Protein AF-A0A011PIE6-F1 (afdb_monomer)

Radius of gyration: 30.53 Å; Cα contacts (8 Å, |Δi|>4): 1048; chains: 1; bounding box: 75×81×68 Å

pLDDT: mean 74.29, std 17.55, range [23.62, 97.62]

Mean predicted aligned error: 19.46 Å

Sequence (629 aa):
MSLWLISNRAAQRVDGVLNKGLFTEKRIALDTKQKNIDSGAPVRVLDLAPLDDVQDEWLFVEYADALDNDIFTPEESGWMLKRYLGSPLEQRSHPVDVERFTRDCAYVEMASANGAGEAEATVLAADYLIALAVIETKLRDLDTQLPGTDAIGPFQITDAEWSAFLASGVDDRFGPGQRFVPAYQIQCADFLTKRDWAAFVKAMPTAPEGEPVAPSYLNLFQARLIGPAAAAEIAKVVGATGGGQQTVDTAMRSAGIPAGEIDALATRRAKWLKKDGTWRTVADFDAHTETTLRDGLLHGHELLVQHFPDFVIAPSSDAAPWFGVASKEMTDWASPAEDLSETSEAGRKRITQQYFMATSYHPDRVEHWCGAFIAYCLASCDDQAIAESVVPGAAKAANWRNWGNVDLTAGSIDQVPKGAVVTLTKTSDSGPSGHVTFFVRRDGESNFIGLGGNQSNTVTESSYPIARISAVRWLNVAQDVGGIGFSRGTGDMAAISDEDKVIMAKTLWGEARSEQSDEAVKAVGAVILNRLASSRYPNTLAGVCRQPKQFSCWNSNDPNRAKIDALQETDRDFIRMRKIVDELIASGPQSVLPASVLHYHTATISADWSRGEPVFRRIGSHNFYANIA

InterPro domains:
  IPR011105 Cell wall hydrolase, SleB [PF07486] (516-625)
  IPR042047 Cell wall hydrolase SleB, domain 1 [G3DSA:1.10.10.2520] (498-580)

Foldseek 3Di:
DFKFFFAQDPFDDDPNDTPQCQFPPPDDDPPSNPDRQDGGWIKAFDDDDDDDPVCVQKTWIFTDSHQDVQDTDGPDIHIGGPVRTDGTDPLAADQDPLLVLLVLLLVQLVVLCPDPDPSNAQRDFSLLLQLLLCLQQVSPNFAALFPPFRFGGSNRAGLVLVVVVCVVPPDVPDDSRCSRYRSSVSVSVSVVLSVLQVVLQVLADQDPQRFTDGDDSLLSLVCSLLNSLLSSLLVVLVLDDPSQQAFSLVSCVVSVNDPVVSVSSCRRRVVQQDDPNHGHGSNRSSVVSVVSSVVSSVVSVVSCCVNPVVSQPQPDLDADQLVVVLVVQQVLQPDPVQVAFLPDPSVQCCQQVQLCVLAPDHDPHDDQRFQSFLSNSQLPGPDVVSNVQRHHVSSALQRCQPGANDWCLPPPQQSQHFQWKWRFDDDPPDPSRGHIFTWHADDPDFWGWGFTDPPPRGTDIDIDGSVRTPTTHDHDPPDLPLDDWDPDDDDDDPPCDVVLLLLLLLLLCQAPLVFPDLLLSLLVSLLLQLQCVDPVFDVHSNRSSCPPPNRQLNDPPDPNVVVSVVDDCPDPSSVSSSVSSVVCVRSHSCSRPNSQWNDKDFPVDDDPLCVPFDFPDDDGRMTIGGDSD

Nearest PDB structures (foldseek):
  5ohu-assembly1_A  TM=6.755E-01  e=2.812E-01  Pseudomonas aeruginosa
  8hkz-assembly1_L141  TM=5.682E-01  e=9.743E-01  Sulfolobus acidocaldarius DSM 639
  4wh1-assembly1_A  TM=1.253E-01  e=8.373E+00  Bifidobacterium longum subsp. longum JCM 1217

Secondary structure (DSSP, 8-state):
--EEEEP-STT-EETTEEGGGTT-SSS--SSGGG--PPTT-EEEE-------TTTTTEEEEEE-SS-BTTB----EEEEEEGGGEEEEP---PPPP-HHHHHHHHHHHHHHHHT--STTTT-PPPHHHHHHHHHHHHTTT--S--STTS--BTTTTB-HHHHHHHHHTTS-TT--GGGGGSHHHHHHHHHHHHHHHHHHHHHHSPPPTTS---PPPHHHHHHHHHH-HHHHHHHHHHHTSTTGGGSBHHHHHHHTT--HHHHHHHHHHTHHHHEETTEEPBHHHHHHHHHHHHHHHHHHHHHHHHHH-TTTS-PPPSSPPHHHHHHHHHHHHHH-TTTT--SSSHHHHHHIIIIIGGGSS---SS----HHHHHHHHHHTSS-HHHHHTPPTTTTSGGGGGG-SSEE-TTS-GGGPPTT-EEEEPP-TTS-TT-EEEEEEEEETTTEEEEEESSSTTS-EEEEEEGGGEEEEEE-------TT-------SSSPP--HHHHHHHHHHHHHHHTT-S-HHHHHHHHHHHHHHHTSTTS-SSHHHHHTSTTTSGGGSTT-TTHHHHHH--TTSHHHHHHHHHHHHHHHH-GGGTS-TTEEEEEETTS--GGGTTPPP-EEETTEEEEE---

Organism: NCBI:txid1454001

Solvent-accessible surface area (backbone atoms only — not comparable to full-atom values): 35091 Å² total; per-residue (Å²): 121,64,42,23,20,30,35,77,65,77,83,47,65,58,98,84,42,48,60,89,44,65,67,73,79,90,77,73,78,87,72,66,87,79,61,83,80,58,75,55,19,44,30,39,55,74,63,92,76,92,49,65,95,82,48,70,50,53,37,45,28,28,34,24,84,56,64,61,92,76,31,80,56,70,74,52,73,49,58,38,50,56,86,48,48,39,60,68,54,83,88,64,44,52,81,62,56,64,52,61,44,48,42,52,32,42,49,53,24,57,53,52,71,69,53,92,55,101,69,71,89,66,61,55,57,29,30,54,56,40,13,52,19,39,68,68,16,64,56,68,54,26,61,63,76,36,70,97,57,76,18,30,20,33,72,49,50,31,66,70,56,50,49,52,44,56,71,65,58,84,54,84,87,62,58,85,54,46,61,36,34,45,70,56,40,50,60,45,50,53,52,51,50,54,53,38,47,57,45,21,33,72,55,36,72,57,42,100,84,68,49,71,51,78,78,50,72,64,44,50,51,40,16,74,75,66,36,24,45,26,28,30,37,44,57,52,32,65,74,36,93,78,33,35,72,45,37,46,66,58,36,28,46,74,46,68,50,53,70,69,58,53,54,53,44,46,65,34,40,33,85,67,48,31,54,98,88,37,74,25,29,38,44,59,35,50,55,49,51,47,53,53,49,53,55,20,32,51,53,21,43,53,46,32,51,73,55,34,43,82,77,59,60,72,79,66,95,61,66,38,78,36,39,56,48,49,55,49,48,31,51,48,41,68,31,81,88,59,50,40,24,66,83,33,72,54,21,33,46,47,45,39,70,44,18,20,64,49,29,89,56,72,54,98,59,88,63,84,40,22,15,10,44,53,22,27,22,29,48,70,36,96,44,65,71,54,29,67,57,56,53,81,60,24,44,37,19,54,52,51,58,71,39,55,85,36,83,49,59,90,52,60,71,89,72,60,54,39,41,26,41,34,19,33,57,66,51,98,90,38,57,101,47,18,39,31,27,27,33,61,48,71,44,76,95,59,28,25,31,28,41,36,35,69,58,91,53,34,42,42,79,45,82,44,56,53,91,38,60,72,24,30,21,34,66,77,70,82,65,85,78,87,80,76,79,71,85,79,88,79,85,85,68,80,74,85,42,73,66,35,47,51,48,47,18,48,48,44,49,62,76,33,64,86,51,90,46,68,64,33,38,43,41,57,52,13,25,52,48,24,31,37,75,31,92,92,39,43,83,38,64,50,45,42,53,62,33,86,83,73,38,60,40,70,37,95,85,32,86,48,26,69,52,54,72,65,59,47,81,85,38,72,68,45,43,52,31,38,51,48,47,53,51,38,66,56,60,38,29,65,78,69,40,54,69,58,32,61,47,71,47,50,70,91,59,88,56,82,88,54,69,93,56,73,72,68,47,75,46,81,65,31,37,29,29,50,75,78,128

Structure (mmCIF, N/CA/C/O backbone):
data_AF-A0A011PIE6-F1
#
_entry.id   AF-A0A011PIE6-F1
#
loop_
_atom_site.group_PDB
_atom_site.id
_atom_site.type_symbol
_atom_site.label_atom_id
_atom_site.label_alt_id
_atom_site.label_comp_id
_atom_site.label_asym_id
_atom_site.label_entity_id
_atom_site.label_seq_id
_atom_site.pdbx_PDB_ins_code
_atom_site.Cartn_x
_atom_site.Cartn_y
_atom_site.Cartn_z
_atom_site.occupancy
_atom_site.B_iso_or_equiv
_atom_site.auth_seq_id
_atom_site.auth_comp_id
_atom_site.auth_asym_id
_atom_site.auth_atom_id
_atom_site.pdbx_PDB_model_num
ATOM 1 N N . MET A 1 1 ? -22.952 -10.100 13.333 1.00 52.78 1 MET A N 1
ATOM 2 C CA . MET A 1 1 ? -23.829 -10.900 14.233 1.00 52.78 1 MET A CA 1
ATOM 3 C C . MET A 1 1 ? -22.976 -11.520 15.327 1.00 52.78 1 MET A C 1
ATOM 5 O O . MET A 1 1 ? -21.922 -12.052 15.007 1.00 52.78 1 MET A O 1
ATOM 9 N N . SER A 1 2 ? -23.387 -11.434 16.593 1.00 56.84 2 SER A N 1
ATOM 10 C CA . SER A 1 2 ? -22.611 -11.976 17.718 1.00 56.84 2 SER A CA 1
ATOM 11 C C . SER A 1 2 ? -22.771 -13.494 17.833 1.00 56.84 2 SER A C 1
ATOM 13 O O . SER A 1 2 ? -23.881 -14.009 17.673 1.00 56.84 2 SER A O 1
ATOM 15 N N . LEU A 1 3 ? -21.674 -14.190 18.139 1.00 69.31 3 LEU A N 1
ATOM 16 C CA . LEU A 1 3 ? -21.693 -15.598 18.529 1.00 69.31 3 LEU A CA 1
ATOM 17 C C . LEU A 1 3 ? -21.933 -15.723 20.034 1.00 69.31 3 LEU A C 1
ATOM 19 O O . LEU A 1 3 ? -21.397 -14.947 20.823 1.00 69.31 3 LEU A O 1
ATOM 23 N N . TRP A 1 4 ? -22.726 -16.707 20.430 1.00 71.75 4 TRP A N 1
ATOM 24 C CA . TRP A 1 4 ? -23.066 -17.014 21.817 1.00 71.75 4 TRP A CA 1
ATOM 25 C C . TRP A 1 4 ? -22.827 -18.495 22.072 1.00 71.75 4 TRP A C 1
ATOM 27 O O . TRP A 1 4 ? -23.059 -19.312 21.192 1.00 71.75 4 TRP A O 1
ATOM 37 N N . LEU A 1 5 ? -22.375 -18.863 23.265 1.00 68.12 5 LEU A N 1
ATOM 38 C CA . LEU A 1 5 ? -22.327 -20.274 23.654 1.00 68.12 5 LEU A CA 1
ATOM 39 C C . LEU A 1 5 ? -23.730 -20.757 24.017 1.00 68.12 5 LEU A C 1
ATOM 41 O O . LEU A 1 5 ? -24.538 -19.959 24.470 1.00 68.12 5 LEU A O 1
ATOM 45 N N . ILE A 1 6 ? -24.031 -22.048 23.911 1.00 71.56 6 ILE A N 1
ATOM 46 C CA . ILE A 1 6 ? -25.196 -22.620 24.602 1.00 71.56 6 ILE A CA 1
ATOM 47 C C . ILE A 1 6 ? -24.894 -22.679 26.107 1.00 71.56 6 ILE A C 1
ATOM 49 O O . ILE A 1 6 ? -23.795 -23.044 26.524 1.00 71.56 6 ILE A O 1
ATOM 53 N N . SER A 1 7 ? -25.865 -22.309 26.941 1.00 65.12 7 SER A N 1
ATOM 54 C CA . SER A 1 7 ? -25.755 -22.278 28.404 1.00 65.12 7 SER A CA 1
ATOM 55 C C . SER A 1 7 ? -25.204 -23.588 28.986 1.00 65.12 7 SER A C 1
ATOM 57 O O . SER A 1 7 ? -25.772 -24.660 28.784 1.00 65.12 7 SER A O 1
ATOM 59 N N . ASN A 1 8 ? -24.138 -23.476 29.791 1.00 55.19 8 ASN A N 1
ATOM 60 C CA . ASN A 1 8 ? -23.400 -24.601 30.384 1.00 55.19 8 ASN A CA 1
ATOM 61 C C . ASN A 1 8 ? -24.087 -25.301 31.573 1.00 55.19 8 ASN A C 1
ATOM 63 O O . ASN A 1 8 ? -23.476 -26.121 32.266 1.00 55.19 8 ASN A O 1
ATOM 67 N N . ARG A 1 9 ? -25.348 -24.978 31.881 1.00 53.00 9 ARG A N 1
ATOM 68 C CA . ARG A 1 9 ? -26.052 -25.628 32.995 1.00 53.00 9 ARG A CA 1
A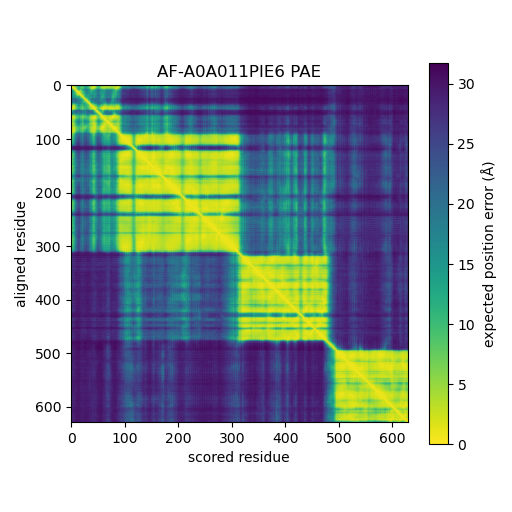TOM 69 C C . ARG A 1 9 ? -26.504 -27.025 32.566 1.00 53.00 9 ARG A C 1
ATOM 71 O O . ARG A 1 9 ? -27.385 -27.160 31.723 1.00 53.00 9 ARG A O 1
ATOM 78 N N . ALA A 1 10 ? -25.898 -28.052 33.172 1.00 48.12 10 ALA A N 1
ATOM 79 C CA . ALA A 1 10 ? -26.193 -29.465 32.932 1.00 48.12 10 ALA A CA 1
ATOM 80 C C . ALA A 1 10 ? -27.703 -29.731 32.797 1.00 48.12 10 ALA A C 1
ATOM 82 O O . ALA A 1 10 ? -28.474 -29.321 33.664 1.00 48.12 10 ALA A O 1
ATOM 83 N N . ALA A 1 11 ? -28.085 -30.406 31.703 1.00 48.00 11 ALA A N 1
ATOM 84 C CA . ALA A 1 11 ? -29.421 -30.914 31.375 1.00 48.00 11 ALA A CA 1
ATOM 85 C C . ALA A 1 11 ? -30.579 -30.240 32.139 1.00 48.00 11 ALA A C 1
ATOM 87 O O . ALA A 1 11 ? -31.209 -30.851 33.004 1.00 48.00 11 ALA A O 1
ATOM 88 N N . GLN A 1 12 ? -30.883 -28.980 31.825 1.00 42.66 12 GLN A N 1
ATOM 89 C CA . GLN A 1 12 ? -32.071 -28.340 32.381 1.00 42.66 12 GLN A CA 1
ATOM 90 C C . GLN A 1 12 ? -33.335 -28.831 31.669 1.00 42.66 12 GLN A C 1
ATOM 92 O O . GLN A 1 12 ? -33.355 -29.033 30.452 1.00 42.66 12 GLN A O 1
ATOM 97 N N . ARG A 1 13 ? -34.392 -29.048 32.459 1.00 43.62 13 ARG A N 1
ATOM 98 C CA . ARG A 1 13 ? -35.762 -29.168 31.962 1.00 43.62 13 ARG A CA 1
ATOM 99 C C . ARG A 1 13 ? -36.423 -27.800 32.051 1.00 43.62 13 ARG A C 1
ATOM 101 O O . ARG A 1 13 ? -36.443 -27.220 33.134 1.00 43.62 13 ARG A O 1
ATOM 108 N N . VAL A 1 14 ? -36.999 -27.333 30.953 1.00 39.91 14 VAL A N 1
ATOM 109 C CA . VAL A 1 14 ? -37.862 -26.145 30.922 1.00 39.91 14 VAL A CA 1
ATOM 110 C C . VAL A 1 14 ? -39.199 -26.593 30.354 1.00 39.91 14 VAL A C 1
ATOM 112 O O . VAL A 1 14 ? -39.228 -27.308 29.355 1.00 39.91 14 VAL A O 1
ATOM 115 N N . ASP A 1 15 ? -40.284 -26.302 31.069 1.00 43.12 15 ASP A N 1
ATOM 116 C CA . ASP A 1 15 ? -41.647 -26.735 30.723 1.00 43.12 15 ASP A CA 1
ATOM 117 C C . ASP A 1 15 ? -41.781 -28.250 30.459 1.00 43.12 15 ASP A C 1
ATOM 119 O O . ASP A 1 15 ? -42.593 -28.726 29.674 1.00 43.12 15 ASP A O 1
ATOM 123 N N . GLY A 1 16 ? -40.960 -29.047 31.154 1.00 45.72 16 GLY A N 1
ATOM 124 C CA . GLY A 1 16 ? -40.946 -30.509 31.053 1.00 45.72 16 GLY A CA 1
ATOM 125 C C . GLY A 1 16 ? -40.047 -31.078 29.949 1.00 45.72 16 GLY A C 1
ATOM 126 O O . GLY A 1 16 ? -39.802 -32.290 29.963 1.00 45.72 16 GLY A O 1
ATOM 127 N N . VAL A 1 17 ? -39.482 -30.240 29.077 1.00 45.75 17 VAL A N 1
ATOM 128 C CA . VAL A 1 17 ? -38.621 -30.630 27.949 1.00 45.75 17 VAL A CA 1
ATOM 129 C C . VAL A 1 17 ? -37.146 -30.503 28.336 1.00 45.75 17 VAL A C 1
ATOM 131 O O . VAL A 1 17 ? -36.710 -29.484 28.860 1.00 45.75 17 VAL A O 1
ATOM 134 N N . LEU A 1 18 ? -36.373 -31.571 28.119 1.00 47.66 18 LEU A N 1
ATOM 135 C CA . LEU A 1 18 ? -34.916 -31.586 28.306 1.00 47.66 18 LEU A CA 1
ATOM 136 C C . LEU A 1 18 ? -34.232 -30.727 27.234 1.00 47.66 18 LEU A C 1
ATOM 138 O O . LEU A 1 18 ? -34.679 -30.736 26.095 1.00 47.66 18 LEU A O 1
ATOM 142 N N . ASN A 1 19 ? -33.087 -30.115 27.553 1.00 44.44 19 ASN A N 1
ATOM 143 C CA . ASN A 1 19 ? -32.250 -29.354 26.603 1.00 44.44 19 ASN A CA 1
ATOM 144 C C . ASN A 1 19 ? -31.918 -30.113 25.288 1.00 44.44 19 ASN A C 1
ATOM 146 O O . ASN A 1 19 ? -31.669 -29.500 24.262 1.00 44.44 19 ASN A O 1
ATOM 150 N N . LYS A 1 20 ? -32.026 -31.453 25.268 1.00 44.03 20 LYS A N 1
ATOM 151 C CA . LYS A 1 20 ? -32.019 -32.280 24.037 1.00 44.03 20 LYS A CA 1
ATOM 152 C C . LYS A 1 20 ? -33.169 -31.997 23.051 1.00 44.03 20 LYS A C 1
ATOM 154 O O . LYS A 1 20 ? -33.227 -32.610 21.993 1.00 44.03 20 LYS A O 1
ATOM 159 N N . GLY A 1 21 ? -34.108 -31.131 23.413 1.00 50.97 21 GLY A N 1
ATOM 160 C CA . GLY A 1 21 ? -35.279 -30.760 22.635 1.00 50.97 21 GLY A CA 1
ATOM 161 C C . GLY A 1 21 ? -35.399 -29.254 22.409 1.00 50.97 21 GLY A C 1
ATOM 162 O O . GLY A 1 21 ? -36.521 -28.754 22.361 1.00 50.97 21 GLY A O 1
ATOM 163 N N . LEU A 1 22 ? -34.281 -28.534 22.279 1.00 51.31 22 LEU A N 1
ATOM 164 C CA . LEU A 1 22 ? -34.220 -27.071 22.115 1.00 51.31 22 LEU A CA 1
ATOM 165 C C . LEU A 1 22 ? -35.187 -26.489 21.060 1.00 51.31 22 LEU A C 1
ATOM 167 O O . LEU A 1 22 ? -35.664 -25.374 21.237 1.00 51.31 22 LEU A O 1
ATOM 171 N N . PHE A 1 23 ? -35.552 -27.265 20.034 1.00 50.44 23 PHE A N 1
ATOM 172 C CA . PHE A 1 23 ? -36.437 -26.850 18.934 1.00 50.44 23 PHE A CA 1
ATOM 173 C C . PHE A 1 23 ? -37.870 -27.422 19.009 1.00 50.44 23 PHE A C 1
ATOM 175 O O . PHE A 1 23 ? -38.631 -27.350 18.042 1.00 50.44 23 PHE A O 1
ATOM 182 N N . THR A 1 24 ? -38.254 -28.054 20.124 1.00 46.59 24 THR A N 1
ATOM 183 C CA . THR A 1 24 ? -39.369 -29.027 20.143 1.00 46.59 24 THR A CA 1
ATOM 184 C C . THR A 1 24 ? -40.721 -28.501 20.615 1.00 46.59 24 THR A C 1
ATOM 186 O O . THR A 1 24 ? -41.521 -29.300 21.094 1.00 46.59 24 THR A O 1
ATOM 189 N N . GLU A 1 25 ? -41.057 -27.224 20.426 1.00 45.03 25 GLU A N 1
ATOM 190 C CA . GLU A 1 25 ? -42.463 -26.812 20.550 1.00 45.03 25 GLU A CA 1
ATOM 191 C C . GLU A 1 25 ? -42.981 -25.994 19.359 1.00 45.03 25 GLU A C 1
ATOM 193 O O . GLU A 1 25 ? -42.731 -24.808 19.185 1.00 45.03 25 GLU A O 1
ATOM 198 N N . LYS A 1 26 ? -43.799 -26.710 18.571 1.00 40.53 26 LYS A N 1
ATOM 199 C CA . LYS A 1 26 ? -44.898 -26.245 17.710 1.00 40.53 26 LYS A CA 1
ATOM 200 C C . LYS A 1 26 ? -44.571 -25.457 16.435 1.00 40.53 26 LYS A C 1
ATOM 202 O O . LYS A 1 26 ? -45.296 -24.527 16.099 1.00 40.53 26 LYS A O 1
ATOM 207 N N . ARG A 1 27 ? -43.646 -25.964 15.608 1.00 40.41 27 ARG A N 1
ATOM 208 C CA . ARG A 1 27 ? -43.887 -26.077 14.138 1.00 40.41 27 ARG A CA 1
ATOM 209 C C . ARG A 1 27 ? -42.944 -27.002 13.343 1.00 40.41 27 ARG A C 1
ATOM 211 O O . ARG A 1 27 ? -42.897 -26.902 12.128 1.00 40.41 27 ARG A O 1
ATOM 218 N N . ILE A 1 28 ? -42.278 -27.923 14.046 1.00 42.38 28 ILE A N 1
ATOM 219 C CA . ILE A 1 28 ? -41.679 -29.204 13.607 1.00 42.38 28 ILE A CA 1
ATOM 220 C C . ILE A 1 28 ? -41.044 -29.207 12.199 1.00 42.38 28 ILE A C 1
ATOM 222 O O . ILE A 1 28 ? -41.681 -29.591 11.219 1.00 42.38 28 ILE A O 1
ATOM 226 N N . ALA A 1 29 ? -39.741 -28.909 12.149 1.00 39.44 29 ALA A N 1
ATOM 227 C CA . ALA A 1 29 ? -38.818 -29.528 11.199 1.00 39.44 29 ALA A CA 1
ATOM 228 C C . ALA A 1 29 ? -38.514 -30.960 11.685 1.00 39.44 29 ALA A C 1
ATOM 230 O O . ALA A 1 29 ? -38.235 -31.179 12.864 1.00 39.44 29 ALA A O 1
ATOM 231 N N . LEU A 1 30 ? -38.661 -31.945 10.799 1.00 35.84 30 LEU A N 1
ATOM 232 C CA . LEU A 1 30 ? -38.729 -33.370 11.147 1.00 35.84 30 LEU A CA 1
ATOM 233 C C . LEU A 1 30 ? -37.348 -34.047 11.317 1.00 35.84 30 LEU A C 1
ATOM 235 O O . LEU A 1 30 ? -37.308 -35.204 11.729 1.00 35.84 30 LEU A O 1
ATOM 239 N N . ASP A 1 31 ? -36.235 -33.351 11.067 1.00 40.19 31 ASP A N 1
ATOM 240 C CA . ASP A 1 31 ? -34.898 -33.973 10.980 1.00 40.19 31 ASP A CA 1
ATOM 241 C C . ASP A 1 31 ? -34.040 -33.886 12.257 1.00 40.19 31 ASP A C 1
ATOM 243 O O . ASP A 1 31 ? -33.152 -34.711 12.471 1.00 40.19 31 ASP A O 1
ATOM 247 N N . THR A 1 32 ? -34.329 -32.973 13.185 1.00 40.56 32 THR A N 1
ATOM 248 C CA . THR A 1 32 ? -33.400 -32.653 14.292 1.00 40.56 32 THR A CA 1
ATOM 249 C C . THR A 1 32 ? -33.348 -33.718 15.402 1.00 40.56 32 THR A C 1
ATOM 251 O O . THR A 1 32 ? -32.499 -33.682 16.288 1.00 40.56 32 THR A O 1
ATOM 254 N N . LYS A 1 33 ? -34.229 -34.730 15.374 1.00 39.41 33 LYS A N 1
ATOM 255 C CA . LYS A 1 33 ? -34.322 -35.761 16.429 1.00 39.41 33 LYS A CA 1
ATOM 256 C C . LYS A 1 33 ? -33.115 -36.712 16.473 1.00 39.41 33 LYS A C 1
ATOM 258 O O . LYS A 1 33 ? -32.983 -37.469 17.435 1.00 39.41 33 LYS A O 1
ATOM 263 N N . GLN A 1 34 ? -32.271 -36.711 15.440 1.00 41.94 34 GLN A N 1
ATOM 264 C CA . GLN A 1 34 ? -31.117 -37.608 15.338 1.00 41.94 34 GLN A CA 1
ATOM 265 C C . GLN A 1 34 ? -29.812 -37.049 15.921 1.00 41.94 34 GLN A C 1
ATOM 267 O O . GLN A 1 34 ? -28.907 -37.846 16.163 1.00 41.94 34 GLN A O 1
ATOM 272 N N . LYS A 1 35 ? -29.697 -35.743 16.198 1.00 50.41 35 LYS A N 1
ATOM 273 C CA . LYS A 1 35 ? -28.413 -35.128 16.576 1.00 50.41 35 LYS A CA 1
ATOM 274 C C . LYS A 1 35 ? -28.462 -34.535 17.988 1.00 50.41 35 LYS A C 1
ATOM 276 O O . LYS A 1 35 ? -29.362 -33.776 18.331 1.00 50.41 35 LYS A O 1
ATOM 281 N N . ASN A 1 36 ? -27.524 -34.950 18.841 1.00 53.78 36 ASN A N 1
ATOM 282 C CA . ASN A 1 36 ? -27.367 -34.422 20.198 1.00 53.78 36 ASN A CA 1
ATOM 283 C C . ASN A 1 36 ? -26.501 -33.158 20.124 1.00 53.78 36 ASN A C 1
ATOM 285 O O . ASN A 1 36 ? -25.298 -33.297 19.970 1.00 53.78 36 ASN A O 1
ATOM 289 N N . ILE A 1 37 ? -27.092 -31.971 20.252 1.00 54.78 37 ILE A N 1
ATOM 290 C CA . ILE A 1 37 ? -26.322 -30.720 20.352 1.00 54.78 37 ILE A CA 1
ATOM 291 C C . ILE A 1 37 ? -25.707 -30.629 21.751 1.00 54.78 37 ILE A C 1
ATOM 293 O O . ILE A 1 37 ? -26.419 -30.786 22.754 1.00 54.78 37 ILE A O 1
ATOM 297 N N . ASP A 1 38 ? -24.402 -30.379 21.818 1.00 58.19 38 ASP A N 1
ATOM 298 C CA . ASP A 1 38 ? -23.649 -30.348 23.068 1.00 58.19 38 ASP A CA 1
ATOM 299 C C . ASP A 1 38 ? -23.707 -28.985 23.785 1.00 58.19 38 ASP A C 1
ATOM 301 O O . ASP A 1 38 ? -23.830 -27.907 23.201 1.00 58.19 38 ASP A O 1
ATOM 305 N N . SER A 1 39 ? -23.620 -29.037 25.116 1.00 60.19 39 SER A N 1
ATOM 306 C CA . SER A 1 39 ? -23.486 -27.851 25.968 1.00 60.19 39 SER A CA 1
ATOM 307 C C . SER A 1 39 ? -22.181 -27.119 25.649 1.00 60.19 39 SER A C 1
ATOM 309 O O . SER A 1 39 ? -21.121 -27.736 25.687 1.00 60.19 39 SER A O 1
ATOM 311 N N . GLY A 1 40 ? -22.245 -25.806 25.411 1.00 65.00 40 GLY A N 1
ATOM 312 C CA . GLY A 1 40 ? -21.078 -25.006 25.023 1.00 65.00 40 GLY A CA 1
ATOM 313 C C . GLY A 1 40 ? -20.828 -24.919 23.513 1.00 65.00 40 GLY A C 1
ATOM 314 O O . GLY A 1 40 ? -19.844 -24.307 23.115 1.00 65.00 40 GLY A O 1
ATOM 315 N N . ALA A 1 41 ? -21.710 -25.465 22.672 1.00 70.81 41 ALA A N 1
ATOM 316 C CA . ALA A 1 41 ? -21.682 -25.225 21.230 1.00 70.81 41 ALA A CA 1
ATOM 317 C C . ALA A 1 41 ? -21.870 -23.722 20.901 1.00 70.81 41 ALA A C 1
ATOM 319 O O . ALA A 1 41 ? -22.656 -23.048 21.584 1.00 70.81 41 ALA A O 1
ATOM 320 N N . PRO A 1 42 ? -21.166 -23.160 19.899 1.00 73.19 42 PRO A N 1
ATOM 321 C CA . PRO A 1 42 ? -21.399 -21.799 19.421 1.00 73.19 42 PRO A CA 1
ATOM 322 C C . PRO A 1 42 ? -22.735 -21.669 18.666 1.00 73.19 42 PRO A C 1
ATOM 324 O O . PRO A 1 42 ? -23.196 -22.582 17.983 1.00 73.19 42 PRO A O 1
ATOM 327 N N . VAL A 1 43 ? -23.343 -20.487 18.756 1.00 73.56 43 VAL A N 1
ATOM 328 C CA . VAL A 1 43 ? -24.638 -20.133 18.163 1.00 73.56 43 VAL A CA 1
ATOM 329 C C . VAL A 1 43 ? -24.553 -18.734 17.556 1.00 73.56 43 VAL A C 1
ATOM 331 O O . VAL A 1 43 ? -24.156 -17.785 18.235 1.00 73.56 43 VAL A O 1
ATOM 334 N N . ARG A 1 44 ? -24.957 -18.578 16.292 1.00 78.12 44 ARG A N 1
ATOM 335 C CA . ARG A 1 44 ? -25.052 -17.295 15.579 1.00 78.12 44 ARG A CA 1
ATOM 336 C C . ARG A 1 44 ? -26.506 -16.847 15.506 1.00 78.12 44 ARG A C 1
ATOM 338 O O . ARG A 1 44 ? -27.348 -17.555 14.969 1.00 78.12 44 ARG A O 1
ATOM 345 N N . VAL A 1 45 ? -26.811 -15.659 16.025 1.00 75.19 45 VAL A N 1
ATOM 346 C CA . VAL A 1 45 ? -28.175 -15.098 15.992 1.00 75.19 45 VAL A CA 1
ATOM 347 C C . VAL A 1 45 ? -28.418 -14.404 14.651 1.00 75.19 45 VAL A C 1
ATOM 349 O O . VAL A 1 45 ? -27.657 -13.503 14.303 1.00 75.19 45 VAL A O 1
ATOM 352 N N . LEU A 1 46 ? -29.460 -14.818 13.921 1.00 62.59 46 LEU A N 1
ATOM 353 C CA . LEU A 1 46 ? -29.687 -14.445 12.520 1.00 62.59 46 LEU A CA 1
ATOM 354 C C . LEU A 1 46 ? -30.611 -13.240 12.289 1.00 62.59 46 LEU A C 1
ATOM 356 O O . LEU A 1 46 ? -30.550 -12.670 11.206 1.00 62.59 46 LEU A O 1
ATOM 360 N N . ASP A 1 47 ? -31.440 -12.823 13.251 1.00 60.47 47 ASP A N 1
ATOM 361 C CA . ASP A 1 47 ? -32.198 -11.568 13.118 1.00 60.47 47 ASP A CA 1
ATOM 362 C C . ASP A 1 47 ? -32.799 -11.076 14.450 1.00 60.47 47 ASP A C 1
ATOM 364 O O . ASP A 1 47 ? -33.263 -11.872 15.270 1.00 60.47 47 ASP A O 1
ATOM 368 N N . LEU A 1 48 ? -32.809 -9.754 14.653 1.00 55.59 48 LEU A N 1
ATOM 369 C CA . LEU A 1 48 ? -33.442 -9.041 15.774 1.00 55.59 48 LEU A CA 1
ATOM 370 C C . LEU A 1 48 ? -34.707 -8.335 15.253 1.00 55.59 48 LEU A C 1
ATOM 372 O O . LEU A 1 48 ? -34.728 -7.114 15.114 1.00 55.59 48 LEU A O 1
ATOM 376 N N . ALA A 1 49 ? -35.764 -9.080 14.931 1.00 44.97 49 ALA A N 1
ATOM 377 C CA . ALA A 1 49 ? -37.054 -8.468 14.605 1.00 44.97 49 ALA A CA 1
ATOM 378 C C . ALA A 1 49 ? -37.880 -8.237 15.890 1.00 44.97 49 ALA A C 1
ATOM 380 O O . ALA A 1 49 ? -37.915 -9.126 16.744 1.00 44.97 49 ALA A O 1
ATOM 381 N N . PRO A 1 50 ? -38.548 -7.078 16.057 1.00 52.12 50 PRO A N 1
ATOM 382 C CA . PRO A 1 50 ? -39.368 -6.804 17.231 1.00 52.12 50 PRO A CA 1
ATOM 383 C C . PRO A 1 50 ? -40.695 -7.552 17.092 1.00 52.12 50 PRO A C 1
ATOM 385 O O . PRO A 1 50 ? -41.471 -7.249 16.185 1.00 52.12 50 PRO A O 1
ATOM 388 N N . LEU A 1 51 ? -40.963 -8.533 17.951 1.00 45.56 51 LEU A N 1
ATOM 389 C CA . LEU A 1 51 ? -42.211 -9.291 17.900 1.00 45.56 51 LEU A CA 1
ATOM 390 C C . LEU A 1 51 ? -42.724 -9.584 19.314 1.00 45.56 51 LEU A C 1
ATOM 392 O O . LEU A 1 51 ? -42.021 -10.216 20.094 1.00 45.56 51 LEU A O 1
ATOM 396 N N . ASP A 1 52 ? -43.943 -9.083 19.564 1.00 52.38 52 ASP A N 1
ATOM 397 C CA . ASP A 1 52 ? -44.900 -9.258 20.673 1.00 52.38 52 ASP A CA 1
ATOM 398 C C . ASP A 1 52 ? -44.465 -10.070 21.908 1.00 52.38 52 ASP A C 1
ATOM 400 O O . ASP A 1 52 ? -43.929 -11.161 21.772 1.00 52.38 52 ASP A O 1
ATOM 404 N N . ASP A 1 53 ? -44.860 -9.607 23.105 1.00 47.34 53 ASP A N 1
ATOM 405 C CA . ASP A 1 53 ? -44.534 -10.034 24.491 1.00 47.34 53 ASP A CA 1
ATOM 406 C C . ASP A 1 53 ? -44.301 -11.541 24.810 1.00 47.34 53 ASP A C 1
ATOM 408 O O . ASP A 1 53 ? -43.787 -11.869 25.878 1.00 47.34 53 ASP A O 1
ATOM 412 N N . VAL A 1 54 ? -44.666 -12.484 23.932 1.00 44.59 54 VAL A N 1
ATOM 413 C CA . VAL A 1 54 ? -44.425 -13.942 24.063 1.00 44.59 54 VAL A CA 1
ATOM 414 C C . VAL A 1 54 ? -43.310 -14.451 23.119 1.00 44.59 54 VAL A C 1
ATOM 416 O O . VAL A 1 54 ? -42.707 -15.496 23.370 1.00 44.59 54 VAL A O 1
ATOM 419 N N . GLN A 1 55 ? -42.997 -13.715 22.049 1.00 50.59 55 GLN A N 1
ATOM 420 C CA . GLN A 1 55 ? -41.885 -13.946 21.113 1.00 50.59 55 GLN A CA 1
ATOM 421 C C . GLN A 1 55 ? -40.609 -13.183 21.502 1.00 50.59 55 GLN A C 1
ATOM 423 O O . GLN A 1 55 ? -39.531 -13.529 21.023 1.00 50.59 55 GLN A O 1
ATOM 428 N N . ASP A 1 56 ? -40.692 -12.265 22.467 1.00 55.69 56 ASP A N 1
ATOM 429 C CA . ASP A 1 56 ? -39.546 -11.559 23.050 1.00 55.69 56 ASP A CA 1
ATOM 430 C C . ASP A 1 56 ? -38.501 -12.484 23.697 1.00 55.69 56 ASP A C 1
ATOM 432 O O . ASP A 1 56 ? -37.352 -12.084 23.903 1.00 55.69 56 ASP A O 1
ATOM 436 N N . GLU A 1 57 ? -38.854 -13.733 24.010 1.00 59.25 57 GLU A N 1
ATOM 437 C CA . GLU A 1 57 ? -37.927 -14.708 24.585 1.00 59.25 57 GLU A CA 1
ATOM 438 C C . GLU A 1 57 ? -37.241 -15.615 23.556 1.00 59.25 57 GLU A C 1
ATOM 440 O O . GLU A 1 57 ? -36.310 -16.317 23.943 1.00 59.25 57 GLU A O 1
ATOM 445 N N . TRP A 1 58 ? -37.640 -15.624 22.279 1.00 65.38 58 TRP A N 1
ATOM 446 C CA . TRP A 1 58 ? -37.107 -16.541 21.258 1.00 65.38 58 TRP A CA 1
ATOM 447 C C . TRP A 1 58 ? -36.260 -15.809 20.210 1.00 65.38 58 TRP A C 1
ATOM 449 O O . TRP A 1 58 ? -36.509 -14.658 19.870 1.00 65.38 58 TRP A O 1
ATOM 459 N N . LEU A 1 59 ? -35.244 -16.488 19.689 1.00 68.00 59 LEU A N 1
ATOM 460 C CA . LEU A 1 59 ? -34.337 -16.004 18.653 1.00 68.00 59 LEU A CA 1
ATOM 461 C C . LEU A 1 59 ? -34.222 -17.048 17.549 1.00 68.00 59 LEU A C 1
ATOM 463 O O . LEU A 1 59 ? -34.120 -18.240 17.839 1.00 68.00 59 LEU A O 1
ATOM 467 N N . PHE A 1 60 ? -34.210 -16.608 16.293 1.00 70.62 60 PHE A N 1
ATOM 468 C CA . PHE A 1 60 ? -33.815 -17.473 15.187 1.00 70.62 60 PHE A CA 1
ATOM 469 C C . PHE A 1 60 ? -32.289 -17.504 15.109 1.00 70.62 60 PHE A C 1
ATOM 471 O O . PHE A 1 60 ? -31.632 -16.458 15.068 1.00 70.62 60 PHE A O 1
ATOM 478 N N . VAL A 1 61 ? -31.724 -18.704 15.153 1.00 70.75 61 VAL A N 1
ATOM 479 C CA . VAL A 1 61 ? -30.288 -18.922 15.283 1.00 70.75 61 VAL A CA 1
ATOM 480 C C . VAL A 1 61 ? -29.804 -19.998 14.326 1.00 70.75 61 VAL A C 1
ATOM 482 O O . VAL A 1 61 ? -30.548 -20.907 13.969 1.00 70.75 61 VAL A O 1
ATOM 485 N N . GLU A 1 62 ? -28.537 -19.919 13.962 1.00 77.38 62 GLU A N 1
ATOM 486 C CA . GLU A 1 62 ? -27.750 -21.045 13.469 1.00 77.38 62 GLU A CA 1
ATOM 487 C C . GLU A 1 62 ? -26.877 -21.578 14.599 1.00 77.38 62 GLU A C 1
ATOM 489 O O . GLU A 1 62 ? -26.449 -20.808 15.462 1.00 77.38 62 GLU A O 1
ATOM 494 N N . TYR A 1 63 ? -26.558 -22.868 14.581 1.00 74.44 63 TYR A N 1
ATOM 495 C CA . TYR A 1 63 ? -25.598 -23.458 15.516 1.00 74.44 63 TYR A CA 1
ATOM 496 C C . TYR A 1 63 ? -24.536 -24.284 14.780 1.00 74.44 63 TYR A C 1
ATOM 498 O O . TYR A 1 63 ? -24.727 -24.658 13.620 1.00 74.44 63 TYR A O 1
ATOM 506 N N . ALA A 1 64 ? -23.426 -24.541 15.466 1.00 69.75 64 ALA A N 1
ATOM 507 C CA . ALA A 1 64 ? -22.374 -25.462 15.043 1.00 69.75 64 ALA A CA 1
ATOM 508 C C . ALA A 1 64 ? -21.912 -26.281 16.257 1.00 69.75 64 ALA A C 1
ATOM 510 O O . ALA A 1 64 ? -21.887 -25.734 17.359 1.00 69.75 64 ALA A O 1
ATOM 511 N N . ASP A 1 65 ? -21.538 -27.550 16.090 1.00 66.88 65 ASP A N 1
ATOM 512 C CA . ASP A 1 65 ? -21.082 -28.410 17.192 1.00 66.88 65 ASP A CA 1
ATOM 513 C C . ASP A 1 65 ? -19.745 -27.911 17.784 1.00 66.88 65 ASP A C 1
ATOM 515 O O . ASP A 1 65 ? -19.494 -28.039 18.984 1.00 66.88 65 ASP A O 1
ATOM 519 N N . ALA A 1 66 ? -18.901 -27.280 16.960 1.00 64.19 66 ALA A N 1
ATOM 520 C CA . ALA A 1 66 ? -17.660 -26.624 17.364 1.00 64.19 66 ALA A CA 1
ATOM 521 C C . ALA A 1 66 ? -17.299 -25.465 16.417 1.00 64.19 66 ALA A C 1
ATOM 523 O O . ALA A 1 66 ? -17.854 -25.329 15.328 1.00 64.19 66 ALA A O 1
ATOM 524 N N . LEU A 1 67 ? -16.344 -24.629 16.830 1.00 58.31 67 LEU A N 1
ATOM 525 C CA . LEU A 1 67 ? -15.656 -23.717 15.914 1.00 58.31 67 LEU A CA 1
ATOM 526 C C . LEU A 1 67 ? -14.506 -24.476 15.253 1.00 58.31 67 LEU A C 1
ATOM 528 O O . LEU A 1 67 ? -13.674 -25.050 15.956 1.00 58.31 67 LEU A O 1
ATOM 532 N N . ASP A 1 68 ? -14.434 -24.446 13.927 1.00 55.06 68 ASP A N 1
ATOM 533 C CA . ASP A 1 68 ? -13.277 -24.951 13.189 1.00 55.06 68 ASP A CA 1
ATOM 534 C C . ASP A 1 68 ? -12.340 -23.775 12.900 1.00 55.06 68 ASP A C 1
ATOM 536 O O . ASP A 1 68 ? -12.672 -22.904 12.101 1.00 55.06 68 ASP A O 1
ATOM 540 N N . ASN A 1 69 ? -11.210 -23.683 13.610 1.00 49.19 69 ASN A N 1
ATOM 541 C CA . ASN A 1 69 ? -10.285 -22.539 13.535 1.00 49.19 69 ASN A CA 1
ATOM 542 C C . ASN A 1 69 ? -10.988 -21.169 13.676 1.00 49.19 69 ASN A C 1
ATOM 544 O O . ASN A 1 69 ? -10.778 -20.272 12.863 1.00 49.19 69 ASN A O 1
ATOM 548 N N . ASP A 1 70 ? -11.868 -21.028 14.674 1.00 49.50 70 ASP A N 1
ATOM 549 C CA . ASP A 1 70 ? -12.693 -19.827 14.917 1.00 49.50 70 ASP A CA 1
ATOM 550 C C . ASP A 1 70 ? -13.693 -19.479 13.791 1.00 49.50 70 ASP A C 1
ATOM 552 O O . ASP A 1 70 ? -14.420 -18.481 13.867 1.00 49.50 70 ASP A O 1
ATOM 556 N N . ILE A 1 71 ? -13.817 -20.338 12.774 1.00 50.69 71 ILE A N 1
ATOM 557 C CA . ILE A 1 71 ? -14.839 -20.240 11.737 1.00 50.69 71 ILE A CA 1
ATOM 558 C C . ILE A 1 71 ? -16.117 -20.892 12.252 1.00 50.69 71 ILE A C 1
ATOM 560 O O . ILE A 1 71 ? -16.189 -22.089 12.539 1.00 50.69 71 ILE A O 1
ATOM 564 N N . PHE A 1 72 ? -17.161 -20.073 12.338 1.00 62.69 72 PHE A N 1
ATOM 565 C CA . PHE A 1 72 ? -18.511 -20.553 12.564 1.00 62.69 72 PHE A CA 1
ATOM 566 C C . PHE A 1 72 ? -19.112 -21.046 11.245 1.00 62.69 72 PHE A C 1
ATOM 568 O O . PHE A 1 72 ? -19.544 -20.242 10.410 1.00 62.69 72 PHE A O 1
ATOM 575 N N . THR A 1 73 ? -19.146 -22.365 11.075 1.00 69.69 73 THR A N 1
ATOM 576 C CA . THR A 1 73 ? -19.811 -23.021 9.947 1.00 69.69 73 THR A CA 1
ATOM 577 C C . THR A 1 73 ? -21.182 -23.502 10.414 1.00 69.69 73 THR A C 1
ATOM 579 O O . THR A 1 73 ? -21.238 -24.438 11.206 1.00 69.69 73 THR A O 1
ATOM 582 N N . PRO A 1 74 ? -22.288 -22.866 9.984 1.00 68.00 74 PRO A N 1
ATOM 583 C CA . PRO A 1 74 ? -23.616 -23.255 10.435 1.00 68.00 74 PRO A CA 1
ATOM 584 C C . PRO A 1 74 ? -23.932 -24.673 9.958 1.00 68.00 74 PRO A C 1
ATOM 586 O O . PRO A 1 74 ? -23.873 -24.965 8.764 1.00 68.00 74 PRO A O 1
ATOM 589 N N . GLU A 1 75 ? -24.286 -25.548 10.889 1.00 67.81 75 GLU A N 1
ATOM 590 C CA . GLU A 1 75 ? -24.706 -26.912 10.575 1.00 67.81 75 GLU A CA 1
ATOM 591 C C . GLU A 1 75 ? -26.208 -26.962 10.303 1.00 67.81 75 GLU A C 1
ATOM 593 O O . GLU A 1 75 ? -26.651 -27.580 9.337 1.00 67.81 75 GLU A O 1
ATOM 598 N N . GLU A 1 76 ? -26.993 -26.275 11.135 1.00 67.62 76 GLU A N 1
ATOM 599 C CA . GLU A 1 76 ? -28.446 -26.149 11.016 1.00 67.62 76 GLU A CA 1
ATOM 600 C C . GLU A 1 76 ? -28.920 -24.790 11.574 1.00 67.62 76 GLU A C 1
ATOM 602 O O . GLU A 1 76 ? -28.178 -24.074 12.255 1.00 67.62 76 GLU A O 1
ATOM 607 N N . SER A 1 77 ? -30.177 -24.431 11.290 1.00 70.38 77 SER A N 1
ATOM 608 C CA . SER A 1 77 ? -30.842 -23.232 11.820 1.00 70.38 77 SER A CA 1
ATOM 609 C C . SER A 1 77 ? -32.204 -23.549 12.442 1.00 70.38 77 SER A C 1
ATOM 611 O O . SER A 1 77 ? -32.869 -24.517 12.068 1.00 70.38 77 SER A O 1
ATOM 613 N N . GLY A 1 78 ? -32.640 -22.735 13.406 1.00 69.81 78 GLY A N 1
ATOM 614 C CA . GLY A 1 78 ? -33.919 -22.909 14.092 1.00 69.81 78 GLY A CA 1
ATOM 615 C C . GLY A 1 78 ? -34.202 -21.856 15.167 1.00 69.81 78 GLY A C 1
ATOM 616 O O . GLY A 1 78 ? -33.413 -20.948 15.402 1.00 69.81 78 GLY A O 1
ATOM 617 N N . TRP A 1 79 ? -35.347 -21.979 15.842 1.00 68.25 79 TRP A N 1
ATOM 618 C CA . TRP A 1 79 ? -35.744 -21.081 16.935 1.00 68.25 79 TRP A CA 1
ATOM 619 C C . TRP A 1 79 ? -35.232 -21.571 18.298 1.00 68.25 79 TRP A C 1
ATOM 621 O O . TRP A 1 79 ? -35.447 -22.726 18.656 1.00 68.25 79 TRP A O 1
ATOM 631 N N . MET A 1 80 ? -34.617 -20.685 19.083 1.00 69.81 80 MET A N 1
ATOM 632 C CA . MET A 1 80 ? -34.047 -20.960 20.407 1.00 69.81 80 MET A CA 1
ATOM 633 C C . MET A 1 80 ? -34.455 -19.889 21.429 1.00 69.81 80 MET A C 1
ATOM 635 O O . MET A 1 80 ? -34.460 -18.703 21.120 1.00 69.81 80 MET A O 1
ATOM 639 N N . LEU A 1 81 ? -34.756 -20.277 22.672 1.00 67.44 81 LEU A N 1
ATOM 640 C CA . LEU A 1 81 ? -35.005 -19.312 23.752 1.00 67.44 81 LEU A CA 1
ATOM 641 C C . LEU A 1 81 ? -33.716 -18.586 24.178 1.00 67.44 81 LEU A C 1
ATOM 643 O O . LEU A 1 81 ? -32.703 -19.228 24.451 1.00 67.44 81 LEU A O 1
ATOM 647 N N . LYS A 1 82 ? -33.791 -17.267 24.391 1.00 71.56 82 LYS A N 1
ATOM 648 C CA . LYS A 1 82 ? -32.712 -16.397 24.899 1.00 71.56 82 LYS A CA 1
ATOM 649 C C . LYS A 1 82 ? -32.058 -16.939 26.172 1.00 71.56 82 LYS A C 1
ATOM 651 O O . LYS A 1 82 ? -30.848 -16.852 26.314 1.00 71.56 82 LYS A O 1
ATOM 656 N N . ARG A 1 83 ? -32.831 -17.549 27.082 1.00 67.94 83 ARG A N 1
ATOM 657 C CA . ARG A 1 83 ? -32.315 -18.151 28.334 1.00 67.94 83 ARG A CA 1
ATOM 658 C C . ARG A 1 83 ? -31.396 -19.364 28.131 1.00 67.94 83 ARG A C 1
ATOM 660 O O . ARG A 1 83 ? -30.735 -19.775 29.083 1.00 67.94 83 ARG A O 1
ATOM 667 N N . TYR A 1 84 ? -31.375 -19.947 26.931 1.00 69.81 84 TYR A N 1
ATOM 668 C CA . TYR A 1 84 ? -30.435 -21.006 26.565 1.00 69.81 84 TYR A CA 1
ATOM 669 C C . TYR A 1 84 ? -29.153 -20.480 25.932 1.00 69.81 84 TYR A C 1
ATOM 671 O O . TYR A 1 84 ? -28.204 -21.252 25.810 1.00 69.81 84 TYR A O 1
ATOM 679 N N . LEU A 1 85 ? -29.082 -19.189 25.603 1.00 69.81 85 LEU A N 1
ATOM 680 C CA . LEU A 1 85 ? -27.811 -18.553 25.299 1.00 69.81 85 LEU A CA 1
ATOM 681 C C . LEU A 1 85 ? -27.003 -18.416 26.601 1.00 69.81 85 LEU A C 1
ATOM 683 O O . LEU A 1 85 ? -27.497 -17.982 27.641 1.00 69.81 85 LEU A O 1
ATOM 687 N N . GLY A 1 86 ? -25.763 -18.871 26.542 1.00 68.25 86 GLY A N 1
ATOM 688 C CA . GLY A 1 86 ? -24.696 -18.674 27.512 1.00 68.25 86 GLY A CA 1
ATOM 689 C C . GLY A 1 86 ? -24.053 -17.302 27.337 1.00 68.25 86 GLY A C 1
ATOM 690 O O . GLY A 1 86 ? -24.712 -16.348 26.943 1.00 68.25 86 GLY A O 1
ATOM 691 N N . SER A 1 87 ? -22.769 -17.169 27.655 1.00 69.06 87 SER A N 1
ATOM 692 C CA . SER A 1 87 ? -22.058 -15.907 27.420 1.00 69.06 87 SER A CA 1
ATOM 693 C C . SER A 1 87 ? -21.783 -15.707 25.923 1.00 69.06 87 SER A C 1
ATOM 695 O O . SER A 1 87 ? -21.592 -16.705 25.215 1.00 69.06 87 SER A O 1
ATOM 697 N N . PRO A 1 88 ? -21.713 -14.452 25.435 1.00 68.38 88 PRO A N 1
ATOM 698 C CA . PRO A 1 88 ? -21.144 -14.167 24.126 1.00 68.38 88 PRO A CA 1
ATOM 699 C C . PRO A 1 88 ? -19.774 -14.826 24.015 1.00 68.38 88 PRO A C 1
ATOM 701 O O . PRO A 1 88 ? -18.971 -14.761 24.951 1.00 68.38 88 PRO A O 1
ATOM 704 N N . LEU A 1 89 ? -19.516 -15.465 22.881 1.00 66.81 89 LEU A N 1
ATOM 705 C CA . LEU A 1 89 ? -18.177 -15.912 22.564 1.00 66.81 89 LEU A CA 1
ATOM 706 C C . LEU A 1 89 ? -17.332 -14.658 22.315 1.00 66.81 89 LEU A C 1
ATOM 708 O O . LEU A 1 89 ? -17.655 -13.858 21.434 1.00 66.81 89 LEU A O 1
ATOM 712 N N . GLU A 1 90 ? -16.276 -14.464 23.102 1.00 63.53 90 GLU A N 1
ATOM 713 C CA . GLU A 1 90 ? -15.328 -13.383 22.841 1.00 63.53 90 GLU A CA 1
ATOM 714 C C . GLU A 1 90 ? -14.586 -13.682 21.537 1.00 63.53 90 GLU A C 1
ATOM 716 O O . GLU A 1 90 ? -13.693 -14.526 21.498 1.00 63.53 90 GLU A O 1
ATOM 721 N N . GLN A 1 91 ? -14.961 -12.992 20.461 1.00 66.44 91 GLN A N 1
ATOM 722 C CA . GLN A 1 91 ? -14.217 -13.034 19.208 1.00 66.44 91 GLN A CA 1
ATOM 723 C C . GLN A 1 91 ? -12.951 -12.193 19.375 1.00 66.44 91 GLN A C 1
ATOM 725 O O . GLN A 1 91 ? -13.018 -10.966 19.462 1.00 66.44 91 GLN A O 1
ATOM 730 N N . ARG A 1 92 ? -11.801 -12.860 19.469 1.00 68.19 92 ARG A N 1
ATOM 731 C CA . ARG A 1 92 ? -10.487 -12.225 19.611 1.00 68.19 92 ARG A CA 1
ATOM 732 C C . ARG A 1 92 ? -9.712 -12.346 18.306 1.00 68.19 92 ARG A C 1
ATOM 734 O O . ARG A 1 92 ? -9.907 -13.293 17.553 1.00 68.19 92 ARG A O 1
ATOM 741 N N . SER A 1 93 ? -8.821 -11.394 18.043 1.00 73.75 93 SER A N 1
ATOM 742 C CA . SER A 1 93 ? -7.875 -11.539 16.935 1.00 73.75 93 SER A CA 1
ATOM 743 C C . SER A 1 93 ? -6.890 -12.666 17.235 1.00 73.75 93 SER A C 1
ATOM 745 O O . SER A 1 93 ? -6.385 -12.762 18.357 1.00 73.75 93 SER A O 1
ATOM 747 N N . HIS A 1 94 ? -6.523 -13.447 16.219 1.00 69.38 94 HIS A N 1
ATOM 748 C CA . HIS A 1 94 ? -5.342 -14.307 16.307 1.00 69.38 94 HIS A CA 1
ATOM 749 C C . HIS A 1 94 ? -4.080 -13.457 16.523 1.00 69.38 94 HIS A C 1
ATOM 751 O O . HIS A 1 94 ? -4.046 -12.302 16.078 1.00 69.38 94 HIS A O 1
ATOM 757 N N . PRO A 1 95 ? -3.036 -13.999 17.178 1.00 71.75 95 PRO A N 1
ATOM 758 C CA . PRO A 1 95 ? -1.756 -13.314 17.298 1.00 71.75 95 PRO A CA 1
ATOM 759 C C . PRO A 1 95 ? -1.121 -13.087 15.921 1.00 71.75 95 PRO A C 1
ATOM 761 O O . PRO A 1 95 ? -1.315 -13.870 14.990 1.00 71.75 95 PRO A O 1
ATOM 764 N N . VAL A 1 96 ? -0.330 -12.021 15.802 1.00 76.06 96 VAL A N 1
ATOM 765 C CA . VAL A 1 96 ? 0.434 -11.734 14.584 1.00 76.06 96 VAL A CA 1
ATOM 766 C C . VAL A 1 96 ? 1.723 -12.558 14.588 1.00 76.06 96 VAL A C 1
ATOM 768 O O . VAL A 1 96 ? 2.577 -12.378 15.456 1.00 76.06 96 VAL A O 1
ATOM 771 N N . ASP A 1 97 ? 1.891 -13.423 13.589 1.00 79.31 97 ASP A N 1
ATOM 772 C CA . ASP A 1 97 ? 3.211 -13.913 13.186 1.00 79.31 97 ASP A CA 1
ATOM 773 C C . ASP A 1 97 ? 3.893 -12.804 12.378 1.00 79.31 97 ASP A C 1
ATOM 775 O O . ASP A 1 97 ? 3.520 -12.547 11.235 1.00 79.31 97 ASP A O 1
ATOM 779 N N . VAL A 1 98 ? 4.838 -12.096 12.998 1.00 79.94 98 VAL A N 1
ATOM 780 C CA . VAL A 1 98 ? 5.447 -10.885 12.426 1.00 79.94 98 VAL A CA 1
ATOM 781 C C . VAL A 1 98 ? 6.216 -11.179 11.138 1.00 79.94 98 VAL A C 1
ATOM 783 O O . VAL A 1 98 ? 6.137 -10.381 10.205 1.00 79.94 98 VAL A O 1
ATOM 786 N N . GLU A 1 99 ? 6.909 -12.317 11.040 1.00 75.44 99 GLU A N 1
ATOM 787 C CA . GLU A 1 99 ? 7.628 -12.684 9.816 1.00 75.44 99 GLU A CA 1
ATOM 788 C C . GLU A 1 99 ? 6.637 -12.933 8.680 1.00 75.44 99 GLU A C 1
ATOM 790 O O . GLU A 1 99 ? 6.750 -12.342 7.602 1.00 75.44 99 GLU A O 1
ATOM 795 N N . ARG A 1 100 ? 5.636 -13.784 8.932 1.00 67.19 100 ARG A N 1
ATOM 796 C CA . ARG A 1 100 ? 4.629 -14.124 7.925 1.00 67.19 100 ARG A CA 1
ATOM 797 C C . ARG A 1 100 ? 3.812 -12.905 7.511 1.00 67.19 100 ARG A C 1
ATOM 799 O O . ARG A 1 100 ? 3.632 -12.687 6.321 1.00 67.19 100 ARG A O 1
ATOM 806 N N . PHE A 1 101 ? 3.378 -12.090 8.469 1.00 80.69 101 PHE A N 1
ATOM 807 C CA . PHE A 1 101 ? 2.629 -10.858 8.222 1.00 80.69 101 PHE A CA 1
ATOM 808 C C . PHE A 1 101 ? 3.419 -9.882 7.343 1.00 80.69 101 PHE A C 1
ATOM 810 O O . PHE A 1 101 ? 2.883 -9.346 6.379 1.00 80.69 101 PHE A O 1
ATOM 817 N N . THR A 1 102 ? 4.710 -9.706 7.631 1.00 76.69 102 THR A N 1
ATOM 818 C CA . THR A 1 102 ? 5.607 -8.842 6.850 1.00 76.69 102 THR A CA 1
ATOM 819 C C . THR A 1 102 ? 5.735 -9.324 5.405 1.00 76.69 102 THR A C 1
ATOM 821 O O . THR A 1 102 ? 5.582 -8.538 4.469 1.00 76.69 102 THR A O 1
ATOM 824 N N . ARG A 1 103 ? 5.958 -10.630 5.206 1.00 68.50 103 ARG A N 1
ATOM 825 C CA . ARG A 1 103 ? 6.012 -11.233 3.866 1.00 68.50 103 ARG A CA 1
ATOM 826 C C . ARG A 1 103 ? 4.668 -11.126 3.139 1.00 68.50 103 ARG A C 1
ATOM 828 O O . ARG A 1 103 ? 4.651 -10.840 1.949 1.00 68.50 103 ARG A O 1
ATOM 835 N N . ASP A 1 104 ? 3.551 -11.319 3.837 1.00 73.25 104 ASP A N 1
ATOM 836 C CA . ASP A 1 104 ? 2.208 -11.213 3.258 1.00 73.25 104 ASP A CA 1
ATOM 837 C C . ASP A 1 104 ? 1.879 -9.775 2.813 1.00 73.25 104 ASP A C 1
ATOM 839 O O . ASP A 1 104 ? 1.297 -9.605 1.742 1.00 73.25 104 ASP A O 1
ATOM 843 N N . CYS A 1 105 ? 2.331 -8.741 3.535 1.00 77.94 105 CYS A N 1
ATOM 844 C CA . CYS A 1 105 ? 2.260 -7.349 3.065 1.00 77.94 105 CYS A CA 1
ATOM 845 C C . CYS A 1 105 ? 3.044 -7.139 1.759 1.00 77.94 105 CYS A C 1
ATOM 847 O O . CYS A 1 105 ? 2.516 -6.548 0.819 1.00 77.94 105 CYS A O 1
ATOM 849 N N . ALA A 1 106 ? 4.267 -7.671 1.669 1.00 67.19 106 ALA A N 1
ATOM 850 C CA . ALA A 1 106 ? 5.071 -7.628 0.446 1.00 67.19 106 ALA A CA 1
ATOM 851 C C . ALA A 1 106 ? 4.396 -8.357 -0.723 1.00 67.19 106 ALA A C 1
ATOM 853 O O . ALA A 1 106 ? 4.353 -7.844 -1.838 1.00 67.19 106 ALA A O 1
ATOM 854 N N . TYR A 1 107 ? 3.787 -9.519 -0.481 1.00 63.16 107 TYR A N 1
ATOM 855 C CA . TYR A 1 107 ? 3.045 -10.223 -1.527 1.00 63.16 107 TYR A CA 1
ATOM 856 C C . TYR A 1 107 ? 1.819 -9.449 -2.013 1.00 63.16 107 TYR A C 1
ATOM 858 O O . TYR A 1 107 ? 1.498 -9.536 -3.196 1.00 63.16 107 TYR A O 1
ATOM 866 N N . VAL A 1 108 ? 1.133 -8.702 -1.143 1.00 67.44 108 VAL A N 1
ATOM 867 C CA . VAL A 1 108 ? 0.007 -7.844 -1.550 1.00 67.44 108 VAL A CA 1
ATOM 868 C C . VAL A 1 108 ? 0.478 -6.686 -2.434 1.00 67.44 108 VAL A C 1
ATOM 870 O O . VAL A 1 108 ? -0.174 -6.406 -3.445 1.00 67.44 108 VAL A O 1
ATOM 873 N N . GLU A 1 109 ? 1.629 -6.078 -2.127 1.00 69.50 109 GLU A N 1
ATOM 874 C CA . GLU A 1 109 ? 2.272 -5.096 -3.012 1.00 69.50 109 GLU A CA 1
ATOM 875 C C . GLU A 1 109 ? 2.591 -5.722 -4.380 1.00 69.50 109 GLU A C 1
ATOM 877 O O . GLU A 1 109 ? 2.131 -5.239 -5.416 1.00 69.50 109 GLU A O 1
ATOM 882 N N . MET A 1 110 ? 3.302 -6.855 -4.390 1.00 56.03 110 MET A N 1
ATOM 883 C CA . MET A 1 110 ? 3.684 -7.553 -5.625 1.00 56.03 110 MET A CA 1
ATOM 884 C C . MET A 1 110 ? 2.471 -7.984 -6.455 1.00 56.03 110 MET A C 1
ATOM 886 O O . MET A 1 110 ? 2.500 -7.917 -7.682 1.00 56.03 110 MET A O 1
ATOM 890 N N . ALA A 1 111 ? 1.400 -8.454 -5.814 1.00 55.41 111 ALA A N 1
ATOM 891 C CA . ALA A 1 111 ? 0.177 -8.860 -6.499 1.00 55.41 111 ALA A CA 1
ATOM 892 C C . ALA A 1 111 ? -0.540 -7.659 -7.127 1.00 55.41 111 ALA A C 1
ATOM 894 O O . ALA A 1 111 ? -0.999 -7.751 -8.264 1.00 55.41 111 ALA A O 1
ATOM 895 N N . SER A 1 112 ? -0.583 -6.526 -6.419 1.00 52.41 112 SER A N 1
ATOM 896 C CA . SER A 1 112 ? -1.165 -5.283 -6.932 1.00 52.41 112 SER A CA 1
ATOM 897 C C . SER A 1 112 ? -0.398 -4.737 -8.138 1.00 52.41 112 SER A C 1
ATOM 899 O O . SER A 1 112 ? -1.018 -4.181 -9.036 1.00 52.41 112 SER A O 1
ATOM 901 N N . ALA A 1 113 ? 0.922 -4.937 -8.193 1.00 42.81 113 ALA A N 1
ATOM 902 C CA . ALA A 1 113 ? 1.766 -4.506 -9.309 1.00 42.81 113 ALA A CA 1
ATOM 903 C C . ALA A 1 113 ? 1.592 -5.336 -10.598 1.00 42.81 113 ALA A C 1
ATOM 905 O O . ALA A 1 113 ? 1.964 -4.880 -11.671 1.00 42.81 113 ALA A O 1
ATOM 906 N N . ASN A 1 114 ? 1.027 -6.546 -10.513 1.00 35.19 114 ASN A N 1
ATOM 907 C CA . ASN A 1 114 ? 0.893 -7.474 -11.645 1.00 35.19 114 ASN A CA 1
ATOM 908 C C . ASN A 1 114 ? -0.519 -7.501 -12.276 1.00 35.19 114 ASN A C 1
ATOM 910 O O . ASN A 1 114 ? -0.781 -8.309 -13.171 1.00 35.19 114 ASN A O 1
ATOM 914 N N . GLY A 1 115 ? -1.456 -6.671 -11.802 1.00 36.84 115 GLY A N 1
ATOM 915 C CA . GLY A 1 115 ? -2.834 -6.626 -12.297 1.00 36.84 115 GLY A CA 1
ATOM 916 C C . GLY A 1 115 ? -2.998 -5.719 -13.520 1.00 36.84 115 GLY A C 1
ATOM 917 O O . GLY A 1 115 ? -3.098 -4.509 -13.368 1.00 36.84 115 GLY A O 1
ATOM 918 N N . ALA A 1 116 ? -3.088 -6.296 -14.722 1.00 29.53 116 ALA A N 1
ATOM 919 C CA . ALA A 1 116 ? -3.396 -5.560 -15.952 1.00 29.53 116 ALA A CA 1
ATOM 920 C C . ALA A 1 116 ? -4.875 -5.113 -15.989 1.00 29.53 116 ALA A C 1
ATOM 922 O O . ALA A 1 116 ? -5.785 -5.938 -16.108 1.00 29.53 116 ALA A O 1
ATOM 923 N N . GLY A 1 117 ? -5.107 -3.803 -15.896 1.00 32.50 117 GLY A N 1
ATOM 924 C CA . GLY A 1 117 ? -6.404 -3.129 -16.024 1.00 32.50 117 GLY A CA 1
ATOM 925 C C . GLY A 1 117 ? -6.294 -1.655 -15.613 1.00 32.50 117 GLY A C 1
ATOM 926 O O . GLY A 1 117 ? -5.341 -1.291 -14.937 1.00 32.50 117 GLY A O 1
ATOM 927 N N . GLU A 1 118 ? -7.271 -0.808 -15.967 1.00 30.83 118 GLU A N 1
ATOM 928 C CA . GLU A 1 118 ? -7.299 0.664 -15.738 1.00 30.83 118 GLU A CA 1
ATOM 929 C C . GLU A 1 118 ? -7.102 1.136 -14.265 1.00 30.83 118 GLU A C 1
ATOM 931 O O . GLU A 1 118 ? -7.167 2.328 -13.970 1.00 30.83 118 GLU A O 1
ATOM 936 N N . ALA A 1 119 ? -6.838 0.222 -13.327 1.00 37.66 119 ALA A N 1
ATOM 937 C CA . ALA A 1 119 ? -6.462 0.462 -11.936 1.00 37.66 119 ALA A CA 1
ATOM 938 C C . ALA A 1 119 ? -4.931 0.450 -11.679 1.00 37.66 119 ALA A C 1
ATOM 940 O O . ALA A 1 119 ? -4.516 0.378 -10.521 1.00 37.66 119 ALA A O 1
ATOM 941 N N . GLU A 1 120 ? -4.098 0.565 -12.722 1.00 37.06 120 GLU A N 1
ATOM 942 C CA . GLU A 1 120 ? -2.617 0.614 -12.664 1.00 37.06 120 GLU A CA 1
ATOM 943 C C . GLU A 1 120 ? -2.029 1.686 -11.713 1.00 37.06 120 GLU A C 1
ATOM 945 O O . GLU A 1 120 ? -0.864 1.613 -11.335 1.00 37.06 120 GLU A O 1
ATOM 950 N N . ALA A 1 121 ? -2.813 2.661 -11.242 1.00 40.88 121 ALA A N 1
ATOM 951 C CA . ALA A 1 121 ? -2.309 3.810 -10.480 1.00 40.88 121 ALA A CA 1
ATOM 952 C C . ALA A 1 121 ? -2.317 3.671 -8.936 1.00 40.88 121 ALA A C 1
ATOM 954 O O . ALA A 1 121 ? -2.221 4.688 -8.248 1.00 40.88 121 ALA A O 1
ATOM 955 N N . THR A 1 122 ? -2.481 2.472 -8.356 1.00 57.16 122 THR A N 1
ATOM 956 C CA . THR A 1 122 ? -2.714 2.326 -6.894 1.00 57.16 122 THR A CA 1
ATOM 957 C C . THR A 1 122 ? -1.989 1.159 -6.213 1.00 57.16 122 THR A C 1
ATOM 959 O O . THR A 1 122 ? -2.513 0.559 -5.274 1.00 57.16 122 THR A O 1
ATOM 962 N N . VAL A 1 123 ? -0.777 0.814 -6.651 1.00 58.69 123 VAL A N 1
ATOM 963 C CA . VAL A 1 123 ? 0.063 -0.133 -5.897 1.00 58.69 123 VAL A CA 1
ATOM 964 C C . VAL A 1 123 ? 0.443 0.499 -4.554 1.00 58.69 123 VAL A C 1
ATOM 966 O O . VAL A 1 123 ? 1.045 1.571 -4.521 1.00 58.69 123 VAL A O 1
ATOM 969 N N . LEU A 1 124 ? 0.065 -0.142 -3.446 1.00 68.31 124 LEU A N 1
ATOM 970 C CA . LEU A 1 124 ? 0.467 0.275 -2.104 1.00 68.31 124 LEU A CA 1
ATOM 971 C C . LEU A 1 124 ? 1.731 -0.457 -1.691 1.00 68.31 124 LEU A C 1
ATOM 973 O O . LEU A 1 124 ? 1.811 -1.677 -1.816 1.00 68.31 124 LEU A O 1
ATOM 977 N N . ALA A 1 125 ? 2.678 0.298 -1.147 1.00 68.25 125 ALA A N 1
ATOM 978 C CA . ALA A 1 125 ? 3.910 -0.265 -0.637 1.00 68.25 125 ALA A CA 1
ATOM 979 C C . ALA A 1 125 ? 3.670 -1.075 0.650 1.00 68.25 125 ALA A C 1
ATOM 981 O O . ALA A 1 125 ? 2.823 -0.754 1.493 1.00 68.25 125 ALA A O 1
ATOM 982 N N . ALA A 1 126 ? 4.431 -2.147 0.806 1.00 75.62 126 ALA A N 1
ATOM 983 C CA . ALA A 1 126 ? 4.345 -3.090 1.900 1.00 75.62 126 ALA A CA 1
ATOM 984 C C . ALA A 1 126 ? 4.755 -2.442 3.219 1.00 75.62 126 ALA A C 1
ATOM 986 O O . ALA A 1 126 ? 4.133 -2.704 4.248 1.00 75.62 126 ALA A O 1
ATOM 987 N N . ASP A 1 127 ? 5.752 -1.555 3.189 1.00 78.19 127 ASP A N 1
ATOM 988 C CA . ASP A 1 127 ? 6.164 -0.758 4.342 1.00 78.19 127 ASP A CA 1
ATOM 989 C C . ASP A 1 127 ? 5.020 0.131 4.847 1.00 78.19 127 ASP A C 1
ATOM 991 O O . ASP A 1 127 ? 4.830 0.244 6.056 1.00 78.19 127 ASP A O 1
ATOM 995 N N . TYR A 1 128 ? 4.190 0.675 3.953 1.00 81.19 128 TYR A N 1
ATOM 996 C CA . TYR A 1 128 ? 3.000 1.443 4.302 1.00 81.19 128 TYR A CA 1
ATOM 997 C C . TYR A 1 128 ? 1.923 0.575 4.965 1.00 81.19 128 TYR A C 1
ATOM 999 O O . TYR A 1 128 ? 1.396 0.952 6.014 1.00 81.19 128 TYR A O 1
ATOM 1007 N N . LEU A 1 129 ? 1.625 -0.610 4.422 1.00 89.56 129 LEU A N 1
ATOM 1008 C CA . LEU A 1 129 ? 0.687 -1.550 5.054 1.00 89.56 129 LEU A CA 1
ATOM 1009 C C . LEU A 1 129 ? 1.178 -1.978 6.445 1.00 89.56 129 LEU A C 1
ATOM 1011 O O . LEU A 1 129 ? 0.413 -1.970 7.412 1.00 89.56 129 LEU A O 1
ATOM 1015 N N . ILE A 1 130 ? 2.468 -2.286 6.586 1.00 93.19 130 ILE A N 1
ATOM 1016 C CA . ILE A 1 130 ? 3.055 -2.629 7.885 1.00 93.19 130 ILE A CA 1
ATOM 1017 C C . ILE A 1 130 ? 2.994 -1.426 8.835 1.00 93.19 130 ILE A C 1
ATOM 1019 O O . ILE A 1 130 ? 2.612 -1.591 9.994 1.00 93.19 130 ILE A O 1
ATOM 1023 N N . ALA A 1 131 ? 3.286 -0.214 8.352 1.00 85.88 131 ALA A N 1
ATOM 1024 C CA . ALA A 1 131 ? 3.216 1.011 9.141 1.00 85.88 131 ALA A CA 1
ATOM 1025 C C . ALA A 1 131 ? 1.817 1.233 9.724 1.00 85.88 131 ALA A C 1
ATOM 1027 O O . ALA A 1 131 ? 1.701 1.508 10.917 1.00 85.88 131 ALA A O 1
ATOM 1028 N N . LEU A 1 132 ? 0.751 1.059 8.932 1.00 96.31 132 LEU A N 1
ATOM 1029 C CA . LEU A 1 132 ? -0.627 1.172 9.427 1.00 96.31 132 LEU A CA 1
ATOM 1030 C C . LEU A 1 132 ? -0.883 0.212 10.597 1.00 96.31 132 LEU A C 1
ATOM 1032 O O . LEU A 1 132 ? -1.399 0.624 11.638 1.00 96.31 132 LEU A O 1
ATOM 1036 N N . ALA A 1 133 ? -0.469 -1.047 10.458 1.00 97.62 133 ALA A N 1
ATOM 1037 C CA . ALA A 1 133 ? -0.654 -2.061 11.487 1.00 97.62 133 ALA A CA 1
ATOM 1038 C C . ALA A 1 133 ? 0.179 -1.791 12.758 1.00 97.62 133 ALA A C 1
ATOM 1040 O O . ALA A 1 133 ? -0.309 -1.917 13.888 1.00 97.62 133 ALA A O 1
ATOM 1041 N N . VAL A 1 134 ? 1.434 -1.368 12.587 1.00 96.06 134 VAL A N 1
ATOM 1042 C CA . VAL A 1 134 ? 2.344 -0.982 13.675 1.00 96.06 134 VAL A CA 1
ATOM 1043 C C . VAL A 1 134 ? 1.816 0.238 14.432 1.00 96.06 134 VAL A C 1
ATOM 1045 O O . VAL A 1 134 ? 1.845 0.255 15.662 1.00 96.06 134 VAL A O 1
ATOM 1048 N N . ILE A 1 135 ? 1.309 1.251 13.730 1.00 96.44 135 ILE A N 1
ATOM 1049 C CA . ILE A 1 135 ? 0.794 2.486 14.335 1.00 96.44 135 ILE A CA 1
ATOM 1050 C C . ILE A 1 135 ? -0.470 2.221 15.162 1.00 96.44 135 ILE A C 1
ATOM 1052 O O . ILE A 1 135 ? -0.643 2.807 16.237 1.00 96.44 135 ILE A O 1
ATOM 1056 N N . GLU A 1 136 ? -1.362 1.360 14.672 1.00 96.00 136 GLU A N 1
ATOM 1057 C CA . GLU A 1 136 ? -2.613 1.055 15.368 1.00 96.00 136 GLU A CA 1
ATOM 1058 C C . GLU A 1 136 ? -2.388 0.171 16.595 1.00 96.00 136 GLU A C 1
ATOM 1060 O O . GLU A 1 136 ? -2.916 0.476 17.664 1.00 96.00 136 GLU A O 1
ATOM 1065 N N . THR A 1 137 ? -1.589 -0.893 16.463 1.00 96.56 137 THR A N 1
ATOM 1066 C CA . THR A 1 137 ? -1.548 -1.978 17.463 1.00 96.56 137 THR A CA 1
ATOM 1067 C C . THR A 1 137 ? -0.148 -2.434 17.852 1.00 96.56 137 THR A C 1
ATOM 1069 O O . THR A 1 137 ? -0.000 -3.341 18.671 1.00 96.56 137 THR A O 1
ATOM 1072 N N . LYS A 1 138 ? 0.906 -1.880 17.242 1.00 95.69 138 LYS A N 1
ATOM 1073 C CA . LYS A 1 138 ? 2.289 -2.378 17.369 1.00 95.69 138 LYS A CA 1
ATOM 1074 C C . LYS A 1 138 ? 2.415 -3.875 17.047 1.00 95.69 138 LYS A C 1
ATOM 1076 O O . LYS A 1 138 ? 3.312 -4.534 17.570 1.00 95.69 138 LYS A O 1
ATOM 1081 N N . LEU A 1 139 ? 1.489 -4.411 16.241 1.00 92.25 139 LEU A N 1
ATOM 1082 C CA . LEU A 1 139 ? 1.337 -5.840 15.935 1.00 92.25 139 LEU A CA 1
ATOM 1083 C C . LEU A 1 139 ? 1.097 -6.734 17.170 1.00 92.25 139 LEU A C 1
ATOM 1085 O O . LEU A 1 139 ? 1.350 -7.937 17.122 1.00 92.25 139 LEU A O 1
ATOM 1089 N N . ARG A 1 140 ? 0.642 -6.164 18.296 1.00 91.31 140 ARG A N 1
ATOM 1090 C CA . ARG A 1 140 ? 0.483 -6.872 19.583 1.00 91.31 140 ARG A CA 1
ATOM 1091 C C . ARG A 1 140 ? -0.819 -6.538 20.307 1.00 91.31 140 ARG A C 1
ATOM 1093 O O . ARG A 1 140 ? -1.472 -7.441 20.820 1.00 91.31 140 ARG A O 1
ATOM 1100 N N . ASP A 1 141 ? -1.206 -5.268 20.329 1.00 92.06 141 ASP A N 1
ATOM 1101 C CA . ASP A 1 141 ? -2.389 -4.759 21.026 1.00 92.06 141 ASP A CA 1
ATOM 1102 C C . ASP A 1 141 ? -3.633 -4.904 20.124 1.00 92.06 141 ASP A C 1
ATOM 1104 O O . ASP A 1 141 ? -4.185 -3.923 19.629 1.00 92.06 141 ASP A O 1
ATOM 1108 N N . LEU A 1 142 ? -4.020 -6.152 19.831 1.00 90.81 142 LEU A N 1
ATOM 1109 C CA . LEU A 1 142 ? -4.967 -6.496 18.753 1.00 90.81 142 LEU A CA 1
ATOM 1110 C C . LEU A 1 142 ? -6.452 -6.369 19.127 1.00 90.81 142 LEU A C 1
ATOM 1112 O O . LEU A 1 142 ? -7.311 -6.459 18.248 1.00 90.81 142 LEU A O 1
ATOM 1116 N N . ASP A 1 143 ? -6.762 -6.165 20.406 1.00 88.00 143 ASP A N 1
ATOM 1117 C CA . ASP A 1 143 ? -8.119 -5.846 20.854 1.00 88.00 143 ASP A CA 1
ATOM 1118 C C . ASP A 1 143 ? -8.543 -4.451 20.364 1.00 88.00 143 ASP A C 1
ATOM 1120 O O . ASP A 1 143 ? -7.728 -3.681 19.846 1.00 88.00 143 ASP A O 1
ATOM 1124 N N . THR A 1 144 ? -9.823 -4.104 20.532 1.00 91.06 144 THR A N 1
ATOM 1125 C CA . THR A 1 144 ? -10.342 -2.800 20.096 1.00 91.06 144 THR A CA 1
ATOM 1126 C C . THR A 1 144 ? -9.595 -1.634 20.754 1.00 91.06 144 THR A C 1
ATOM 1128 O O . THR A 1 144 ? -9.622 -1.429 21.967 1.00 91.06 144 THR A O 1
ATOM 1131 N N . GLN A 1 145 ? -8.934 -0.840 19.917 1.00 92.12 145 GLN A N 1
ATOM 1132 C CA . GLN A 1 145 ? -8.267 0.420 20.242 1.00 92.12 145 GLN A CA 1
ATOM 1133 C C . GLN A 1 145 ? -9.169 1.627 19.943 1.00 92.12 145 GLN A C 1
ATOM 1135 O O . GLN A 1 145 ? -8.767 2.771 20.164 1.00 92.12 145 GLN A O 1
ATOM 1140 N N . LEU A 1 146 ? -10.381 1.389 19.420 1.00 92.75 146 LEU A N 1
ATOM 1141 C CA . LEU A 1 146 ? -11.323 2.406 18.952 1.00 92.75 146 LEU A CA 1
ATOM 1142 C C . LEU A 1 146 ? -12.625 2.341 19.771 1.00 92.75 146 LEU A C 1
ATOM 1144 O O . LEU A 1 146 ? -13.563 1.633 19.387 1.00 92.75 146 LEU A O 1
ATOM 1148 N N . PRO A 1 147 ? -12.717 3.090 20.890 1.00 90.50 147 PRO A N 1
ATOM 1149 C CA . PRO A 1 147 ? -13.863 3.049 21.795 1.00 90.50 147 PRO A CA 1
ATOM 1150 C C . PRO A 1 147 ? -15.217 3.228 21.098 1.00 90.50 147 PRO A C 1
ATOM 1152 O O . PRO A 1 147 ? -15.409 4.159 20.318 1.00 90.50 147 PRO A O 1
ATOM 1155 N N . GLY A 1 148 ? -16.184 2.367 21.417 1.00 86.50 148 GLY A N 1
ATOM 1156 C CA . GLY A 1 148 ? -17.523 2.418 20.818 1.00 86.50 148 GLY A CA 1
ATOM 1157 C C . GLY A 1 148 ? -17.610 1.816 19.412 1.00 86.50 148 GLY A C 1
ATOM 1158 O O . GLY A 1 148 ? -18.590 2.059 18.713 1.00 86.50 148 GLY A O 1
ATOM 1159 N N . THR A 1 149 ? -16.605 1.045 18.994 1.00 89.69 149 THR A N 1
ATOM 1160 C CA . THR A 1 149 ? -16.629 0.248 17.760 1.00 89.69 149 THR A CA 1
ATOM 1161 C C . THR A 1 149 ? -16.328 -1.216 18.058 1.00 89.69 149 THR A C 1
ATOM 1163 O O . THR A 1 149 ? -15.838 -1.553 19.137 1.00 89.69 149 THR A O 1
ATOM 1166 N N . ASP A 1 150 ? -16.569 -2.071 17.072 1.00 87.56 150 ASP A N 1
ATOM 1167 C CA . ASP A 1 150 ? -16.170 -3.476 17.081 1.00 87.56 150 ASP A CA 1
ATOM 1168 C C . ASP A 1 150 ? -14.814 -3.719 16.400 1.00 87.56 150 ASP A C 1
ATOM 1170 O O . ASP A 1 150 ? -14.507 -4.860 16.068 1.00 87.56 150 ASP A O 1
ATOM 1174 N N . ALA A 1 151 ? -14.026 -2.665 16.150 1.00 93.44 151 ALA A N 1
ATOM 1175 C CA . ALA A 1 151 ? -12.742 -2.747 15.462 1.00 93.44 151 ALA A CA 1
ATOM 1176 C C . ALA A 1 151 ? -11.794 -3.757 16.121 1.00 93.44 151 ALA A C 1
ATOM 1178 O O . ALA A 1 151 ? -11.707 -3.820 17.347 1.00 93.44 151 ALA A O 1
ATOM 1179 N N . ILE A 1 152 ? -11.072 -4.535 15.312 1.00 91.38 152 ILE A N 1
ATOM 1180 C CA . ILE A 1 152 ? -10.192 -5.584 15.832 1.00 91.38 152 ILE A CA 1
ATOM 1181 C C . ILE A 1 152 ? -8.998 -5.855 14.917 1.00 91.38 152 ILE A C 1
ATOM 1183 O O . ILE A 1 152 ? -9.039 -5.564 13.718 1.00 91.38 152 ILE A O 1
ATOM 1187 N N . GLY A 1 153 ? -7.955 -6.456 15.484 1.00 93.56 153 GLY A N 1
ATOM 1188 C CA . GLY A 1 153 ? -6.769 -6.923 14.778 1.00 93.56 153 GLY A CA 1
ATOM 1189 C C . GLY A 1 153 ? -5.794 -5.805 14.415 1.00 93.56 153 GLY A C 1
ATOM 1190 O O . GLY A 1 153 ? -5.973 -4.656 14.837 1.00 93.56 153 GLY A O 1
ATOM 1191 N N . PRO A 1 154 ? -4.736 -6.129 13.651 1.00 96.19 154 PRO A N 1
ATOM 1192 C CA . PRO A 1 154 ? -3.616 -5.223 13.405 1.00 96.19 154 PRO A CA 1
ATOM 1193 C C . PRO A 1 154 ? -4.028 -3.877 12.806 1.00 96.19 154 PRO A C 1
ATOM 1195 O O . PRO A 1 154 ? -3.435 -2.863 13.157 1.00 96.19 154 PRO A O 1
ATOM 1198 N N . PHE A 1 155 ? -5.057 -3.853 11.955 1.00 97.56 155 PHE A N 1
ATOM 1199 C CA . PHE A 1 155 ? -5.518 -2.646 11.257 1.00 97.56 155 PHE A CA 1
ATOM 1200 C C . PHE A 1 155 ? -6.779 -2.019 11.867 1.00 97.56 155 PHE A C 1
ATOM 1202 O O . PHE A 1 155 ? -7.315 -1.051 11.315 1.00 97.56 155 PHE A O 1
ATOM 1209 N N . GLN A 1 156 ? -7.272 -2.572 12.984 1.00 96.81 156 GLN A N 1
ATOM 1210 C CA . GLN A 1 156 ? -8.487 -2.113 13.662 1.00 96.81 156 GLN A CA 1
ATOM 1211 C C . GLN A 1 156 ? -9.684 -2.038 12.695 1.00 96.81 156 GLN A C 1
ATOM 1213 O O . GLN A 1 156 ? -10.355 -1.013 12.577 1.00 96.81 156 GLN A O 1
ATOM 1218 N N . ILE A 1 157 ? -9.922 -3.132 11.965 1.00 95.75 157 ILE A N 1
ATOM 1219 C CA . ILE A 1 157 ? -10.983 -3.241 10.953 1.00 95.75 157 ILE A CA 1
ATOM 1220 C C . ILE A 1 157 ? -12.323 -3.472 11.644 1.00 95.75 157 ILE A C 1
ATOM 1222 O O . ILE A 1 157 ? -12.427 -4.393 12.457 1.00 95.75 157 ILE A O 1
ATOM 1226 N N . THR A 1 158 ? -13.338 -2.672 11.314 1.00 94.12 158 THR A N 1
ATOM 1227 C CA . THR A 1 158 ? -14.731 -2.793 11.807 1.00 94.12 158 THR A CA 1
ATOM 1228 C C . THR A 1 158 ? -15.566 -3.807 11.008 1.00 94.12 158 THR A C 1
ATOM 1230 O O . THR A 1 158 ? -15.173 -4.213 9.914 1.00 94.12 158 THR A O 1
ATOM 1233 N N . ASP A 1 159 ? -16.731 -4.229 11.519 1.00 86.62 159 ASP A N 1
ATOM 1234 C CA . ASP A 1 159 ? -17.589 -5.218 10.825 1.00 86.62 159 ASP A CA 1
ATOM 1235 C C . ASP A 1 159 ? -18.145 -4.654 9.532 1.00 86.62 159 ASP A C 1
ATOM 1237 O O . ASP A 1 159 ? -18.205 -5.336 8.511 1.00 86.62 159 ASP A O 1
ATOM 1241 N N . ALA A 1 160 ? -18.488 -3.369 9.574 1.00 91.06 160 ALA A N 1
ATOM 1242 C CA . ALA A 1 160 ? -18.945 -2.619 8.421 1.00 91.06 160 ALA A CA 1
ATOM 1243 C C . ALA A 1 160 ? -17.859 -2.535 7.336 1.00 91.06 160 ALA A C 1
ATOM 1245 O O . ALA A 1 160 ? -18.155 -2.711 6.157 1.00 91.06 160 ALA A O 1
ATOM 1246 N N . GLU A 1 161 ? -16.600 -2.304 7.719 1.00 95.38 161 GLU A N 1
ATOM 1247 C CA . GLU A 1 161 ? -15.474 -2.262 6.779 1.00 95.38 161 GLU A CA 1
ATOM 1248 C C . GLU A 1 161 ? -15.177 -3.632 6.176 1.00 95.38 161 GLU A C 1
ATOM 1250 O O . GLU A 1 161 ? -15.010 -3.737 4.961 1.00 95.38 161 GLU A O 1
ATOM 1255 N N . TRP A 1 162 ? -15.173 -4.684 6.997 1.00 90.25 162 TRP A N 1
ATOM 1256 C CA . TRP A 1 162 ? -14.999 -6.049 6.509 1.00 90.25 162 TRP A CA 1
ATOM 1257 C C . TRP A 1 162 ? -16.137 -6.461 5.575 1.00 90.25 162 TRP A C 1
ATOM 1259 O O . TRP A 1 162 ? -15.897 -7.000 4.502 1.00 90.25 162 TRP A O 1
ATOM 1269 N N . SER A 1 163 ? -17.379 -6.136 5.928 1.00 87.31 163 SER A N 1
ATOM 1270 C CA . SER A 1 163 ? -18.545 -6.406 5.083 1.00 87.31 163 SER A CA 1
ATOM 1271 C C . SER A 1 163 ? -18.469 -5.661 3.751 1.00 87.31 163 SER A C 1
ATOM 1273 O O . SER A 1 163 ? -18.799 -6.232 2.715 1.00 87.31 163 SER A O 1
ATOM 1275 N N . ALA A 1 164 ? -17.995 -4.411 3.750 1.00 90.69 164 ALA A N 1
ATOM 1276 C CA . ALA A 1 164 ? -17.759 -3.659 2.519 1.00 90.69 164 ALA A CA 1
ATOM 1277 C C . ALA A 1 164 ? -16.661 -4.301 1.655 1.00 90.69 164 ALA A C 1
ATOM 1279 O O . ALA A 1 164 ? -16.795 -4.340 0.434 1.00 90.69 164 ALA A O 1
ATOM 1280 N N . PHE A 1 165 ? -15.608 -4.836 2.280 1.00 89.56 165 PHE A N 1
ATOM 1281 C CA . PHE A 1 165 ? -14.574 -5.605 1.591 1.00 89.56 165 PHE A CA 1
ATOM 1282 C C . PHE A 1 165 ? -15.136 -6.892 0.975 1.00 89.56 165 PHE A C 1
ATOM 1284 O O . PHE A 1 165 ? -14.955 -7.107 -0.219 1.00 89.56 165 PHE A O 1
ATOM 1291 N N . LEU A 1 166 ? -15.906 -7.692 1.717 1.00 81.88 166 LEU A N 1
ATOM 1292 C CA . LEU A 1 166 ? -16.555 -8.891 1.166 1.00 81.88 166 LEU A CA 1
ATOM 1293 C C . LEU A 1 166 ? -17.500 -8.549 0.003 1.00 81.88 166 LEU A C 1
ATOM 1295 O O . LEU A 1 166 ? -17.499 -9.218 -1.027 1.00 81.88 166 LEU A O 1
ATOM 1299 N N . ALA A 1 167 ? -18.275 -7.470 0.138 1.00 85.38 167 ALA A N 1
ATOM 1300 C CA . ALA A 1 167 ? -19.210 -7.017 -0.890 1.00 85.38 167 ALA A CA 1
ATOM 1301 C C . ALA A 1 167 ? -18.523 -6.479 -2.156 1.00 85.38 167 ALA A C 1
ATOM 1303 O O . ALA A 1 167 ? -19.161 -6.399 -3.204 1.00 85.38 167 ALA A O 1
ATOM 1304 N N . SER A 1 168 ? -17.243 -6.104 -2.078 1.00 81.38 168 SER A N 1
ATOM 1305 C CA . SER A 1 168 ? -16.492 -5.602 -3.232 1.00 81.38 168 SER A CA 1
ATOM 1306 C C . SER A 1 168 ? -16.186 -6.679 -4.275 1.00 81.38 168 SER A C 1
ATOM 1308 O O . SER A 1 168 ? -15.901 -6.342 -5.421 1.00 81.38 168 SER A O 1
ATOM 1310 N N . GLY A 1 169 ? -16.234 -7.961 -3.890 1.00 72.50 169 GLY A N 1
ATOM 1311 C CA . GLY A 1 169 ? -15.869 -9.076 -4.764 1.00 72.50 169 GLY A CA 1
ATOM 1312 C C . GLY A 1 169 ? -14.378 -9.135 -5.107 1.00 72.50 169 GLY A C 1
ATOM 1313 O O . GLY A 1 169 ? -14.014 -9.843 -6.040 1.00 72.50 169 GLY A O 1
ATOM 1314 N N . VAL A 1 170 ? -13.523 -8.402 -4.375 1.00 61.72 170 VAL A N 1
ATOM 1315 C CA . VAL A 1 170 ? -12.060 -8.418 -4.561 1.00 61.72 170 VAL A CA 1
ATOM 1316 C C . VAL A 1 170 ? -11.498 -9.836 -4.433 1.00 61.72 170 VAL A C 1
ATOM 1318 O O . VAL A 1 170 ? -10.572 -10.186 -5.159 1.00 61.72 170 VAL A O 1
ATOM 1321 N N . ASP A 1 171 ? -12.075 -10.655 -3.551 1.00 59.66 171 ASP A N 1
ATOM 1322 C CA . ASP A 1 171 ? -11.727 -12.066 -3.407 1.00 59.66 171 ASP A CA 1
ATOM 1323 C C . ASP A 1 171 ? -12.901 -12.837 -2.781 1.00 59.66 171 ASP A C 1
ATOM 1325 O O . ASP A 1 171 ? -13.299 -12.600 -1.637 1.00 59.66 171 ASP A O 1
ATOM 1329 N N . ASP A 1 172 ? -13.480 -13.749 -3.558 1.00 56.03 172 ASP A N 1
ATOM 1330 C CA . ASP A 1 172 ? -14.652 -14.553 -3.202 1.00 56.03 172 ASP A CA 1
ATOM 1331 C C . ASP A 1 172 ? -14.341 -15.691 -2.215 1.00 56.03 172 ASP A C 1
ATOM 1333 O O . ASP A 1 172 ? -15.252 -16.369 -1.736 1.00 56.03 172 ASP A O 1
ATOM 1337 N N . ARG A 1 173 ? -13.064 -15.882 -1.861 1.00 53.03 173 ARG A N 1
ATOM 1338 C CA . ARG A 1 173 ? -12.613 -16.882 -0.885 1.00 53.03 173 ARG A CA 1
ATOM 1339 C C . ARG A 1 173 ? -12.759 -16.408 0.559 1.00 53.03 173 ARG A C 1
ATOM 1341 O O . ARG A 1 173 ? -12.633 -17.224 1.473 1.00 53.03 173 ARG A O 1
ATOM 1348 N N . PHE A 1 174 ? -12.996 -15.115 0.794 1.00 60.00 174 PHE A N 1
ATOM 1349 C CA . PHE A 1 174 ? -13.179 -14.586 2.144 1.00 60.00 174 PHE A CA 1
ATOM 1350 C C . PHE A 1 174 ? -14.622 -14.692 2.621 1.00 60.00 174 PHE A C 1
ATOM 1352 O O . PHE A 1 174 ? -15.575 -14.405 1.902 1.00 60.00 174 PHE A O 1
ATOM 1359 N N . GLY A 1 175 ? -14.771 -15.047 3.894 1.00 57.69 175 GLY A N 1
ATOM 1360 C CA . GLY A 1 175 ? -16.025 -14.987 4.623 1.00 57.69 175 GLY A CA 1
ATOM 1361 C C . GLY A 1 175 ? -15.946 -14.050 5.833 1.00 57.69 175 GLY A C 1
ATOM 1362 O O . GLY A 1 175 ? -14.921 -13.413 6.099 1.00 57.69 175 GLY A O 1
ATOM 1363 N N . PRO A 1 176 ? -17.033 -13.955 6.616 1.00 62.78 176 PRO A N 1
ATOM 1364 C CA . PRO A 1 176 ? -17.081 -13.095 7.800 1.00 62.78 176 PRO A CA 1
ATOM 1365 C C . PRO A 1 176 ? -16.047 -13.453 8.882 1.00 62.78 176 PRO A C 1
ATOM 1367 O O . PRO A 1 176 ? -15.575 -12.570 9.591 1.00 62.78 176 PRO A O 1
ATOM 1370 N N . GLY A 1 177 ? -15.674 -14.733 9.009 1.00 56.72 177 GLY A N 1
ATOM 1371 C CA . GLY A 1 177 ? -14.743 -15.206 10.044 1.00 56.72 177 GLY A CA 1
ATOM 1372 C C . GLY A 1 177 ? -13.293 -14.764 9.828 1.00 56.72 177 GLY A C 1
ATOM 1373 O O . GLY A 1 177 ? -12.561 -14.538 10.787 1.00 56.72 177 GLY A O 1
ATOM 1374 N N . GLN A 1 178 ? -12.876 -14.554 8.577 1.00 75.50 178 GLN A N 1
ATOM 1375 C CA . GLN A 1 178 ? -11.495 -14.187 8.252 1.00 75.50 178 GLN A CA 1
ATOM 1376 C C . GLN A 1 178 ? -11.099 -12.794 8.761 1.00 75.50 178 GLN A C 1
ATOM 1378 O O . GLN A 1 178 ? -9.910 -12.507 8.878 1.00 75.50 178 GLN A O 1
ATOM 1383 N N . ARG A 1 179 ? -12.066 -11.966 9.174 1.00 81.69 179 ARG A N 1
ATOM 1384 C CA . ARG A 1 179 ? -11.813 -10.679 9.826 1.00 81.69 179 ARG A CA 1
ATOM 1385 C C . ARG A 1 179 ? -10.940 -10.799 11.077 1.00 81.69 179 ARG A C 1
ATOM 1387 O O . ARG A 1 179 ? -10.210 -9.865 11.391 1.00 81.69 179 ARG A O 1
ATOM 1394 N N . PHE A 1 180 ? -11.001 -11.916 11.799 1.00 75.56 180 PHE A N 1
ATOM 1395 C CA . PHE A 1 180 ? -10.270 -12.110 13.058 1.00 75.56 180 PHE A CA 1
ATOM 1396 C C . PHE A 1 180 ? -8.827 -12.591 12.861 1.00 75.56 180 PHE A C 1
ATOM 1398 O O . PHE A 1 180 ? -8.060 -12.674 13.820 1.00 75.56 180 PHE A O 1
ATOM 1405 N N . VAL A 1 181 ? -8.425 -12.880 11.622 1.00 73.00 181 VAL A N 1
ATOM 1406 C CA . VAL A 1 181 ? -7.088 -13.375 11.293 1.00 73.00 181 VAL A CA 1
ATOM 1407 C C . VAL A 1 181 ? -6.249 -12.226 10.715 1.00 73.00 181 VAL A C 1
ATOM 1409 O O . VAL A 1 181 ? -6.572 -11.718 9.638 1.00 73.00 181 VAL A O 1
ATOM 1412 N N . PRO A 1 182 ? -5.135 -11.831 11.362 1.00 79.69 182 PRO A N 1
ATOM 1413 C CA . PRO A 1 182 ? -4.277 -10.733 10.913 1.00 79.69 182 PRO A CA 1
ATOM 1414 C C . PRO A 1 182 ? -3.864 -10.774 9.440 1.00 79.69 182 PRO A C 1
ATOM 1416 O O . PRO A 1 182 ? -3.906 -9.746 8.770 1.00 79.69 182 PRO A O 1
ATOM 1419 N N . ALA A 1 183 ? -3.500 -11.953 8.925 1.00 72.94 183 ALA A N 1
ATOM 1420 C CA . ALA A 1 183 ? -3.041 -12.112 7.546 1.00 72.94 183 ALA A CA 1
ATOM 1421 C C . ALA A 1 183 ? -4.123 -11.739 6.517 1.00 72.94 183 ALA A C 1
ATOM 1423 O O . ALA A 1 183 ? -3.828 -11.127 5.494 1.00 72.94 183 ALA A O 1
ATOM 1424 N N . TYR A 1 184 ? -5.392 -12.045 6.802 1.00 78.88 184 TYR A N 1
ATOM 1425 C CA . TYR A 1 184 ? -6.498 -11.719 5.899 1.00 78.88 184 TYR A CA 1
ATOM 1426 C C . TYR A 1 184 ? -6.928 -10.252 6.004 1.00 78.88 184 TYR A C 1
ATOM 1428 O O . TYR A 1 184 ? -7.461 -9.697 5.043 1.00 78.88 184 TYR A O 1
ATOM 1436 N N . GLN A 1 185 ? -6.629 -9.577 7.120 1.00 89.25 185 GLN A N 1
ATOM 1437 C CA . GLN A 1 185 ? -6.861 -8.137 7.229 1.00 89.25 185 GLN A CA 1
ATOM 1438 C C . GLN A 1 185 ? -5.972 -7.306 6.293 1.00 89.25 185 GLN A C 1
ATOM 1440 O O . GLN A 1 185 ? -6.355 -6.185 5.977 1.00 89.25 185 GLN A O 1
ATOM 1445 N N . ILE A 1 186 ? -4.834 -7.830 5.818 1.00 87.19 186 ILE A N 1
ATOM 1446 C CA . ILE A 1 186 ? -3.906 -7.097 4.936 1.00 87.19 186 ILE A CA 1
ATOM 1447 C C . ILE A 1 186 ? -4.595 -6.704 3.622 1.00 87.19 186 ILE A C 1
ATOM 1449 O O . ILE A 1 186 ? -4.532 -5.548 3.213 1.00 87.19 186 ILE A O 1
ATOM 1453 N N . GLN A 1 187 ? -5.312 -7.635 2.985 1.00 85.19 187 GLN A N 1
ATOM 1454 C CA . GLN A 1 187 ? -6.026 -7.353 1.733 1.00 85.19 187 GLN A CA 1
ATOM 1455 C C . GLN A 1 187 ? -7.229 -6.429 1.943 1.00 85.19 187 GLN A C 1
ATOM 1457 O O . GLN A 1 187 ? -7.513 -5.576 1.106 1.00 85.19 187 GLN A O 1
ATOM 1462 N N . CYS A 1 188 ? -7.908 -6.549 3.088 1.00 90.06 188 CYS A N 1
ATOM 1463 C CA . CYS A 1 188 ? -8.951 -5.601 3.463 1.00 90.06 188 CYS A CA 1
ATOM 1464 C C . CYS A 1 188 ? -8.368 -4.193 3.665 1.00 90.06 188 CYS A C 1
ATOM 1466 O O . CYS A 1 188 ? -8.946 -3.225 3.181 1.00 90.06 188 CYS A O 1
ATOM 1468 N N . ALA A 1 189 ? -7.211 -4.063 4.319 1.00 94.25 189 ALA A N 1
ATOM 1469 C CA . ALA A 1 189 ? -6.531 -2.783 4.496 1.00 94.25 189 ALA A CA 1
ATOM 1470 C C . ALA A 1 189 ? -6.131 -2.158 3.150 1.00 94.25 189 ALA A C 1
ATOM 1472 O O . ALA A 1 189 ? -6.431 -0.987 2.923 1.00 94.25 189 ALA A O 1
ATOM 1473 N N . ASP A 1 190 ? -5.554 -2.942 2.235 1.00 87.62 190 ASP A N 1
ATOM 1474 C CA . ASP A 1 190 ? -5.244 -2.510 0.866 1.00 87.62 190 ASP A CA 1
ATOM 1475 C C . ASP A 1 190 ? -6.500 -2.017 0.119 1.00 87.62 190 ASP A C 1
ATOM 1477 O O . ASP A 1 190 ? -6.524 -0.896 -0.398 1.00 87.62 190 ASP A O 1
ATOM 1481 N N . PHE A 1 191 ? -7.590 -2.791 0.159 1.00 90.50 191 PHE A N 1
ATOM 1482 C CA . PHE A 1 191 ? -8.884 -2.397 -0.405 1.00 90.50 191 PHE A CA 1
ATOM 1483 C C . PHE A 1 191 ? -9.408 -1.079 0.184 1.00 90.50 191 PHE A C 1
ATOM 1485 O O . PHE A 1 191 ? -9.835 -0.191 -0.558 1.00 90.50 191 PHE A O 1
ATOM 1492 N N . LEU A 1 192 ? -9.383 -0.929 1.512 1.00 93.31 192 LEU A N 1
ATOM 1493 C CA . LEU A 1 192 ? -9.866 0.276 2.189 1.00 93.31 192 LEU A CA 1
ATOM 1494 C C . LEU A 1 192 ? -9.031 1.498 1.807 1.00 93.31 192 LEU A C 1
ATOM 1496 O O . LEU A 1 192 ? -9.596 2.555 1.533 1.00 93.31 192 LEU A O 1
ATOM 1500 N N . THR A 1 193 ? -7.709 1.359 1.726 1.00 89.44 193 THR A N 1
ATOM 1501 C CA . THR A 1 193 ? -6.831 2.449 1.301 1.00 89.44 193 THR A CA 1
ATOM 1502 C C . THR A 1 193 ? -7.080 2.833 -0.159 1.00 89.44 193 THR A C 1
ATOM 1504 O O . THR A 1 193 ? -7.154 4.024 -0.457 1.00 89.44 193 THR A O 1
ATOM 1507 N N . LYS A 1 194 ? -7.293 1.874 -1.069 1.00 84.50 194 LYS A N 1
ATOM 1508 C CA . LYS A 1 194 ? -7.653 2.145 -2.476 1.00 84.50 194 LYS A CA 1
ATOM 1509 C C . LYS A 1 194 ? -9.028 2.809 -2.613 1.00 84.50 194 LYS A C 1
ATOM 1511 O O . LYS A 1 194 ? -9.200 3.749 -3.391 1.00 84.50 194 LYS A O 1
ATOM 1516 N N . ARG A 1 195 ? -10.009 2.389 -1.809 1.00 90.06 195 ARG A N 1
ATOM 1517 C CA . ARG A 1 195 ? -11.312 3.066 -1.696 1.00 90.06 195 ARG A CA 1
ATOM 1518 C C . ARG A 1 195 ? -11.137 4.515 -1.236 1.00 90.06 195 ARG A C 1
ATOM 1520 O O . ARG A 1 195 ? -11.722 5.427 -1.822 1.00 90.06 195 ARG A O 1
ATOM 1527 N N . ASP A 1 196 ? -10.337 4.726 -0.195 1.00 90.06 196 ASP A N 1
ATOM 1528 C CA . ASP A 1 196 ? -10.103 6.048 0.386 1.00 90.06 196 ASP A CA 1
ATOM 1529 C C . ASP A 1 196 ? -9.304 6.948 -0.563 1.00 90.06 196 ASP A C 1
ATOM 1531 O O . ASP A 1 196 ? -9.594 8.140 -0.642 1.00 90.06 196 ASP A O 1
ATOM 1535 N N . TRP A 1 197 ? -8.393 6.383 -1.362 1.00 84.81 197 TRP A N 1
ATOM 1536 C CA . TRP A 1 197 ? -7.728 7.069 -2.471 1.00 84.81 197 TRP A CA 1
ATOM 1537 C C . TRP A 1 197 ? -8.748 7.643 -3.453 1.00 84.81 197 TRP A C 1
ATOM 1539 O O . TRP A 1 197 ? -8.758 8.848 -3.706 1.00 84.81 197 TRP A O 1
ATOM 1549 N N . ALA A 1 198 ? -9.648 6.805 -3.976 1.00 84.94 198 ALA A N 1
ATOM 1550 C CA . ALA A 1 198 ? -10.665 7.238 -4.934 1.00 84.94 198 ALA A CA 1
ATOM 1551 C C . ALA A 1 198 ? -11.583 8.326 -4.346 1.00 84.94 198 ALA A C 1
ATOM 1553 O O . ALA A 1 198 ? -11.897 9.320 -5.008 1.00 84.94 198 ALA A O 1
ATOM 1554 N N . ALA A 1 199 ? -11.981 8.175 -3.080 1.00 89.50 199 ALA A N 1
ATOM 1555 C CA . ALA A 1 199 ? -12.801 9.159 -2.379 1.00 89.50 199 ALA A CA 1
ATOM 1556 C C . ALA A 1 199 ? -12.056 10.481 -2.119 1.00 89.50 199 ALA A C 1
ATOM 1558 O O . ALA A 1 199 ? -12.653 11.551 -2.254 1.00 89.50 199 ALA A O 1
ATOM 1559 N N . PHE A 1 200 ? -10.765 10.425 -1.785 1.00 85.31 200 PHE A N 1
ATOM 1560 C CA . PHE A 1 200 ? -9.919 11.602 -1.597 1.00 85.31 200 PHE A CA 1
ATOM 1561 C C . PHE A 1 200 ? -9.771 12.380 -2.903 1.00 85.31 200 PHE A C 1
ATOM 1563 O O . PHE A 1 200 ? -10.020 13.584 -2.932 1.00 85.31 200 PHE A O 1
ATOM 1570 N N . VAL A 1 201 ? -9.434 11.686 -3.995 1.00 82.81 201 VAL A N 1
ATOM 1571 C CA . VAL A 1 201 ? -9.295 12.286 -5.329 1.00 82.81 201 VAL A CA 1
ATOM 1572 C C . VAL A 1 201 ? -10.580 13.011 -5.729 1.00 82.81 201 VAL A C 1
ATOM 1574 O O . VAL A 1 201 ? -10.528 14.143 -6.202 1.00 82.81 201 VAL A O 1
ATOM 1577 N N . LYS A 1 202 ? -11.745 12.408 -5.463 1.00 85.81 202 LYS A N 1
ATOM 1578 C CA . LYS A 1 202 ? -13.057 13.020 -5.718 1.00 85.81 202 LYS A CA 1
ATOM 1579 C C . LYS A 1 202 ? -13.330 14.271 -4.867 1.00 85.81 202 LYS A C 1
ATOM 1581 O O . LYS A 1 202 ? -14.084 15.141 -5.295 1.00 85.81 202 LYS A O 1
ATOM 1586 N N . ALA A 1 203 ? -12.770 14.350 -3.660 1.00 86.38 203 ALA A N 1
ATOM 1587 C CA . ALA A 1 203 ? -12.961 15.467 -2.729 1.00 86.38 203 ALA A CA 1
ATOM 1588 C C . ALA A 1 203 ? -11.979 16.635 -2.953 1.00 86.38 203 ALA A C 1
ATOM 1590 O O . ALA A 1 203 ? -12.176 17.733 -2.410 1.00 86.38 203 ALA A O 1
ATOM 1591 N N . MET A 1 204 ? -10.926 16.416 -3.741 1.00 80.00 204 MET A N 1
ATOM 1592 C CA . MET A 1 204 ? -9.974 17.447 -4.134 1.00 80.00 204 MET A CA 1
ATOM 1593 C C . MET A 1 204 ? -10.465 18.202 -5.374 1.00 80.00 204 MET A C 1
ATOM 1595 O O . MET A 1 204 ? -11.037 17.596 -6.280 1.00 80.00 204 MET A O 1
ATOM 1599 N N . PRO A 1 205 ? -10.249 19.528 -5.455 1.00 66.38 205 PRO A N 1
ATOM 1600 C CA . PRO A 1 205 ? -10.472 20.242 -6.701 1.00 66.38 205 PRO A CA 1
ATOM 1601 C C . PRO A 1 205 ? -9.580 19.641 -7.791 1.00 66.38 205 PRO A C 1
ATOM 1603 O O . PRO A 1 205 ? -8.403 19.357 -7.554 1.00 66.38 205 PRO A O 1
ATOM 1606 N N . THR A 1 206 ? -10.133 19.478 -8.991 1.00 59.03 206 THR A N 1
ATOM 1607 C CA . THR A 1 206 ? -9.328 19.217 -10.186 1.00 59.03 206 THR A CA 1
ATOM 1608 C C . THR A 1 206 ? -8.288 20.320 -10.318 1.00 59.03 206 THR A C 1
ATOM 1610 O O . THR A 1 206 ? -8.596 21.499 -10.103 1.00 59.03 206 THR A O 1
ATOM 1613 N N . ALA A 1 207 ? -7.055 19.956 -10.666 1.00 53.34 207 ALA A N 1
ATOM 1614 C CA . ALA A 1 207 ? -6.043 20.947 -10.993 1.00 53.34 207 ALA A CA 1
ATOM 1615 C C . ALA A 1 207 ? -6.563 21.885 -12.109 1.00 53.34 207 ALA A C 1
ATOM 1617 O O . ALA A 1 207 ? -7.467 21.495 -12.852 1.00 53.34 207 ALA A O 1
ATOM 1618 N N . PRO A 1 208 ? -5.999 23.098 -12.269 1.00 42.84 208 PRO A N 1
ATOM 1619 C CA . PRO A 1 208 ? -6.406 24.047 -13.316 1.00 42.84 208 PRO A CA 1
ATOM 1620 C C . PRO A 1 208 ? -6.458 23.465 -14.744 1.00 42.84 208 PRO A C 1
ATOM 1622 O O . PRO A 1 208 ? -7.130 24.020 -15.605 1.00 42.84 208 PRO A O 1
ATOM 1625 N N . GLU A 1 209 ? -5.782 22.338 -14.972 1.00 43.75 209 GLU A N 1
ATOM 1626 C CA . GLU A 1 209 ? -5.656 21.615 -16.244 1.00 43.75 209 GLU A CA 1
ATOM 1627 C C . GLU A 1 209 ? -6.543 20.355 -16.335 1.00 43.75 209 GLU A C 1
ATOM 1629 O O . GLU A 1 209 ? -6.439 19.593 -17.288 1.00 43.75 209 GLU A O 1
ATOM 1634 N N . GLY A 1 210 ? -7.427 20.113 -15.359 1.00 47.47 210 GLY A N 1
ATOM 1635 C CA . GLY A 1 210 ? -8.365 18.982 -15.360 1.00 47.47 210 GLY A CA 1
ATOM 1636 C C . GLY A 1 210 ? -7.826 17.675 -14.765 1.00 47.47 210 GLY A C 1
ATOM 1637 O O . GLY A 1 210 ? -8.595 16.730 -14.609 1.00 47.47 210 GLY A O 1
ATOM 1638 N N . GLU A 1 211 ? -6.550 17.615 -14.371 1.00 42.28 211 GLU A N 1
ATOM 1639 C CA . GLU A 1 211 ? -5.970 16.411 -13.762 1.00 42.28 211 GLU A CA 1
ATOM 1640 C C . GLU A 1 211 ? -6.343 16.245 -12.273 1.00 42.28 211 GLU A C 1
ATOM 1642 O O . GLU A 1 211 ? -6.340 17.231 -11.518 1.00 42.28 211 GLU A O 1
ATOM 1647 N N . PRO A 1 212 ? -6.626 15.010 -11.811 1.00 53.03 212 PRO A N 1
ATOM 1648 C CA . PRO A 1 212 ? -6.921 14.744 -10.409 1.00 53.03 212 PRO A CA 1
ATOM 1649 C C . PRO A 1 212 ? -5.673 14.882 -9.525 1.00 53.03 212 PRO A C 1
ATOM 1651 O O . PRO A 1 212 ? -4.580 14.448 -9.884 1.00 53.03 212 PRO A O 1
ATOM 1654 N N . VAL A 1 213 ? -5.828 15.461 -8.330 1.00 63.97 213 VAL A N 1
ATOM 1655 C CA . VAL A 1 213 ? -4.743 15.530 -7.338 1.00 63.97 213 VAL A CA 1
ATOM 1656 C C . VAL A 1 213 ? -4.610 14.175 -6.640 1.00 63.97 213 VAL A C 1
ATOM 1658 O O . VAL A 1 213 ? -5.484 13.798 -5.860 1.00 63.97 213 VAL A O 1
ATOM 1661 N N . ALA A 1 214 ? -3.519 13.453 -6.908 1.00 66.12 214 ALA A N 1
ATOM 1662 C CA . ALA A 1 214 ? -3.220 12.183 -6.250 1.00 66.12 214 ALA A CA 1
ATOM 1663 C C . ALA A 1 214 ? -2.848 12.389 -4.762 1.00 66.12 214 ALA A C 1
ATOM 1665 O O . ALA A 1 214 ? -2.059 13.290 -4.455 1.00 66.12 214 ALA A O 1
ATOM 1666 N N . PRO A 1 215 ? -3.387 11.583 -3.828 1.00 69.69 215 PRO A N 1
ATOM 1667 C CA . PRO A 1 215 ? -3.009 11.639 -2.419 1.00 69.69 215 PRO A CA 1
ATOM 1668 C C . PRO A 1 215 ? -1.588 11.114 -2.170 1.00 69.69 215 PRO A C 1
ATOM 1670 O O . PRO A 1 215 ? -1.107 10.195 -2.828 1.00 69.69 215 PRO A O 1
ATOM 1673 N N . SER A 1 216 ? -0.928 11.667 -1.151 1.00 69.12 216 SER A N 1
ATOM 1674 C CA . SER A 1 216 ? 0.261 11.058 -0.539 1.00 69.12 216 SER A CA 1
ATOM 1675 C C . SER A 1 216 ? -0.112 9.979 0.486 1.00 69.12 216 SER A C 1
ATOM 1677 O O . SER A 1 216 ? -1.243 9.949 0.972 1.00 69.12 216 SER A O 1
ATOM 1679 N N . TYR A 1 217 ? 0.849 9.149 0.907 1.00 71.94 217 TYR A N 1
ATOM 1680 C CA . TYR A 1 217 ? 0.657 8.226 2.037 1.00 71.94 217 TYR A CA 1
ATOM 1681 C C . TYR A 1 217 ? 0.253 8.928 3.333 1.00 71.94 217 TYR A C 1
ATOM 1683 O O . TYR A 1 217 ? -0.551 8.387 4.092 1.00 71.94 217 TYR A O 1
ATOM 1691 N N . LEU A 1 218 ? 0.728 10.158 3.555 1.00 77.31 218 LEU A N 1
ATOM 1692 C CA . LEU A 1 218 ? 0.257 10.986 4.660 1.00 77.31 218 LEU A CA 1
ATOM 1693 C C . LEU A 1 218 ? -1.233 11.306 4.516 1.00 77.31 218 LEU A C 1
ATOM 1695 O O . LEU A 1 218 ? -1.986 11.146 5.473 1.00 77.31 218 LEU A O 1
ATOM 1699 N N . ASN A 1 219 ? -1.687 11.676 3.317 1.00 82.38 219 ASN A N 1
ATOM 1700 C CA . ASN A 1 219 ? -3.103 11.954 3.079 1.00 82.38 219 ASN A CA 1
ATOM 1701 C C . ASN A 1 219 ? -3.978 10.708 3.241 1.00 82.38 219 ASN A C 1
ATOM 1703 O O . ASN A 1 219 ? -5.058 10.806 3.815 1.00 82.38 219 ASN A O 1
ATOM 1707 N N . LEU A 1 220 ? -3.515 9.540 2.792 1.00 83.81 220 LEU A N 1
ATOM 1708 C CA . LEU A 1 220 ? -4.224 8.271 2.985 1.00 83.81 220 LEU A CA 1
ATOM 1709 C C . LEU A 1 220 ? -4.246 7.845 4.458 1.00 83.81 220 LEU A C 1
ATOM 1711 O O . LEU A 1 220 ? -5.264 7.365 4.951 1.00 83.81 220 LEU A O 1
ATOM 1715 N N . PHE A 1 221 ? -3.159 8.083 5.195 1.00 88.06 221 PHE A N 1
ATOM 1716 C CA . PHE A 1 221 ? -3.112 7.810 6.628 1.00 88.06 221 PHE A CA 1
ATOM 1717 C C . PHE A 1 221 ? -4.074 8.727 7.391 1.00 88.06 221 PHE A C 1
ATOM 1719 O O . PHE A 1 221 ? -4.869 8.265 8.206 1.00 88.06 221 PHE A O 1
ATOM 1726 N N . GLN A 1 222 ? -4.082 10.021 7.072 1.00 91.56 222 GLN A N 1
ATOM 1727 C CA . GLN A 1 222 ? -5.065 10.960 7.605 1.00 91.56 222 GLN A CA 1
ATOM 1728 C C . GLN A 1 222 ? -6.490 10.542 7.210 1.00 91.56 222 GLN A C 1
ATOM 1730 O O . GLN A 1 222 ? -7.372 10.538 8.064 1.00 91.56 222 GLN A O 1
ATOM 1735 N N . ALA A 1 223 ? -6.722 10.093 5.972 1.00 94.81 223 ALA A N 1
ATOM 1736 C CA . ALA A 1 223 ? -8.019 9.568 5.544 1.00 94.81 223 ALA A CA 1
ATOM 1737 C C . ALA A 1 223 ? -8.462 8.359 6.384 1.00 94.81 223 ALA A C 1
ATOM 1739 O O . ALA A 1 223 ? -9.620 8.302 6.791 1.00 94.81 223 ALA A O 1
ATOM 1740 N N . ARG A 1 224 ? -7.545 7.456 6.755 1.00 94.62 224 ARG A N 1
ATOM 1741 C CA . ARG A 1 224 ? -7.838 6.343 7.675 1.00 94.62 224 ARG A CA 1
ATOM 1742 C C . ARG A 1 224 ? -8.248 6.824 9.073 1.00 94.62 224 ARG A C 1
ATOM 1744 O O . ARG A 1 224 ? -9.059 6.171 9.731 1.00 94.62 224 ARG A O 1
ATOM 1751 N N . LEU A 1 225 ? -7.705 7.950 9.539 1.00 96.19 225 LEU A N 1
ATOM 1752 C CA . LEU A 1 225 ? -7.994 8.507 10.866 1.00 96.19 225 LEU A CA 1
ATOM 1753 C C . LEU A 1 225 ? -9.303 9.306 10.925 1.00 96.19 225 LEU A C 1
ATOM 1755 O O . LEU A 1 225 ? -10.022 9.199 11.920 1.00 96.19 225 LEU A O 1
ATOM 1759 N N . ILE A 1 226 ? -9.582 10.131 9.910 1.00 96.62 226 ILE A N 1
ATOM 1760 C CA . ILE A 1 226 ? -10.658 11.143 9.941 1.00 96.62 226 ILE A CA 1
ATOM 1761 C C . ILE A 1 226 ? -11.615 11.092 8.743 1.00 96.62 226 ILE A C 1
ATOM 1763 O O . ILE A 1 226 ? -12.539 11.898 8.657 1.00 96.62 226 ILE A O 1
ATOM 1767 N N . GLY A 1 227 ? -11.418 10.149 7.828 1.00 95.81 227 GLY A N 1
ATOM 1768 C CA . GLY A 1 227 ? -12.171 10.020 6.587 1.00 95.81 227 GLY A CA 1
ATOM 1769 C C . GLY A 1 227 ? -11.559 10.814 5.419 1.00 95.81 227 GLY A C 1
ATOM 1770 O O . GLY A 1 227 ? -10.950 11.870 5.620 1.00 95.81 227 GLY A O 1
ATOM 1771 N N . PRO A 1 228 ? -11.740 10.344 4.170 1.00 94.06 228 PRO A N 1
ATOM 1772 C CA . PRO A 1 228 ? -11.086 10.913 2.987 1.00 94.06 228 PRO A CA 1
ATOM 1773 C C . PRO A 1 228 ? -11.511 12.352 2.670 1.00 94.06 228 PRO A C 1
ATOM 1775 O O . PRO A 1 228 ? -10.676 13.158 2.266 1.00 94.06 228 PRO A O 1
ATOM 1778 N N . ALA A 1 229 ? -12.779 12.714 2.899 1.00 94.12 229 ALA A N 1
ATOM 1779 C CA . ALA A 1 229 ? -13.262 14.079 2.667 1.00 94.12 229 ALA A CA 1
ATOM 1780 C C . ALA A 1 229 ? -12.611 15.096 3.621 1.00 94.12 229 ALA A C 1
ATOM 1782 O O . ALA A 1 229 ? -12.181 16.167 3.195 1.00 94.12 229 ALA A O 1
ATOM 1783 N N . ALA A 1 230 ? -12.488 14.741 4.903 1.00 95.94 230 ALA A N 1
ATOM 1784 C CA . ALA A 1 230 ? -11.827 15.582 5.891 1.00 95.94 230 ALA A CA 1
ATOM 1785 C C . ALA A 1 230 ? -10.315 15.685 5.643 1.00 95.94 230 ALA A C 1
ATOM 1787 O O . ALA A 1 230 ? -9.755 16.774 5.743 1.00 95.94 230 ALA A O 1
ATOM 1788 N N . ALA A 1 231 ? -9.661 14.581 5.266 1.00 92.88 231 ALA A N 1
ATOM 1789 C CA . ALA A 1 231 ? -8.247 14.588 4.895 1.00 92.88 231 ALA A CA 1
ATOM 1790 C C . ALA A 1 231 ? -7.973 15.467 3.661 1.00 92.88 231 ALA A C 1
ATOM 1792 O O . ALA A 1 231 ? -6.996 16.216 3.643 1.00 92.88 231 ALA A O 1
ATOM 1793 N N . ALA A 1 232 ? -8.854 15.440 2.654 1.00 88.94 232 ALA A N 1
ATOM 1794 C CA . ALA A 1 232 ? -8.765 16.329 1.496 1.00 88.94 232 ALA A CA 1
ATOM 1795 C C . ALA A 1 232 ? -8.901 17.805 1.897 1.00 88.94 232 ALA A C 1
ATOM 1797 O O . ALA A 1 232 ? -8.174 18.658 1.392 1.00 88.94 232 ALA A O 1
ATOM 1798 N N . GLU A 1 233 ? -9.794 18.124 2.834 1.00 91.56 233 GLU A N 1
ATOM 1799 C CA . GLU A 1 233 ? -9.933 19.490 3.341 1.00 91.56 233 GLU A CA 1
ATOM 1800 C C . GLU A 1 233 ? -8.700 19.948 4.129 1.00 91.56 233 GLU A C 1
ATOM 1802 O O . GLU A 1 233 ? -8.217 21.059 3.915 1.00 91.56 233 GLU A O 1
ATOM 1807 N N . ILE A 1 234 ? -8.117 19.078 4.959 1.00 86.19 234 ILE A N 1
ATOM 1808 C CA . ILE A 1 234 ? -6.833 19.348 5.622 1.00 86.19 234 ILE A CA 1
ATOM 1809 C C . ILE A 1 234 ? -5.741 19.658 4.596 1.00 86.19 234 ILE A C 1
ATOM 1811 O O . ILE A 1 234 ? -5.066 20.679 4.727 1.00 86.19 234 ILE A O 1
ATOM 1815 N N . ALA A 1 235 ? -5.613 18.851 3.540 1.00 82.94 235 ALA A N 1
ATOM 1816 C CA . ALA A 1 235 ? -4.618 19.074 2.493 1.00 82.94 235 ALA A CA 1
ATOM 1817 C C . ALA A 1 235 ? -4.779 20.448 1.808 1.00 82.94 235 ALA A C 1
ATOM 1819 O O . ALA A 1 235 ? -3.785 21.128 1.538 1.00 82.94 235 ALA A O 1
ATOM 1820 N N . LYS A 1 236 ? -6.020 20.906 1.578 1.00 82.56 236 LYS A N 1
ATOM 1821 C CA . LYS A 1 236 ? -6.300 22.254 1.043 1.00 82.56 236 LYS A CA 1
ATOM 1822 C C . LYS A 1 236 ? -5.896 23.355 2.023 1.00 82.56 236 LYS A C 1
ATOM 1824 O O . LYS A 1 236 ? -5.282 24.340 1.615 1.00 82.56 236 LYS A O 1
ATOM 1829 N N . VAL A 1 237 ? -6.224 23.189 3.305 1.00 81.69 237 VAL A N 1
ATOM 1830 C CA . VAL A 1 237 ? -5.950 24.174 4.362 1.00 81.69 237 VAL A CA 1
ATOM 1831 C C . VAL A 1 237 ? -4.448 24.324 4.614 1.00 81.69 237 VAL A C 1
ATOM 1833 O O . VAL A 1 237 ? -3.968 25.450 4.742 1.00 81.69 237 VAL A O 1
ATOM 1836 N N . VAL A 1 238 ? -3.688 23.224 4.624 1.00 72.06 238 VAL A N 1
ATOM 1837 C CA . VAL A 1 238 ? -2.217 23.245 4.741 1.00 72.06 238 VAL A CA 1
ATOM 1838 C C . VAL A 1 238 ? -1.579 24.005 3.571 1.00 72.06 238 VAL A C 1
ATOM 1840 O O . VAL A 1 238 ? -0.609 24.738 3.761 1.00 72.06 238 VAL A O 1
ATOM 1843 N N . GLY A 1 239 ? -2.150 23.898 2.368 1.00 61.94 239 GLY A N 1
ATOM 1844 C CA . GLY A 1 239 ? -1.696 24.635 1.186 1.00 61.94 239 GLY A CA 1
ATOM 1845 C C . GLY A 1 239 ? -2.015 26.138 1.190 1.00 61.94 239 GLY A C 1
ATOM 1846 O O . GLY A 1 239 ? -1.442 26.878 0.386 1.00 61.94 239 GLY A O 1
ATOM 1847 N N . ALA A 1 240 ? -2.905 26.610 2.070 1.00 67.31 240 ALA A N 1
ATOM 1848 C CA . ALA A 1 240 ? -3.377 27.993 2.113 1.00 67.31 240 ALA A CA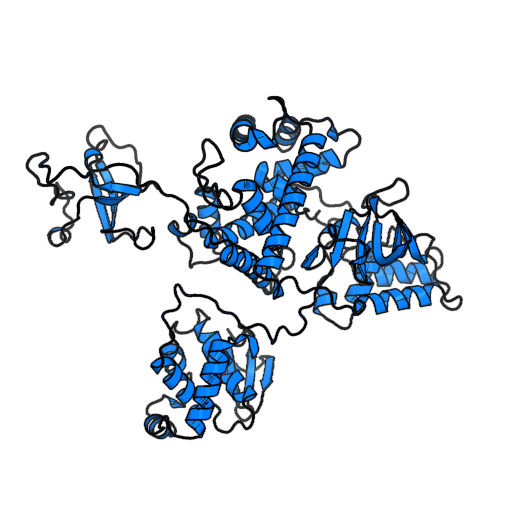 1
ATOM 1849 C C . ALA A 1 240 ? -2.572 28.869 3.093 1.00 67.31 240 ALA A C 1
ATOM 1851 O O . ALA A 1 240 ? -2.216 28.462 4.201 1.00 67.31 240 ALA A O 1
ATOM 1852 N N . THR A 1 241 ? -2.316 30.127 2.722 1.00 54.53 241 THR A N 1
ATOM 1853 C CA . THR A 1 241 ? -1.591 31.083 3.576 1.00 54.53 241 THR A CA 1
ATOM 1854 C C . THR A 1 241 ? -2.341 31.324 4.892 1.00 54.53 241 THR A C 1
ATOM 1856 O O . THR A 1 241 ? -3.449 31.849 4.889 1.00 54.53 241 THR A O 1
ATOM 1859 N N . GLY A 1 242 ? -1.735 30.951 6.025 1.00 60.41 242 GLY A N 1
ATOM 1860 C CA . GLY A 1 242 ? -2.329 31.1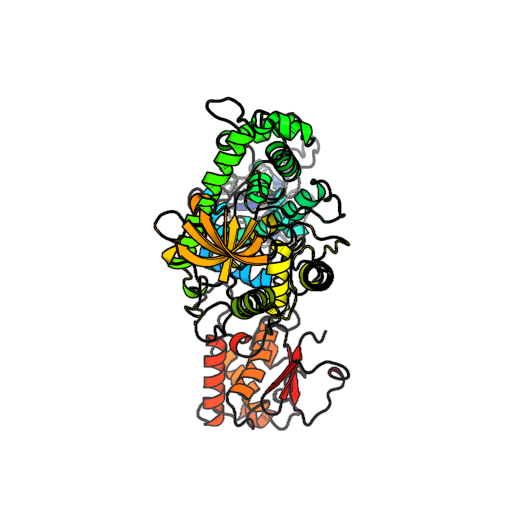16 7.361 1.00 60.41 242 GLY A CA 1
ATOM 1861 C C . GLY A 1 242 ? -3.350 30.042 7.768 1.00 60.41 242 GLY A C 1
ATOM 1862 O O . GLY A 1 242 ? -3.824 30.077 8.902 1.00 60.41 242 GLY A O 1
ATOM 1863 N N . GLY A 1 243 ? -3.650 29.066 6.900 1.00 62.19 243 GLY A N 1
ATOM 1864 C CA . GLY A 1 243 ? -4.641 28.010 7.155 1.00 62.19 243 GLY A CA 1
ATOM 1865 C C . GLY A 1 243 ? -4.257 27.042 8.278 1.00 62.19 243 GLY A C 1
ATOM 1866 O O . GLY A 1 243 ? -5.124 26.526 8.976 1.00 62.19 243 GLY A O 1
ATOM 1867 N N . GLY A 1 244 ? -2.960 26.866 8.544 1.00 71.06 244 GLY A N 1
ATOM 1868 C CA . GLY A 1 244 ? -2.466 25.933 9.563 1.00 71.06 244 GLY A CA 1
ATOM 1869 C C . GLY A 1 244 ? -2.950 26.191 11.000 1.00 71.06 244 GLY A C 1
ATOM 1870 O O . GLY A 1 244 ? -2.896 25.273 11.810 1.00 71.06 244 GLY A O 1
ATOM 1871 N N . GLN A 1 245 ? -3.442 27.398 11.318 1.00 83.81 245 GLN A N 1
ATOM 1872 C CA . GLN A 1 245 ? -3.980 27.757 12.644 1.00 83.81 245 GLN A CA 1
ATOM 1873 C C . GLN A 1 245 ? -5.440 27.319 12.858 1.00 83.81 245 GLN A C 1
ATOM 1875 O O . GLN A 1 245 ? -5.912 27.298 13.994 1.00 83.81 245 GLN A O 1
ATOM 1880 N N . GLN A 1 246 ? -6.165 26.971 11.790 1.00 91.88 246 GLN A N 1
ATOM 1881 C CA . GLN A 1 246 ? -7.512 26.406 11.886 1.00 91.88 246 GLN A CA 1
ATOM 1882 C C . GLN A 1 246 ? -7.473 25.096 12.680 1.00 91.88 246 GLN A C 1
ATOM 1884 O O . GLN A 1 246 ? -6.514 24.340 12.566 1.00 91.88 246 GLN A O 1
ATOM 1889 N N . THR A 1 247 ? -8.497 24.795 13.477 1.00 95.75 247 THR A N 1
ATOM 1890 C CA . THR A 1 247 ? -8.577 23.517 14.201 1.00 95.75 247 THR A CA 1
ATOM 1891 C C . THR A 1 247 ? -9.078 22.382 13.311 1.00 95.75 247 THR A C 1
ATOM 1893 O O . THR A 1 247 ? -9.845 22.599 12.367 1.00 95.75 247 THR A O 1
ATOM 1896 N N . VAL A 1 248 ? -8.679 21.146 13.625 1.00 95.44 248 VAL A N 1
ATOM 1897 C CA . VAL A 1 248 ? -9.071 19.956 12.849 1.00 95.44 248 VAL A CA 1
ATOM 1898 C C . VAL A 1 248 ? -10.590 19.759 12.820 1.00 95.44 248 VAL A C 1
ATOM 1900 O O . VAL A 1 248 ? -11.138 19.395 11.784 1.00 95.44 248 VAL A O 1
ATOM 1903 N N . ASP A 1 249 ? -11.306 20.051 13.909 1.00 97.06 249 ASP A N 1
ATOM 1904 C CA . ASP A 1 249 ? -12.772 19.964 13.926 1.00 97.06 249 ASP A CA 1
ATOM 1905 C C . ASP A 1 249 ? -13.430 20.987 13.000 1.00 97.06 249 ASP A C 1
ATOM 1907 O O . ASP A 1 249 ? -14.394 20.662 12.309 1.00 97.06 249 ASP A O 1
ATOM 1911 N N . THR A 1 250 ? -12.874 22.197 12.917 1.00 95.75 250 THR A N 1
ATOM 1912 C CA . THR A 1 250 ? -13.335 23.210 11.966 1.00 95.75 250 THR A CA 1
ATOM 1913 C C . THR A 1 250 ? -13.116 22.729 10.531 1.00 95.75 250 THR A C 1
ATOM 1915 O O . THR A 1 250 ? -14.011 22.869 9.704 1.00 95.75 250 THR A O 1
ATOM 1918 N N . ALA A 1 251 ? -11.969 22.105 10.231 1.00 93.69 251 ALA A N 1
ATOM 1919 C CA . ALA A 1 251 ? -11.708 21.516 8.912 1.00 93.69 251 ALA A CA 1
ATOM 1920 C C . ALA A 1 251 ? -12.682 20.372 8.578 1.00 93.69 251 ALA A C 1
ATOM 1922 O O . ALA A 1 251 ? -13.235 20.340 7.482 1.00 93.69 251 ALA A O 1
ATOM 1923 N N . MET A 1 252 ? -12.985 19.487 9.534 1.00 96.81 252 MET A N 1
ATOM 1924 C CA . MET A 1 252 ? -13.990 18.432 9.345 1.00 96.81 252 MET A CA 1
ATOM 1925 C C . MET A 1 252 ? -15.392 19.003 9.077 1.00 96.81 252 MET A C 1
ATOM 1927 O O . MET A 1 252 ? -16.101 18.502 8.207 1.00 96.81 252 MET A O 1
ATOM 1931 N N . ARG A 1 253 ? -15.790 20.083 9.765 1.00 96.69 253 ARG A N 1
ATOM 1932 C CA . ARG A 1 253 ? -17.066 20.773 9.492 1.00 96.69 253 ARG A CA 1
ATOM 1933 C C . ARG A 1 253 ? -17.095 21.373 8.087 1.00 96.69 253 ARG A C 1
ATOM 1935 O O . ARG A 1 253 ? -18.106 21.235 7.404 1.00 96.69 253 ARG A O 1
ATOM 1942 N N . SER A 1 254 ? -15.998 21.990 7.641 1.00 94.00 254 SER A N 1
ATOM 1943 C CA . SER A 1 254 ? -15.866 22.509 6.270 1.00 94.00 254 SER A CA 1
ATOM 1944 C C . SER A 1 254 ? -15.954 21.404 5.215 1.00 94.00 254 SER A C 1
ATOM 1946 O O . SER A 1 254 ? -16.526 21.622 4.151 1.00 94.00 254 SER A O 1
ATOM 1948 N N . ALA A 1 255 ? -15.473 20.200 5.534 1.00 93.88 255 ALA A N 1
ATOM 1949 C CA . ALA A 1 255 ? -15.618 19.011 4.696 1.00 93.88 255 ALA A CA 1
ATOM 1950 C C . ALA A 1 255 ? -17.042 18.409 4.699 1.00 93.88 255 ALA A C 1
ATOM 1952 O O . ALA A 1 255 ? -17.283 17.404 4.032 1.00 93.88 255 ALA A O 1
ATOM 1953 N N . GLY A 1 256 ? -17.987 18.998 5.443 1.00 95.12 256 GLY A N 1
ATOM 1954 C CA . GLY A 1 256 ? -19.377 18.545 5.517 1.00 95.12 256 GLY A CA 1
ATOM 1955 C C . GLY A 1 256 ? -19.629 17.405 6.505 1.00 95.12 256 GLY A C 1
ATOM 1956 O O . GLY A 1 256 ? -20.708 16.815 6.471 1.00 95.12 256 GLY A O 1
ATOM 1957 N N . ILE A 1 257 ? -18.676 17.090 7.390 1.00 95.56 257 ILE A N 1
ATOM 1958 C CA . ILE A 1 257 ? -18.850 16.023 8.382 1.00 95.56 257 ILE A CA 1
ATOM 1959 C C . ILE A 1 257 ? -19.831 16.482 9.482 1.00 95.56 257 ILE A C 1
ATOM 1961 O O . ILE A 1 257 ? -19.636 17.554 10.072 1.00 95.56 257 ILE A O 1
ATOM 1965 N N . PRO A 1 258 ? -20.884 15.700 9.797 1.00 96.75 258 PRO A N 1
ATOM 1966 C CA . PRO A 1 258 ? -21.844 16.040 10.843 1.00 96.75 258 PRO A CA 1
ATOM 1967 C C . PRO A 1 258 ? -21.202 16.183 12.229 1.00 96.75 258 PRO A C 1
ATOM 1969 O O . PRO A 1 258 ? -20.310 15.425 12.604 1.00 96.75 258 PRO A O 1
ATOM 1972 N N . ALA A 1 259 ? -21.723 17.101 13.051 1.00 94.38 259 ALA A N 1
ATOM 1973 C CA . ALA A 1 259 ? -21.185 17.365 14.391 1.00 94.38 259 ALA A CA 1
ATOM 1974 C C . ALA A 1 259 ? -21.135 16.111 15.287 1.00 94.38 259 ALA A C 1
ATOM 1976 O O . ALA A 1 259 ? -20.141 15.892 15.972 1.00 94.38 259 ALA A O 1
ATOM 1977 N N . GLY A 1 260 ? -22.164 15.257 15.232 1.00 94.62 260 GLY A N 1
ATOM 1978 C CA . GLY A 1 260 ? -22.190 14.012 16.005 1.00 94.62 260 GLY A CA 1
ATOM 1979 C C . GLY A 1 260 ? -21.115 13.003 15.581 1.00 94.62 260 GLY A C 1
ATOM 1980 O O . GLY A 1 260 ? -20.562 12.303 16.427 1.00 94.62 260 GLY A O 1
ATOM 1981 N N . GLU A 1 261 ? -20.767 12.955 14.292 1.00 94.19 261 GLU A N 1
ATOM 1982 C CA . GLU A 1 261 ? -19.669 12.112 13.803 1.00 94.19 261 GLU A CA 1
ATOM 1983 C C . GLU A 1 261 ? -18.309 12.658 14.234 1.00 94.19 261 GLU A C 1
ATOM 1985 O O . GLU A 1 261 ? -17.453 11.883 14.664 1.00 94.19 261 GLU A O 1
ATOM 1990 N N . ILE A 1 262 ? -18.138 13.984 14.204 1.00 96.81 262 ILE A N 1
ATOM 1991 C CA . ILE A 1 262 ? -16.943 14.664 14.718 1.00 96.81 262 ILE A CA 1
ATOM 1992 C C . ILE A 1 262 ? -16.742 14.351 16.201 1.00 96.81 262 ILE A C 1
ATOM 1994 O O . ILE A 1 262 ? -15.636 13.988 16.594 1.00 96.81 262 ILE A O 1
ATOM 1998 N N . ASP A 1 263 ? -17.791 14.434 17.019 1.00 93.94 263 ASP A N 1
ATOM 1999 C CA . ASP A 1 263 ? -17.709 14.139 18.453 1.00 93.94 263 ASP A CA 1
ATOM 2000 C C . ASP A 1 263 ? -17.368 12.662 18.706 1.00 93.94 263 ASP A C 1
ATOM 2002 O O . ASP A 1 263 ? -16.513 12.337 19.536 1.00 93.94 263 ASP A O 1
ATOM 2006 N N . ALA A 1 264 ? -17.973 11.749 17.943 1.00 94.12 264 ALA A N 1
ATOM 2007 C CA . ALA A 1 264 ? -17.672 10.328 18.042 1.00 94.12 264 ALA A CA 1
ATOM 2008 C C . ALA A 1 264 ? -16.236 10.001 17.586 1.00 94.12 264 ALA A C 1
ATOM 2010 O O . ALA A 1 264 ? -15.592 9.133 18.181 1.00 94.12 264 ALA A O 1
ATOM 2011 N N . LEU A 1 265 ? -15.715 10.684 16.562 1.00 94.69 265 LEU A N 1
ATOM 2012 C CA . LEU A 1 265 ? -14.309 10.602 16.150 1.00 94.69 265 LEU A CA 1
ATOM 2013 C C . LEU A 1 265 ? -13.381 11.198 17.211 1.00 94.69 265 LEU A C 1
ATOM 2015 O O . LEU A 1 265 ? -12.356 10.598 17.521 1.00 94.69 265 LEU A O 1
ATOM 2019 N N . ALA A 1 266 ? -13.755 12.320 17.828 1.00 94.19 266 ALA A N 1
ATOM 2020 C CA . ALA A 1 266 ? -12.993 12.971 18.894 1.00 94.19 266 ALA A CA 1
ATOM 2021 C C . ALA A 1 266 ? -12.780 12.053 20.102 1.00 94.19 266 ALA A C 1
ATOM 2023 O O . ALA A 1 266 ? -11.733 12.121 20.745 1.00 94.19 266 ALA A O 1
ATOM 2024 N N . THR A 1 267 ? -13.762 11.200 20.401 1.00 93.38 267 THR A N 1
ATOM 2025 C CA . THR A 1 267 ? -13.649 10.150 21.419 1.00 93.38 267 THR A CA 1
ATOM 2026 C C . THR A 1 267 ? -12.771 8.998 20.932 1.00 93.38 267 THR A C 1
ATOM 2028 O O . THR A 1 267 ? -11.831 8.610 21.622 1.00 93.38 267 THR A O 1
ATOM 2031 N N . ARG A 1 268 ? -13.030 8.479 19.726 1.00 94.12 268 ARG A N 1
ATOM 2032 C CA . ARG A 1 268 ? -12.331 7.307 19.164 1.00 94.12 268 ARG A CA 1
ATOM 2033 C C . ARG A 1 268 ? -10.849 7.544 18.881 1.00 94.12 268 ARG A C 1
ATOM 2035 O O . ARG A 1 268 ? -10.032 6.647 19.040 1.00 94.12 268 ARG A O 1
ATOM 2042 N N . ARG A 1 269 ? -10.501 8.754 18.451 1.00 95.75 269 ARG A N 1
ATOM 2043 C CA . ARG A 1 269 ? -9.176 9.145 17.953 1.00 95.75 269 ARG A CA 1
ATOM 2044 C C . ARG A 1 269 ? -8.603 10.319 18.751 1.00 95.75 269 ARG A C 1
ATOM 2046 O O . ARG A 1 269 ? -7.844 11.122 18.215 1.00 95.75 269 ARG A O 1
ATOM 2053 N N . ALA A 1 270 ? -8.925 10.408 20.045 1.00 94.69 270 ALA A N 1
ATOM 2054 C CA . ALA A 1 270 ? -8.511 11.512 20.915 1.00 94.69 270 ALA A CA 1
ATOM 2055 C C . ALA A 1 270 ? -6.995 11.783 20.878 1.00 94.69 270 ALA A C 1
ATOM 2057 O O . ALA A 1 270 ? -6.595 12.942 20.811 1.00 94.69 270 ALA A O 1
ATOM 2058 N N . LYS A 1 271 ? -6.161 10.727 20.846 1.00 93.88 271 LYS A N 1
ATOM 2059 C CA . LYS A 1 271 ? -4.689 10.841 20.774 1.00 93.88 271 LYS A CA 1
ATOM 2060 C C . LYS A 1 271 ? -4.206 11.627 19.547 1.00 93.88 271 LYS A C 1
ATOM 2062 O O . LYS A 1 271 ? -3.224 12.363 19.625 1.00 93.88 271 LYS A O 1
ATOM 2067 N N . TRP A 1 272 ? -4.938 11.500 18.443 1.00 95.56 272 TRP A N 1
ATOM 2068 C CA . TRP A 1 272 ? -4.640 12.150 17.173 1.00 95.56 272 TRP A CA 1
ATOM 2069 C C . TRP A 1 272 ? -5.240 13.545 17.103 1.00 95.56 272 TRP A C 1
ATOM 2071 O O . TRP A 1 272 ? -4.567 14.494 16.725 1.00 95.56 272 TRP A O 1
ATOM 2081 N N . LEU A 1 273 ? -6.507 13.673 17.489 1.00 97.12 273 LEU A N 1
ATOM 2082 C CA . LEU A 1 273 ? -7.305 14.876 17.263 1.00 97.12 273 LEU A CA 1
ATOM 2083 C C . LEU A 1 273 ? -7.116 15.951 18.333 1.00 97.12 273 LEU A C 1
ATOM 2085 O O . LEU A 1 273 ? -7.387 17.127 18.081 1.00 97.12 273 LEU A O 1
ATOM 2089 N N . LYS A 1 274 ? -6.659 15.560 19.526 1.00 95.38 274 LYS A N 1
ATOM 2090 C CA . LYS A 1 274 ? -6.504 16.457 20.667 1.00 95.38 274 LYS A CA 1
ATOM 2091 C C . LYS A 1 274 ? -5.072 16.486 21.190 1.00 95.38 274 LYS A C 1
ATOM 2093 O O . LYS A 1 274 ? -4.319 15.520 21.077 1.00 95.38 274 LYS A O 1
ATOM 2098 N N . LYS A 1 275 ? -4.715 17.617 21.790 1.00 93.25 275 LYS A N 1
ATOM 2099 C CA . LYS A 1 275 ? -3.501 17.838 22.577 1.00 93.25 275 LYS A CA 1
ATOM 2100 C C . LYS A 1 275 ? -3.922 18.533 23.868 1.00 93.25 275 LYS A C 1
ATOM 2102 O O . LYS A 1 275 ? -4.629 19.538 23.827 1.00 93.25 275 LYS A O 1
ATOM 2107 N N . ASP A 1 276 ? -3.587 17.931 25.006 1.00 91.75 276 ASP A N 1
ATOM 2108 C CA . ASP A 1 276 ? -3.954 18.439 26.337 1.00 91.75 276 ASP A CA 1
ATOM 2109 C C . ASP A 1 276 ? -5.468 18.708 26.494 1.00 91.75 276 ASP A C 1
ATOM 2111 O O . ASP A 1 276 ? -5.905 19.687 27.091 1.00 91.75 276 ASP A O 1
ATOM 2115 N N . GLY A 1 277 ? -6.294 17.838 25.897 1.00 90.62 277 GLY A N 1
ATOM 2116 C CA . GLY A 1 277 ? -7.759 17.926 25.939 1.00 90.62 277 GLY A CA 1
ATOM 2117 C C . GLY A 1 277 ? -8.391 18.929 24.966 1.00 90.62 277 GLY A C 1
ATOM 2118 O O . GLY A 1 277 ? -9.615 18.932 24.821 1.00 90.62 277 GLY A O 1
ATOM 2119 N N . THR A 1 278 ? -7.590 19.719 24.250 1.00 94.62 278 THR A N 1
ATOM 2120 C CA . THR A 1 278 ? -8.055 20.695 23.251 1.00 94.62 278 THR A CA 1
ATOM 2121 C C . THR A 1 278 ? -7.830 20.191 21.829 1.00 94.62 278 THR A C 1
ATOM 2123 O O . THR A 1 278 ? -6.964 19.348 21.603 1.00 94.62 278 THR A O 1
ATOM 2126 N N . TRP A 1 279 ? -8.629 20.661 20.869 1.00 96.94 279 TRP A N 1
ATOM 2127 C CA . TRP A 1 279 ? -8.460 20.303 19.459 1.00 96.94 279 TRP A CA 1
ATOM 2128 C C . TRP A 1 279 ? -7.111 20.777 18.931 1.00 96.94 279 TRP A C 1
ATOM 2130 O O . TRP A 1 279 ? -6.714 21.918 19.165 1.00 96.94 279 TRP A O 1
ATOM 2140 N N . ARG A 1 280 ? -6.420 19.910 18.188 1.00 96.06 280 ARG A N 1
ATOM 2141 C CA . ARG A 1 280 ? -5.207 20.315 17.479 1.00 96.06 280 ARG A CA 1
ATOM 2142 C C . ARG A 1 280 ? -5.535 21.325 16.388 1.00 96.06 280 ARG A C 1
ATOM 2144 O O . ARG A 1 280 ? -6.610 21.284 15.780 1.00 96.06 280 ARG A O 1
ATOM 2151 N N . THR A 1 281 ? -4.569 22.193 16.116 1.00 94.81 281 THR A N 1
ATOM 2152 C CA . THR A 1 281 ? -4.540 22.939 14.861 1.00 94.81 281 THR A CA 1
ATOM 2153 C C . THR A 1 281 ? -4.282 21.976 13.699 1.00 94.81 281 THR A C 1
ATOM 2155 O O . THR A 1 281 ? -3.762 20.875 13.894 1.00 94.81 281 THR A O 1
ATOM 2158 N N . VAL A 1 282 ? -4.645 22.374 12.485 1.00 89.25 282 VAL A N 1
ATOM 2159 C CA . VAL A 1 282 ? -4.385 21.609 11.265 1.00 89.25 282 VAL A CA 1
ATOM 2160 C C . VAL A 1 282 ? -2.880 21.408 11.085 1.00 89.25 282 VAL A C 1
ATOM 2162 O O . VAL A 1 282 ? -2.468 20.292 10.796 1.00 89.25 282 VAL A O 1
ATOM 2165 N N . ALA A 1 283 ? -2.056 22.428 11.351 1.00 80.06 283 ALA A N 1
ATOM 2166 C CA . ALA A 1 283 ? -0.599 22.300 11.293 1.00 80.06 283 ALA A CA 1
ATOM 2167 C C . ALA A 1 283 ? -0.053 21.304 12.330 1.00 80.06 283 ALA A C 1
ATOM 2169 O O . ALA A 1 283 ? 0.790 20.472 12.002 1.00 80.06 283 ALA A O 1
ATOM 2170 N N . ASP A 1 284 ? -0.549 21.352 13.572 1.00 84.06 284 ASP A N 1
ATOM 2171 C CA . ASP A 1 284 ? -0.117 20.421 14.621 1.00 84.06 284 ASP A CA 1
ATOM 2172 C C . ASP A 1 284 ? -0.565 18.983 14.345 1.00 84.06 284 ASP A C 1
ATOM 2174 O O . ASP A 1 284 ? 0.133 18.041 14.718 1.00 84.06 284 ASP A O 1
ATOM 2178 N N . PHE A 1 285 ? -1.748 18.794 13.756 1.00 89.69 285 PHE A N 1
ATOM 2179 C CA . PHE A 1 285 ? -2.237 17.481 13.347 1.00 89.69 285 PHE A CA 1
ATOM 2180 C C . PHE A 1 285 ? -1.411 16.926 12.191 1.00 89.69 285 PHE A C 1
ATOM 2182 O O . PHE A 1 285 ? -0.935 15.799 12.297 1.00 89.69 285 PHE A O 1
ATOM 2189 N N . ASP A 1 286 ? -1.184 17.727 11.149 1.00 79.19 286 ASP A N 1
ATOM 2190 C CA . ASP A 1 286 ? -0.408 17.341 9.973 1.00 79.19 286 ASP A CA 1
ATOM 2191 C C . ASP A 1 286 ? 1.006 16.903 10.375 1.00 79.19 286 ASP A C 1
ATOM 2193 O O . ASP A 1 286 ? 1.357 15.739 10.185 1.00 79.19 286 ASP A O 1
ATOM 2197 N N . ALA A 1 287 ? 1.738 17.751 11.107 1.00 75.06 287 ALA A N 1
ATOM 2198 C CA . ALA A 1 287 ? 3.083 17.444 11.597 1.00 75.06 287 ALA A CA 1
ATOM 2199 C C . ALA A 1 287 ? 3.126 16.224 12.538 1.00 75.06 287 ALA A C 1
ATOM 2201 O O . ALA A 1 287 ? 4.074 15.430 12.509 1.00 75.06 287 ALA A O 1
ATOM 2202 N N . HIS A 1 288 ? 2.104 16.054 13.387 1.00 81.56 288 HIS A N 1
ATOM 2203 C CA . HIS A 1 288 ? 2.014 14.894 14.273 1.00 81.56 288 HIS A CA 1
ATOM 2204 C C . HIS A 1 288 ? 1.807 13.599 13.480 1.00 81.56 288 HIS A C 1
ATOM 2206 O O . HIS A 1 288 ? 2.514 12.620 13.723 1.00 81.56 288 HIS A O 1
ATOM 2212 N N . THR A 1 289 ? 0.881 13.605 12.517 1.00 79.75 289 THR A N 1
ATOM 2213 C CA . THR A 1 289 ? 0.610 12.453 11.649 1.00 79.75 289 THR A CA 1
ATOM 2214 C C . THR A 1 289 ? 1.769 12.140 10.709 1.00 79.75 289 THR A C 1
ATOM 2216 O O . THR A 1 289 ? 2.082 10.968 10.541 1.00 79.75 289 THR A O 1
ATOM 2219 N N . GLU A 1 290 ? 2.458 13.151 10.176 1.00 75.81 290 GLU A N 1
ATOM 2220 C CA . GLU A 1 290 ? 3.656 12.993 9.344 1.00 75.81 290 GLU A CA 1
ATOM 2221 C C . GLU A 1 290 ? 4.771 12.302 10.124 1.00 75.81 290 GLU A C 1
ATOM 2223 O O . GLU A 1 290 ? 5.314 11.295 9.677 1.00 75.81 290 GLU A O 1
ATOM 2228 N N . THR A 1 291 ? 5.063 12.799 11.330 1.00 67.75 291 THR A N 1
ATOM 2229 C CA . THR A 1 291 ? 6.088 12.212 12.199 1.00 67.75 291 THR A CA 1
ATOM 2230 C C . THR A 1 291 ? 5.759 10.760 12.529 1.00 67.75 291 THR A C 1
ATOM 2232 O O . THR A 1 291 ? 6.609 9.892 12.371 1.00 67.75 291 THR A O 1
ATOM 2235 N N . THR A 1 292 ? 4.521 10.473 12.946 1.00 77.50 292 THR A N 1
ATOM 2236 C CA . THR A 1 292 ? 4.138 9.100 13.309 1.00 77.50 292 THR A CA 1
ATOM 2237 C C . THR A 1 292 ? 4.116 8.159 12.109 1.00 77.50 292 THR A C 1
ATOM 2239 O O . THR A 1 292 ? 4.530 7.010 12.241 1.00 77.50 292 THR A O 1
ATOM 2242 N N . LEU A 1 293 ? 3.675 8.629 10.940 1.00 75.31 293 LEU A N 1
ATOM 2243 C CA . LEU A 1 293 ? 3.708 7.823 9.72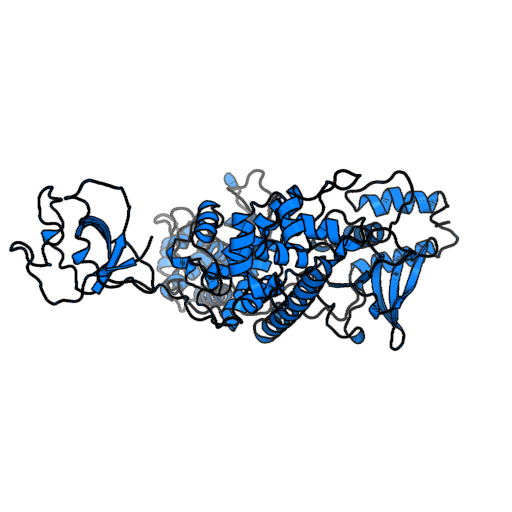6 1.00 75.31 293 LEU A CA 1
ATOM 2244 C C . LEU A 1 293 ? 5.145 7.529 9.295 1.00 75.31 293 LEU A C 1
ATOM 2246 O O . LEU A 1 293 ? 5.445 6.385 8.980 1.00 75.31 293 LEU A O 1
ATOM 2250 N N . ARG A 1 294 ? 6.038 8.523 9.325 1.00 65.19 294 ARG A N 1
ATOM 2251 C CA . ARG A 1 294 ? 7.462 8.334 9.022 1.00 65.19 294 ARG A CA 1
ATOM 2252 C C . ARG A 1 294 ? 8.096 7.289 9.939 1.00 65.19 294 ARG A C 1
ATOM 2254 O O . ARG A 1 294 ? 8.781 6.397 9.451 1.00 65.19 294 ARG A O 1
ATOM 2261 N N . ASP A 1 295 ? 7.847 7.376 11.243 1.00 66.19 295 ASP A N 1
ATOM 2262 C CA . ASP A 1 295 ? 8.383 6.416 12.213 1.00 66.19 295 ASP A CA 1
ATOM 2263 C C . ASP A 1 295 ? 7.782 5.010 11.997 1.00 66.19 295 ASP A C 1
ATOM 2265 O O . ASP A 1 295 ? 8.474 4.001 12.128 1.00 66.19 295 ASP A O 1
ATOM 2269 N N . GLY A 1 296 ? 6.503 4.931 11.612 1.00 74.31 296 GLY A N 1
ATOM 2270 C CA . GLY A 1 296 ? 5.846 3.680 11.231 1.00 74.31 296 GLY A CA 1
ATOM 2271 C C . GLY A 1 296 ? 6.423 3.057 9.957 1.00 74.31 296 GLY A C 1
ATOM 2272 O O . GLY A 1 296 ? 6.655 1.853 9.935 1.00 74.31 296 GLY A O 1
ATOM 2273 N N . LEU A 1 297 ? 6.688 3.864 8.925 1.00 68.38 297 LEU A N 1
ATOM 2274 C CA . LEU A 1 297 ? 7.316 3.433 7.669 1.00 68.38 297 LEU A CA 1
ATOM 2275 C C . LEU A 1 297 ? 8.737 2.920 7.906 1.00 68.38 297 LEU A C 1
ATOM 2277 O O . LEU A 1 297 ? 9.098 1.870 7.386 1.00 68.38 297 LEU A O 1
ATOM 2281 N N . LEU A 1 298 ? 9.513 3.607 8.750 1.00 61.50 298 LEU A N 1
ATOM 2282 C CA . LEU A 1 298 ? 10.837 3.155 9.182 1.00 61.50 298 LEU A CA 1
ATOM 2283 C C . LEU A 1 298 ? 10.782 1.767 9.821 1.00 61.50 298 LEU A C 1
ATOM 2285 O O . LEU A 1 298 ? 11.509 0.870 9.406 1.00 61.50 298 LEU A O 1
ATOM 2289 N N . HIS A 1 299 ? 9.876 1.565 10.776 1.00 76.00 299 HIS A N 1
ATOM 2290 C CA . HIS A 1 299 ? 9.703 0.261 11.411 1.00 76.00 299 HIS A CA 1
ATOM 2291 C C . HIS A 1 299 ? 9.207 -0.797 10.406 1.00 76.00 299 HIS A C 1
ATOM 2293 O O . HIS A 1 299 ? 9.674 -1.933 10.419 1.00 76.00 299 HIS A O 1
ATOM 2299 N N . GLY A 1 300 ? 8.298 -0.439 9.494 1.00 75.88 300 GLY A N 1
ATOM 2300 C CA . GLY A 1 300 ? 7.851 -1.335 8.426 1.00 75.88 300 GLY A CA 1
ATOM 2301 C C . GLY A 1 300 ? 8.993 -1.781 7.514 1.00 75.88 300 GLY A C 1
ATOM 2302 O O . GLY A 1 300 ? 9.126 -2.969 7.225 1.00 75.88 300 GLY A O 1
ATOM 2303 N N . HIS A 1 301 ? 9.866 -0.851 7.132 1.00 67.12 301 HIS A N 1
ATOM 2304 C CA . HIS A 1 301 ? 11.064 -1.132 6.352 1.00 67.12 301 HIS A CA 1
ATOM 2305 C C . HIS A 1 301 ? 12.062 -2.016 7.114 1.00 67.12 301 HIS A C 1
ATOM 2307 O O . HIS A 1 301 ? 12.560 -2.989 6.554 1.00 67.12 301 HIS A O 1
ATOM 2313 N N . GLU A 1 302 ? 12.322 -1.737 8.395 1.00 72.12 302 GLU A N 1
ATOM 2314 C CA . GLU A 1 302 ? 13.174 -2.579 9.247 1.00 72.12 302 GLU A CA 1
ATOM 2315 C C . GLU A 1 302 ? 12.662 -4.025 9.302 1.00 72.12 302 GLU A C 1
ATOM 2317 O O . GLU A 1 302 ? 13.447 -4.965 9.158 1.00 72.12 302 GLU A O 1
ATOM 2322 N N . LEU A 1 303 ? 11.344 -4.210 9.437 1.00 76.81 303 LEU A N 1
ATOM 2323 C CA . LEU A 1 303 ? 10.723 -5.532 9.407 1.00 76.81 303 LEU A CA 1
ATOM 2324 C C . LEU A 1 303 ? 10.892 -6.206 8.043 1.00 76.81 303 LEU A C 1
ATOM 2326 O O . LEU A 1 303 ? 11.232 -7.387 8.004 1.00 76.81 303 LEU A O 1
ATOM 2330 N N . LEU A 1 304 ? 10.710 -5.486 6.932 1.00 67.50 304 LEU A N 1
ATOM 2331 C CA . LEU A 1 304 ? 10.931 -6.033 5.588 1.00 67.50 304 LEU A CA 1
ATOM 2332 C C . LEU A 1 304 ? 12.388 -6.449 5.377 1.00 67.50 304 LEU A C 1
ATOM 2334 O O . LEU A 1 304 ? 12.630 -7.556 4.913 1.00 67.50 304 LEU A O 1
ATOM 2338 N N . VAL A 1 305 ? 13.361 -5.631 5.780 1.00 62.78 305 VAL A N 1
ATOM 2339 C CA . VAL A 1 305 ? 14.787 -5.995 5.717 1.00 62.78 305 VAL A CA 1
ATOM 2340 C C . VAL A 1 305 ? 15.070 -7.236 6.565 1.00 62.78 305 VAL A C 1
ATOM 2342 O O . VAL A 1 305 ? 15.819 -8.118 6.152 1.00 62.78 305 VAL A O 1
ATOM 2345 N N . GLN A 1 306 ? 14.465 -7.330 7.748 1.00 72.75 306 GLN A N 1
ATOM 2346 C CA . GLN A 1 306 ? 14.683 -8.445 8.663 1.00 72.75 306 GLN A CA 1
ATOM 2347 C C . GLN A 1 306 ? 14.046 -9.756 8.177 1.00 72.75 306 GLN A C 1
ATOM 2349 O O . GLN A 1 306 ? 14.646 -10.822 8.320 1.00 72.75 306 GLN A O 1
ATOM 2354 N N . HIS A 1 307 ? 12.823 -9.693 7.653 1.00 71.25 307 HIS A N 1
ATOM 2355 C CA . HIS A 1 307 ? 11.969 -10.861 7.417 1.00 71.25 307 HIS A CA 1
ATOM 2356 C C . HIS A 1 307 ? 11.753 -11.184 5.938 1.00 71.25 307 HIS A C 1
ATOM 2358 O O . HIS A 1 307 ? 11.312 -12.284 5.608 1.00 71.25 307 HIS A O 1
ATOM 2364 N N . PHE A 1 308 ? 12.082 -10.257 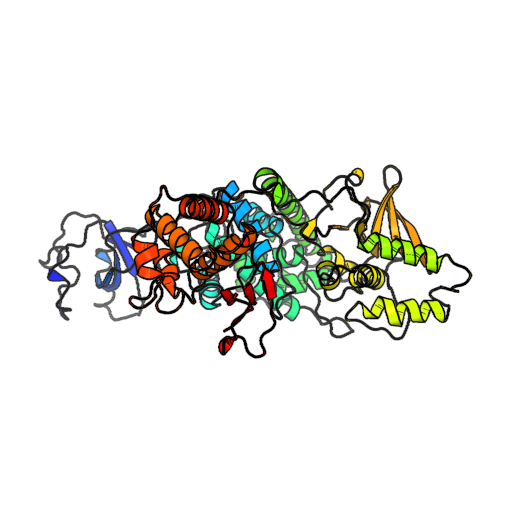5.042 1.00 62.09 308 PHE A N 1
ATOM 2365 C CA . PHE A 1 308 ? 12.057 -10.454 3.599 1.00 62.09 308 PHE A CA 1
ATOM 2366 C C . PHE A 1 308 ? 13.150 -9.617 2.896 1.00 62.09 308 PHE A C 1
ATOM 2368 O O . PHE A 1 308 ? 12.844 -8.804 2.025 1.00 62.09 308 PHE A O 1
ATOM 2375 N N . PRO A 1 309 ? 14.436 -9.800 3.247 1.00 54.69 309 PRO A N 1
ATOM 2376 C CA . PRO A 1 309 ? 15.541 -8.986 2.718 1.00 54.69 309 PRO A CA 1
ATOM 2377 C C . PRO A 1 309 ? 15.606 -8.976 1.185 1.00 54.69 309 PRO A C 1
ATOM 2379 O O . PRO A 1 309 ? 15.951 -7.972 0.574 1.00 54.69 309 PRO A O 1
ATOM 2382 N N . ASP A 1 310 ? 15.211 -10.089 0.576 1.00 48.66 310 ASP A N 1
ATOM 2383 C CA . ASP A 1 310 ? 15.161 -10.305 -0.866 1.00 48.66 310 ASP A CA 1
ATOM 2384 C C . ASP A 1 310 ? 14.103 -9.463 -1.591 1.00 48.66 310 ASP A C 1
ATOM 2386 O O . ASP A 1 310 ? 14.199 -9.254 -2.794 1.00 48.66 310 ASP A O 1
ATOM 2390 N N . PHE A 1 311 ? 13.084 -8.991 -0.872 1.00 52.50 311 PHE A N 1
ATOM 2391 C CA . PHE A 1 311 ? 12.079 -8.064 -1.384 1.00 52.50 311 PHE A CA 1
ATOM 2392 C C . PHE A 1 311 ? 12.595 -6.621 -1.389 1.00 52.50 311 PHE A C 1
ATOM 2394 O O . PHE A 1 311 ? 12.311 -5.851 -2.302 1.00 52.50 311 PHE A O 1
ATOM 2401 N N . VAL A 1 312 ? 13.432 -6.272 -0.409 1.00 51.59 312 VAL A N 1
ATOM 2402 C CA . VAL A 1 312 ? 14.060 -4.951 -0.260 1.00 51.59 312 VAL A CA 1
ATOM 2403 C C . VAL A 1 312 ? 15.373 -4.892 -1.045 1.00 51.59 312 VAL A C 1
ATOM 2405 O O . VAL A 1 312 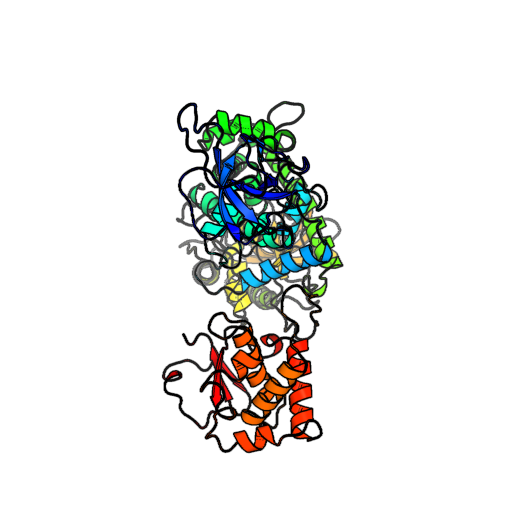? 16.380 -4.417 -0.523 1.00 51.59 312 VAL A O 1
ATOM 2408 N N . ILE A 1 313 ? 15.392 -5.428 -2.275 1.00 49.41 313 ILE A N 1
ATOM 2409 C CA . ILE A 1 313 ? 16.609 -5.545 -3.095 1.00 49.41 313 ILE A CA 1
ATOM 2410 C C . ILE A 1 313 ? 17.395 -4.232 -3.004 1.00 49.41 313 ILE A C 1
ATOM 2412 O O . ILE A 1 313 ? 16.883 -3.161 -3.337 1.00 49.41 313 ILE A O 1
ATOM 2416 N N . ALA A 1 314 ? 18.624 -4.287 -2.491 1.00 46.84 314 ALA A N 1
ATOM 2417 C CA . ALA A 1 314 ? 19.466 -3.101 -2.461 1.00 46.84 314 ALA A CA 1
ATOM 2418 C C . ALA A 1 314 ? 19.632 -2.602 -3.908 1.00 46.84 314 ALA A C 1
ATOM 2420 O O . ALA A 1 314 ? 19.810 -3.440 -4.799 1.00 46.84 314 ALA A O 1
ATOM 2421 N N . PRO A 1 315 ? 19.584 -1.282 -4.166 1.00 51.03 315 PRO A N 1
ATOM 2422 C CA . PRO A 1 315 ? 19.860 -0.757 -5.495 1.00 51.03 315 PRO A CA 1
ATOM 2423 C C . PRO A 1 315 ? 21.152 -1.383 -6.023 1.00 51.03 315 PRO A C 1
ATOM 2425 O O . PRO A 1 315 ? 22.150 -1.431 -5.295 1.00 51.03 315 PRO A O 1
ATOM 2428 N N . SER A 1 316 ? 21.152 -1.874 -7.264 1.00 49.16 316 SER A N 1
ATOM 2429 C CA . SER A 1 316 ? 22.403 -2.282 -7.904 1.00 49.16 316 SER A CA 1
ATOM 2430 C C . SER A 1 316 ? 23.404 -1.129 -7.797 1.00 49.16 316 SER A C 1
ATOM 2432 O O . SER A 1 316 ? 23.027 0.026 -7.986 1.00 49.16 316 SER A O 1
ATOM 2434 N N . SER A 1 317 ? 24.683 -1.412 -7.528 1.00 48.81 317 SER A N 1
ATOM 2435 C CA . SER A 1 317 ? 25.728 -0.373 -7.499 1.00 48.81 317 SER A CA 1
ATOM 2436 C C . SER A 1 317 ? 25.928 0.333 -8.849 1.00 48.81 317 SER A C 1
ATOM 2438 O O . SER A 1 317 ? 26.667 1.314 -8.931 1.00 48.81 317 SER A O 1
ATOM 2440 N N . ASP A 1 318 ? 25.297 -0.183 -9.902 1.00 57.53 318 ASP A N 1
ATOM 2441 C CA . ASP A 1 318 ? 25.313 0.372 -11.245 1.00 57.53 318 ASP A CA 1
ATOM 2442 C C . ASP A 1 318 ? 24.343 1.557 -11.358 1.00 57.53 318 ASP A C 1
ATOM 2444 O O . ASP A 1 318 ? 23.270 1.579 -10.755 1.00 57.53 318 ASP A O 1
ATOM 2448 N N . ALA A 1 319 ? 24.737 2.578 -12.126 1.00 61.91 319 ALA A N 1
ATOM 2449 C CA . ALA A 1 319 ? 23.905 3.758 -12.346 1.00 61.91 319 ALA A CA 1
ATOM 2450 C C . ALA A 1 319 ? 22.573 3.369 -13.003 1.00 61.91 319 ALA A C 1
ATOM 2452 O O . ALA A 1 319 ? 22.543 2.506 -13.882 1.00 61.91 319 ALA A O 1
ATOM 2453 N N . ALA A 1 320 ? 21.488 4.040 -12.610 1.00 81.19 320 ALA A N 1
ATOM 2454 C CA . ALA A 1 320 ? 20.167 3.729 -13.141 1.00 81.19 320 ALA A CA 1
ATOM 2455 C C . ALA A 1 320 ? 20.118 3.817 -14.683 1.00 81.19 320 ALA A C 1
ATOM 2457 O O . ALA A 1 320 ? 20.700 4.756 -15.240 1.00 81.19 320 ALA A O 1
ATOM 2458 N N . PRO A 1 321 ? 19.377 2.935 -15.384 1.00 81.88 321 PRO A N 1
ATOM 2459 C CA . PRO A 1 321 ? 19.279 2.965 -16.849 1.00 81.88 321 PRO A CA 1
ATOM 2460 C C . PRO A 1 321 ? 18.849 4.334 -17.406 1.00 81.88 321 PRO A C 1
ATOM 2462 O O . PRO A 1 321 ? 19.462 4.858 -18.338 1.00 81.88 321 PRO A O 1
ATOM 2465 N N . TRP A 1 322 ? 17.880 4.986 -16.757 1.00 89.25 322 TRP A N 1
ATOM 2466 C CA . TRP A 1 322 ? 17.397 6.327 -17.119 1.00 89.25 322 TRP A CA 1
ATOM 2467 C C . TRP A 1 322 ? 18.413 7.443 -16.883 1.00 89.25 322 TRP A C 1
ATOM 2469 O O . TRP A 1 322 ? 18.341 8.507 -17.503 1.00 89.25 322 TRP A O 1
ATOM 2479 N N . PHE A 1 323 ? 19.403 7.217 -16.018 1.00 91.56 323 PHE A N 1
ATOM 2480 C CA . PHE A 1 323 ? 20.448 8.201 -15.766 1.00 91.56 323 PHE A CA 1
ATOM 2481 C C . PHE A 1 323 ? 21.360 8.393 -16.988 1.00 91.56 323 PHE A C 1
ATOM 2483 O O . PHE A 1 323 ? 21.927 9.474 -17.174 1.00 91.56 323 PHE A O 1
ATOM 2490 N N . GLY A 1 324 ? 21.469 7.380 -17.858 1.00 89.88 324 GLY A N 1
ATOM 2491 C CA . GLY A 1 324 ? 22.146 7.497 -19.150 1.00 89.88 324 GLY A CA 1
ATOM 2492 C C . GLY A 1 324 ? 21.474 8.523 -20.066 1.00 89.88 324 GLY A C 1
ATOM 2493 O O . GLY A 1 324 ? 22.159 9.375 -20.635 1.00 89.88 324 GLY A O 1
ATOM 2494 N N . VAL A 1 325 ? 20.137 8.512 -20.131 1.00 92.81 325 VAL A N 1
ATOM 2495 C CA . VAL A 1 325 ? 19.348 9.491 -20.899 1.00 92.81 325 VAL A CA 1
ATOM 2496 C C . VAL A 1 325 ? 19.549 10.897 -20.338 1.00 92.81 325 VAL A C 1
ATOM 2498 O O . VAL A 1 325 ? 19.889 11.816 -21.082 1.00 92.81 325 VAL A O 1
ATOM 2501 N N . ALA A 1 326 ? 19.443 11.057 -19.016 1.00 94.38 326 ALA A N 1
ATOM 2502 C CA . ALA A 1 326 ? 19.656 12.346 -18.358 1.00 94.38 326 ALA A CA 1
ATOM 2503 C C . ALA A 1 326 ? 21.067 12.910 -18.617 1.00 94.38 326 ALA A C 1
ATOM 2505 O O . ALA A 1 326 ? 21.231 14.100 -18.888 1.00 94.38 326 ALA A O 1
ATOM 2506 N N . SER A 1 327 ? 22.090 12.049 -18.577 1.00 93.12 327 SER A N 1
ATOM 2507 C CA . SER A 1 327 ? 23.484 12.429 -18.849 1.00 93.12 327 SER A CA 1
ATOM 2508 C C . SER A 1 327 ? 23.695 12.853 -20.306 1.00 93.12 327 SER A C 1
ATOM 2510 O O . SER A 1 327 ? 24.453 13.789 -20.580 1.00 93.12 327 SER A O 1
ATOM 2512 N N . LYS A 1 328 ? 23.011 12.188 -21.246 1.00 93.25 328 LYS A N 1
ATOM 2513 C CA . LYS A 1 328 ? 23.015 12.574 -22.658 1.00 93.25 328 LYS A CA 1
ATOM 2514 C C . LYS A 1 328 ? 22.364 13.941 -22.849 1.00 93.25 328 LYS A C 1
ATOM 2516 O O . LYS A 1 328 ? 22.975 14.801 -23.469 1.00 93.25 328 LYS A O 1
ATOM 2521 N N . GLU A 1 329 ? 21.186 14.174 -22.270 1.00 94.88 329 GLU A N 1
ATOM 2522 C CA . GLU A 1 329 ? 20.515 15.475 -22.368 1.00 94.88 329 GLU A CA 1
ATOM 2523 C C . GLU A 1 329 ? 21.378 16.598 -21.777 1.00 94.88 329 GLU A C 1
ATOM 2525 O O . GLU A 1 329 ? 21.531 17.631 -22.412 1.00 94.88 329 GLU A O 1
ATOM 2530 N N . MET A 1 330 ? 22.044 16.394 -20.636 1.00 94.81 330 MET A N 1
ATOM 2531 C CA . MET A 1 330 ? 23.001 17.384 -20.113 1.00 94.81 330 MET A CA 1
ATOM 2532 C C . MET A 1 330 ? 24.105 17.733 -21.125 1.00 94.81 330 MET A C 1
ATOM 2534 O O . MET A 1 330 ? 24.496 18.892 -21.250 1.00 94.81 330 MET A O 1
ATOM 2538 N N . THR A 1 331 ? 24.609 16.734 -21.853 1.00 93.56 331 THR A N 1
ATOM 2539 C CA . THR A 1 331 ? 25.642 16.928 -22.881 1.00 93.56 331 THR A CA 1
ATOM 2540 C C . THR A 1 331 ? 25.090 17.698 -24.081 1.00 93.56 331 THR A C 1
ATOM 2542 O O . THR A 1 331 ? 25.735 18.634 -24.552 1.00 93.56 331 THR A O 1
ATOM 2545 N N . ASP A 1 332 ? 23.887 17.347 -24.539 1.00 92.56 332 ASP A N 1
ATOM 2546 C CA . ASP A 1 332 ? 23.209 18.020 -25.649 1.00 92.56 332 ASP A CA 1
ATOM 2547 C C . ASP A 1 332 ? 22.912 19.488 -25.295 1.00 92.56 332 ASP A C 1
ATOM 2549 O O . ASP A 1 332 ? 23.205 20.386 -26.080 1.00 92.56 332 ASP A O 1
ATOM 2553 N N . TRP A 1 333 ? 22.419 19.759 -24.082 1.00 93.38 333 TRP A N 1
ATOM 2554 C CA . TRP A 1 333 ? 22.141 21.117 -23.597 1.00 93.38 333 TRP A CA 1
ATOM 2555 C C . TRP A 1 333 ? 23.398 21.967 -23.391 1.00 93.38 333 TRP A C 1
ATOM 2557 O O . TRP A 1 333 ? 23.346 23.188 -23.523 1.00 93.38 333 TRP A O 1
ATOM 2567 N N . ALA A 1 334 ? 24.538 21.342 -23.095 1.00 90.25 334 ALA A N 1
ATOM 2568 C CA . ALA A 1 334 ? 25.825 22.027 -23.021 1.00 90.25 334 ALA A CA 1
ATOM 2569 C C . ALA A 1 334 ? 26.461 22.269 -24.404 1.00 90.25 334 ALA A C 1
ATOM 2571 O O . ALA A 1 334 ? 27.418 23.041 -24.505 1.00 90.25 334 ALA A O 1
ATOM 2572 N N . SER A 1 335 ? 25.968 21.615 -25.462 1.00 90.50 335 SER A N 1
ATOM 2573 C CA . SER A 1 335 ? 26.526 21.709 -26.810 1.00 90.50 335 SER A CA 1
ATOM 2574 C C . SER A 1 335 ? 26.146 23.035 -27.478 1.00 90.50 335 SER A C 1
ATOM 2576 O O . SER A 1 335 ? 24.970 23.268 -27.766 1.00 90.50 335 SER A O 1
ATOM 2578 N N . PRO A 1 336 ? 27.121 23.887 -27.852 1.00 83.38 336 PRO A N 1
ATOM 2579 C CA . PRO A 1 336 ? 26.831 25.117 -28.590 1.00 83.38 336 PRO A CA 1
ATOM 2580 C C . PRO A 1 336 ? 26.201 24.873 -29.969 1.00 83.38 336 PRO A C 1
ATOM 2582 O O . PRO A 1 336 ? 25.628 25.792 -30.544 1.00 83.38 336 PRO A O 1
ATOM 2585 N N . ALA A 1 337 ? 26.334 23.660 -30.518 1.00 81.06 337 ALA A N 1
ATOM 2586 C CA . ALA A 1 337 ? 25.778 23.299 -31.820 1.00 81.06 337 ALA A CA 1
ATOM 2587 C C . ALA A 1 337 ? 24.257 23.074 -31.787 1.00 81.06 337 ALA A C 1
ATOM 2589 O O . ALA A 1 337 ? 23.610 23.215 -32.821 1.00 81.06 337 ALA A O 1
ATOM 2590 N N . GLU A 1 338 ? 23.699 22.739 -30.622 1.00 81.56 338 GLU A N 1
ATOM 2591 C CA . GLU A 1 338 ? 22.271 22.439 -30.460 1.00 81.56 338 GLU A CA 1
ATOM 2592 C C . GLU A 1 338 ? 21.435 23.694 -30.135 1.00 81.56 338 GLU A C 1
ATOM 2594 O O . GLU A 1 338 ? 20.213 23.665 -30.275 1.00 81.56 338 GLU A O 1
ATOM 2599 N N . ASP A 1 339 ? 22.082 24.796 -29.720 1.00 86.38 339 ASP A N 1
ATOM 2600 C CA . ASP A 1 339 ? 21.449 26.072 -29.332 1.00 86.38 339 ASP A CA 1
ATOM 2601 C C . ASP A 1 339 ? 20.275 25.884 -28.349 1.00 86.38 339 ASP A C 1
ATOM 2603 O O . ASP A 1 339 ? 19.181 26.418 -28.531 1.00 86.38 339 ASP A O 1
ATOM 2607 N N . LEU A 1 340 ? 20.480 25.068 -27.308 1.00 88.56 340 LEU A N 1
ATOM 2608 C CA . LEU A 1 340 ? 19.439 24.734 -26.336 1.00 88.56 340 LEU A CA 1
ATOM 2609 C C . LEU A 1 340 ? 19.463 25.683 -25.133 1.00 88.56 340 LEU A C 1
ATOM 2611 O O . LEU A 1 340 ? 20.394 25.722 -24.335 1.00 88.56 340 LEU A O 1
ATOM 2615 N N . SER A 1 341 ? 18.378 26.438 -24.998 1.00 90.00 341 SER A N 1
ATOM 2616 C CA . SER A 1 341 ? 17.994 27.206 -23.807 1.00 90.00 341 SER A CA 1
ATOM 2617 C C . SER A 1 341 ? 16.466 27.321 -23.738 1.00 90.00 341 SER A C 1
ATOM 2619 O O . SER A 1 341 ? 15.797 27.222 -24.769 1.00 90.00 341 SER A O 1
ATOM 2621 N N . GLU A 1 342 ? 15.872 27.598 -22.577 1.00 88.38 342 GLU A N 1
ATOM 2622 C CA . GLU A 1 342 ? 14.412 27.794 -22.444 1.00 88.38 342 GLU A CA 1
ATOM 2623 C C . GLU A 1 342 ? 13.880 28.963 -23.293 1.00 88.38 342 GLU A C 1
ATOM 2625 O O . GLU A 1 342 ? 12.677 29.056 -23.533 1.00 88.38 342 GLU A O 1
ATOM 2630 N N . THR A 1 343 ? 14.753 29.855 -23.774 1.00 88.25 343 THR A N 1
ATOM 2631 C CA . THR A 1 343 ? 14.389 30.995 -24.628 1.00 88.25 343 THR A CA 1
ATOM 2632 C C . THR A 1 343 ? 14.637 30.745 -26.119 1.00 88.25 343 THR A C 1
ATOM 2634 O O . THR A 1 343 ? 13.924 31.305 -26.961 1.00 88.25 343 THR A O 1
ATOM 2637 N N . SER A 1 344 ? 15.591 29.879 -26.469 1.00 91.44 344 SER A N 1
ATOM 2638 C CA . SER A 1 344 ? 15.836 29.451 -27.854 1.00 91.44 344 SER A CA 1
ATOM 2639 C C . SER A 1 344 ? 14.612 28.759 -28.468 1.00 91.44 344 SER A C 1
ATOM 2641 O O . SER A 1 344 ? 13.755 28.219 -27.768 1.00 91.44 344 SER A O 1
ATOM 2643 N N . GLU A 1 345 ? 14.486 28.763 -29.795 1.00 90.06 345 GLU A N 1
ATOM 2644 C CA . GLU A 1 345 ? 13.423 27.994 -30.457 1.00 90.06 345 GLU A CA 1
ATOM 2645 C C . GLU A 1 345 ? 13.631 26.480 -30.287 1.00 90.06 345 GLU A C 1
ATOM 2647 O O . GLU A 1 345 ? 12.671 25.758 -30.010 1.00 90.06 345 GLU A O 1
ATOM 2652 N N . ALA A 1 346 ? 14.879 26.015 -30.408 1.00 89.19 346 ALA A N 1
ATOM 2653 C CA . ALA A 1 346 ? 15.238 24.607 -30.277 1.00 89.19 346 ALA A CA 1
ATOM 2654 C C . ALA A 1 346 ? 14.956 24.077 -28.863 1.00 89.19 346 ALA A C 1
ATOM 2656 O O . ALA A 1 346 ? 14.286 23.055 -28.716 1.00 89.19 346 ALA A O 1
ATOM 2657 N N . GLY A 1 347 ? 15.369 24.806 -27.823 1.00 90.88 347 GLY A N 1
ATOM 2658 C CA . GLY A 1 347 ? 15.114 24.434 -26.431 1.00 90.88 347 GLY A CA 1
ATOM 2659 C C . GLY A 1 347 ? 13.638 24.515 -26.044 1.00 90.88 347 GLY A C 1
ATOM 2660 O O . GLY A 1 347 ? 13.137 23.610 -25.379 1.00 90.88 347 GLY A O 1
ATOM 2661 N N . ARG A 1 348 ? 12.883 25.510 -26.538 1.00 90.56 348 ARG A N 1
ATOM 2662 C CA . ARG A 1 348 ? 11.422 25.550 -26.337 1.00 90.56 348 ARG A CA 1
ATOM 2663 C C . ARG A 1 348 ? 10.736 24.322 -26.925 1.00 90.56 348 ARG A C 1
ATOM 2665 O O . ARG A 1 348 ? 9.939 23.707 -26.226 1.00 90.56 348 ARG A O 1
ATOM 2672 N N . LYS A 1 349 ? 11.076 23.930 -28.160 1.00 87.50 349 LYS A N 1
ATOM 2673 C CA . LYS A 1 349 ? 10.546 22.701 -28.779 1.00 87.50 349 LYS A CA 1
ATOM 2674 C C . LYS A 1 349 ? 10.989 21.449 -28.028 1.00 87.50 349 LYS A C 1
ATOM 2676 O O . LYS A 1 349 ? 10.170 20.565 -27.815 1.00 87.50 349 LYS A O 1
ATOM 2681 N N . ARG A 1 350 ? 12.249 21.379 -27.584 1.00 92.88 350 ARG A N 1
ATOM 2682 C CA . ARG A 1 350 ? 12.759 20.268 -26.765 1.00 92.88 350 ARG A CA 1
ATOM 268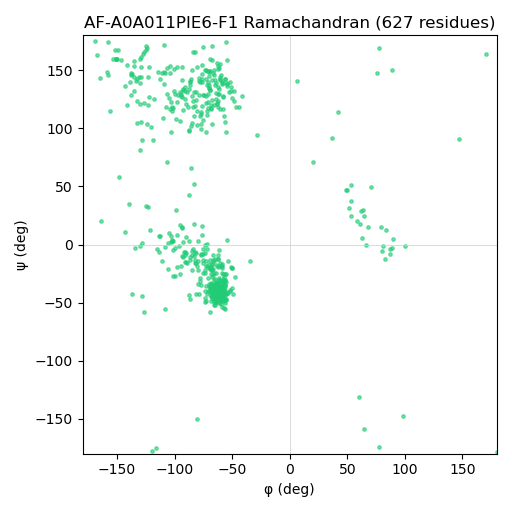3 C C . ARG A 1 350 ? 11.907 20.083 -25.506 1.00 92.88 350 ARG A C 1
ATOM 2685 O O . ARG A 1 350 ? 11.453 18.980 -25.226 1.00 92.88 350 ARG A O 1
ATOM 2692 N N . ILE A 1 351 ? 11.612 21.172 -24.802 1.00 91.75 351 ILE A N 1
ATOM 2693 C CA . ILE A 1 351 ? 10.796 21.134 -23.587 1.00 91.75 351 ILE A CA 1
ATOM 2694 C C . ILE A 1 351 ? 9.333 20.788 -23.905 1.00 91.75 351 ILE A C 1
ATOM 2696 O O . ILE A 1 351 ? 8.813 19.801 -23.388 1.00 91.75 351 ILE A O 1
ATOM 2700 N N . THR A 1 352 ? 8.650 21.567 -24.748 1.00 82.81 352 THR A N 1
ATOM 2701 C CA . THR A 1 352 ? 7.191 21.434 -24.931 1.00 82.81 352 THR A CA 1
ATOM 2702 C C . THR A 1 352 ? 6.786 20.257 -25.814 1.00 82.81 352 THR A C 1
ATOM 2704 O O . THR A 1 352 ? 5.720 19.687 -25.610 1.00 82.81 352 THR A O 1
ATOM 2707 N N . GLN A 1 353 ? 7.632 19.855 -26.766 1.00 82.75 353 GLN A N 1
ATOM 2708 C CA . GLN A 1 353 ? 7.316 18.823 -27.763 1.00 82.75 353 GLN A CA 1
ATOM 2709 C C . GLN A 1 353 ? 8.063 17.504 -27.540 1.00 82.75 353 GLN A C 1
ATOM 2711 O O . GLN A 1 353 ? 7.839 16.564 -28.298 1.00 82.75 353 GLN A O 1
ATOM 2716 N N . GLN A 1 354 ? 8.938 17.408 -26.534 1.00 85.56 354 GLN A N 1
ATOM 2717 C CA . GLN A 1 354 ? 9.553 16.131 -26.145 1.00 85.56 354 GLN A CA 1
ATOM 2718 C C . GLN A 1 354 ? 9.354 15.858 -24.660 1.00 85.56 354 GLN A C 1
ATOM 2720 O O . GLN A 1 354 ? 8.716 14.869 -24.312 1.00 85.56 354 GLN A O 1
ATOM 2725 N N . TYR A 1 355 ? 9.809 16.750 -23.774 1.00 91.81 355 TYR A N 1
ATOM 2726 C CA . TYR A 1 355 ? 9.733 16.469 -22.337 1.00 91.81 355 TYR A CA 1
ATOM 2727 C C . TYR A 1 355 ? 8.297 16.393 -21.830 1.00 91.81 355 TYR A C 1
ATOM 2729 O O . TYR A 1 355 ? 7.908 15.420 -21.193 1.00 91.81 355 TYR A O 1
ATOM 2737 N N . PHE A 1 356 ? 7.476 17.389 -22.161 1.00 85.19 356 PHE A N 1
ATOM 2738 C CA . PHE A 1 356 ? 6.071 17.390 -21.757 1.00 85.19 356 PHE A CA 1
ATOM 2739 C C . PHE A 1 356 ? 5.230 16.320 -22.466 1.00 85.19 356 PHE A C 1
ATOM 2741 O O . PHE A 1 356 ? 4.197 15.933 -21.928 1.00 85.19 356 PHE A O 1
ATOM 2748 N N . MET A 1 357 ? 5.674 15.790 -23.614 1.00 81.94 357 MET A N 1
ATOM 2749 C CA . MET A 1 357 ? 5.001 14.664 -24.284 1.00 81.94 357 MET A CA 1
ATOM 2750 C C . MET A 1 357 ? 5.122 13.352 -23.500 1.00 81.94 357 MET A C 1
ATOM 2752 O O . MET A 1 357 ? 4.288 12.471 -23.670 1.00 81.94 357 MET A O 1
ATOM 2756 N N . ALA A 1 358 ? 6.117 13.234 -22.616 1.00 76.62 358 ALA A N 1
ATOM 2757 C CA . ALA A 1 358 ? 6.241 12.113 -21.687 1.00 76.62 358 ALA A CA 1
ATOM 2758 C C . ALA A 1 358 ? 5.326 12.246 -20.453 1.00 76.62 358 ALA A C 1
ATOM 2760 O O . ALA A 1 358 ? 5.389 11.431 -19.540 1.00 76.62 358 ALA A O 1
ATOM 2761 N N . THR A 1 359 ? 4.496 13.289 -20.392 1.00 77.81 359 THR A N 1
ATOM 2762 C CA . THR A 1 359 ? 3.524 13.517 -19.317 1.00 77.81 359 THR A CA 1
ATOM 2763 C C . THR A 1 359 ? 2.124 13.659 -19.904 1.00 77.81 359 THR A C 1
ATOM 2765 O O . THR A 1 359 ? 1.976 13.827 -21.105 1.00 77.81 359 THR A O 1
ATOM 2768 N N . SER A 1 360 ? 1.090 13.656 -19.069 1.00 71.19 360 SER A N 1
ATOM 2769 C CA . SER A 1 360 ? -0.287 13.949 -19.487 1.00 71.19 360 SER A CA 1
ATOM 2770 C C . SER A 1 360 ? -0.579 15.447 -19.698 1.00 71.19 360 SER A C 1
ATOM 2772 O O . SER A 1 360 ? -1.633 15.795 -20.229 1.00 71.19 360 SER A O 1
ATOM 2774 N N . TYR A 1 361 ? 0.354 16.335 -19.326 1.00 73.19 361 TYR A N 1
ATOM 2775 C CA . TYR A 1 361 ? 0.222 17.785 -19.467 1.00 73.19 361 TYR A CA 1
ATOM 2776 C C . TYR A 1 361 ? 1.096 18.325 -20.605 1.00 73.19 361 TYR A C 1
ATOM 2778 O O . TYR A 1 361 ? 2.298 18.070 -20.671 1.00 73.19 361 TYR A O 1
ATOM 2786 N N . HIS A 1 362 ? 0.500 19.115 -21.498 1.00 81.00 362 HIS A N 1
ATOM 2787 C CA . HIS A 1 362 ? 1.137 19.567 -22.735 1.00 81.00 362 HIS A CA 1
ATOM 2788 C C . HIS A 1 362 ? 1.011 21.091 -22.909 1.00 81.00 362 HIS A C 1
ATOM 2790 O O . HIS A 1 362 ? 0.115 21.561 -23.612 1.00 81.00 362 HIS A O 1
ATOM 2796 N N . PRO A 1 363 ? 1.870 21.889 -22.253 1.00 77.31 363 PRO A N 1
ATOM 2797 C CA . PRO A 1 363 ? 1.809 23.340 -22.338 1.00 77.31 363 PRO A CA 1
ATOM 2798 C C . PRO A 1 363 ? 2.362 23.873 -23.666 1.00 77.31 363 PRO A C 1
ATOM 2800 O O . PRO A 1 363 ? 3.401 23.436 -24.159 1.00 77.31 363 PRO A O 1
ATOM 2803 N N . ASP A 1 364 ? 1.728 24.926 -24.187 1.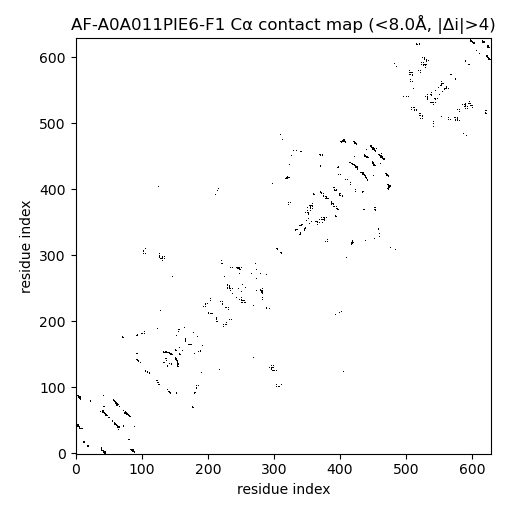00 75.69 364 ASP A N 1
ATOM 2804 C CA . ASP A 1 364 ? 2.174 25.630 -25.402 1.00 75.69 364 ASP A CA 1
ATOM 2805 C C . ASP A 1 364 ? 3.373 26.571 -25.166 1.00 75.69 364 ASP A C 1
ATOM 2807 O O . ASP A 1 364 ? 3.954 27.125 -26.103 1.00 75.69 364 ASP A O 1
ATOM 2811 N N . ARG A 1 365 ? 3.746 26.790 -23.901 1.00 81.31 365 ARG A N 1
ATOM 2812 C CA . ARG A 1 365 ? 4.864 27.641 -23.472 1.00 81.31 365 ARG A CA 1
ATOM 2813 C C . ARG A 1 365 ? 5.751 26.890 -22.488 1.00 81.31 365 ARG A C 1
ATOM 2815 O O . ARG A 1 365 ? 5.308 25.946 -21.846 1.00 81.31 365 ARG A O 1
ATOM 2822 N N . VAL A 1 366 ? 6.989 27.349 -22.330 1.00 80.25 366 VAL A N 1
ATOM 2823 C CA . VAL A 1 366 ? 7.873 26.799 -21.299 1.00 80.25 366 VAL A CA 1
ATOM 2824 C C . VAL A 1 366 ? 7.378 27.238 -19.922 1.00 80.25 366 VAL A C 1
ATOM 2826 O O . VAL A 1 366 ? 7.318 28.428 -19.617 1.00 80.25 366 VAL A O 1
ATOM 2829 N N . GLU A 1 367 ? 7.001 26.251 -19.116 1.00 82.62 367 GLU A N 1
ATOM 2830 C CA . GLU A 1 367 ? 6.673 26.366 -17.692 1.00 82.62 367 GLU A CA 1
ATOM 2831 C C . GLU A 1 367 ? 7.685 25.564 -16.871 1.00 82.62 367 GLU A C 1
ATOM 2833 O O . GLU A 1 367 ? 8.626 25.018 -17.435 1.00 82.62 367 GLU A O 1
ATOM 2838 N N . HIS A 1 368 ? 7.507 25.447 -15.552 1.00 85.00 368 HIS A N 1
ATOM 2839 C CA . HIS A 1 368 ? 8.391 24.616 -14.733 1.00 85.00 368 HIS A CA 1
ATOM 2840 C C . HIS A 1 368 ? 8.415 23.163 -15.220 1.00 85.00 368 HIS A C 1
ATOM 2842 O O . HIS A 1 368 ? 7.441 22.432 -15.069 1.00 85.00 368 HIS A O 1
ATOM 2848 N N . TRP A 1 369 ? 9.549 22.738 -15.773 1.00 90.06 369 TRP A N 1
ATOM 2849 C CA . TRP A 1 369 ? 9.650 21.506 -16.563 1.00 90.06 369 TRP A CA 1
ATOM 2850 C C . TRP A 1 369 ? 10.519 20.418 -15.916 1.00 90.06 369 TRP A C 1
ATOM 2852 O O . TRP A 1 369 ? 10.754 19.375 -16.518 1.00 90.06 369 TRP A O 1
ATOM 2862 N N . CYS A 1 370 ? 10.960 20.617 -14.666 1.00 92.62 370 CYS A N 1
ATOM 2863 C CA . CYS A 1 370 ? 11.783 19.636 -13.949 1.00 92.62 370 CYS A CA 1
ATOM 2864 C C . CYS A 1 370 ? 11.126 18.249 -13.837 1.00 92.62 370 CYS A C 1
ATOM 2866 O O . CYS A 1 370 ? 11.808 17.252 -14.033 1.00 92.62 370 CYS A O 1
ATOM 2868 N N . GLY A 1 371 ? 9.813 18.168 -13.594 1.00 89.94 371 GLY A N 1
ATOM 2869 C CA . GLY A 1 371 ? 9.094 16.890 -13.558 1.00 89.94 371 GLY A CA 1
ATOM 2870 C C . GLY A 1 371 ? 8.953 16.236 -14.937 1.00 89.94 371 GLY A C 1
ATOM 2871 O O . GLY A 1 371 ? 9.180 15.038 -15.076 1.00 89.94 371 GLY A O 1
ATOM 2872 N N . ALA A 1 372 ? 8.675 17.035 -15.972 1.00 88.94 372 ALA A N 1
ATOM 2873 C CA . ALA A 1 372 ? 8.605 16.563 -17.356 1.00 88.94 372 ALA A CA 1
ATOM 2874 C C . ALA A 1 372 ? 9.955 16.015 -17.858 1.00 88.94 372 ALA A C 1
ATOM 2876 O O . ALA A 1 372 ? 9.995 15.032 -18.592 1.00 88.94 372 ALA A O 1
ATOM 2877 N N . PHE A 1 373 ? 11.071 16.598 -17.411 1.00 95.75 373 PHE A N 1
ATOM 2878 C CA . PHE A 1 373 ? 12.408 16.078 -17.697 1.00 95.75 373 PHE A CA 1
ATOM 2879 C C . PHE A 1 373 ? 12.637 14.677 -17.106 1.00 95.75 373 PHE A C 1
ATOM 2881 O O . PHE A 1 373 ? 13.131 13.795 -17.808 1.00 95.75 373 PHE A O 1
ATOM 2888 N N . ILE A 1 374 ? 12.252 14.451 -15.842 1.00 95.56 374 ILE A N 1
ATOM 2889 C CA . ILE A 1 374 ? 12.343 13.121 -15.213 1.00 95.56 374 ILE A CA 1
ATOM 2890 C C . ILE A 1 374 ? 11.473 12.115 -15.978 1.00 95.56 374 ILE A C 1
ATOM 2892 O O . ILE A 1 374 ? 11.958 11.039 -16.324 1.00 95.56 374 ILE A O 1
ATOM 2896 N N . ALA A 1 375 ? 10.233 12.496 -16.311 1.00 87.50 375 ALA A N 1
ATOM 2897 C CA . ALA A 1 375 ? 9.309 11.668 -17.088 1.00 87.50 375 ALA A CA 1
ATOM 2898 C C . ALA A 1 375 ? 9.909 11.238 -18.428 1.00 87.50 375 ALA A C 1
ATOM 2900 O O . ALA A 1 375 ? 9.907 10.058 -18.757 1.00 87.50 375 ALA A O 1
ATOM 2901 N N . TYR A 1 376 ? 10.487 12.184 -19.169 1.00 93.25 376 TYR A N 1
ATOM 2902 C CA . TYR A 1 376 ? 11.133 11.908 -20.446 1.00 93.25 376 TYR A CA 1
ATOM 2903 C C . TYR A 1 376 ? 12.320 10.958 -20.316 1.00 93.25 376 TYR A C 1
ATOM 2905 O O . TYR A 1 376 ? 12.454 10.048 -21.131 1.00 93.25 376 TYR A O 1
ATOM 2913 N N . CYS A 1 377 ? 13.164 11.129 -19.295 1.00 94.25 377 CYS A N 1
ATOM 2914 C CA . CYS A 1 377 ? 14.307 10.241 -19.087 1.00 94.25 377 CYS A CA 1
ATOM 2915 C C . CYS A 1 377 ? 13.871 8.794 -18.822 1.00 94.25 377 CYS A C 1
ATOM 2917 O O . CYS A 1 377 ? 14.516 7.870 -19.311 1.00 94.25 377 CYS A O 1
ATOM 2919 N N . LEU A 1 378 ? 12.776 8.600 -18.083 1.00 85.00 378 LEU A N 1
ATOM 2920 C CA . LEU A 1 378 ? 12.198 7.279 -17.824 1.00 85.00 378 LEU A CA 1
ATOM 2921 C C . LEU A 1 378 ? 11.509 6.707 -19.069 1.00 85.00 378 LEU A C 1
ATOM 2923 O O . LEU A 1 378 ? 11.805 5.585 -19.465 1.00 85.00 378 LEU A O 1
ATOM 2927 N N . ALA A 1 379 ? 10.660 7.495 -19.733 1.00 78.06 379 ALA A N 1
ATOM 2928 C CA . ALA A 1 379 ? 9.921 7.088 -20.931 1.00 78.06 379 ALA A CA 1
ATOM 2929 C C . ALA A 1 379 ? 10.824 6.778 -22.137 1.00 78.06 379 ALA A C 1
ATOM 2931 O O . ALA A 1 379 ? 10.433 6.031 -23.026 1.00 78.06 379 ALA A O 1
ATOM 2932 N N . SER A 1 380 ? 12.029 7.354 -22.172 1.00 84.25 380 SER A N 1
ATOM 2933 C CA . SER A 1 380 ? 13.015 7.130 -23.237 1.00 84.25 380 SER A CA 1
ATOM 2934 C C . SER A 1 380 ? 13.967 5.965 -22.949 1.00 84.25 380 SER A C 1
ATOM 2936 O O . SER A 1 380 ? 14.947 5.791 -23.672 1.00 84.25 380 SER A O 1
ATOM 2938 N N . CYS A 1 381 ? 13.736 5.202 -21.878 1.00 75.62 381 CYS A N 1
ATOM 2939 C CA . CYS A 1 381 ? 14.475 3.970 -21.627 1.00 75.62 381 CYS A CA 1
ATOM 2940 C C . CYS A 1 381 ? 13.977 2.842 -22.531 1.00 75.62 381 CYS A C 1
ATOM 2942 O O . CYS A 1 381 ? 12.782 2.716 -22.776 1.00 75.62 381 CYS A O 1
ATOM 2944 N N . ASP A 1 382 ? 14.889 1.956 -22.933 1.00 67.00 382 ASP A N 1
ATOM 2945 C CA . ASP A 1 382 ? 14.559 0.747 -23.705 1.00 67.00 382 ASP A CA 1
ATOM 2946 C C . ASP A 1 382 ? 13.833 -0.334 -22.866 1.00 67.00 382 ASP A C 1
ATOM 2948 O O . ASP A 1 382 ? 13.509 -1.408 -23.372 1.00 67.00 382 ASP A O 1
ATOM 2952 N N . ASP A 1 383 ? 13.583 -0.062 -21.582 1.00 63.03 383 ASP A N 1
ATOM 2953 C CA . ASP A 1 383 ? 12.866 -0.936 -20.655 1.00 63.03 383 ASP A CA 1
ATOM 2954 C C . ASP A 1 383 ? 11.425 -0.440 -20.469 1.00 63.03 383 ASP A C 1
ATOM 2956 O O . ASP A 1 383 ? 11.181 0.647 -19.936 1.00 63.03 383 ASP A O 1
ATOM 2960 N N . GLN A 1 384 ? 10.468 -1.257 -20.910 1.00 51.91 384 GLN A N 1
ATOM 2961 C CA . GLN A 1 384 ? 9.047 -0.918 -20.904 1.00 51.91 384 GLN A CA 1
ATOM 2962 C C . GLN A 1 384 ? 8.491 -0.710 -19.487 1.00 51.91 384 GLN A C 1
ATOM 2964 O O . GLN A 1 384 ? 7.693 0.202 -19.290 1.00 51.91 384 GLN A O 1
ATOM 2969 N N . ALA A 1 385 ? 8.949 -1.473 -18.489 1.00 49.03 385 ALA A N 1
ATOM 2970 C CA . ALA A 1 385 ? 8.475 -1.321 -17.113 1.00 49.03 385 ALA A CA 1
ATOM 2971 C C . ALA A 1 385 ? 8.945 0.009 -16.502 1.00 49.03 385 ALA A C 1
ATOM 2973 O O . ALA A 1 385 ? 8.223 0.643 -15.733 1.00 49.03 385 ALA A O 1
ATOM 2974 N N . ILE A 1 386 ? 10.142 0.471 -16.875 1.00 64.88 386 ILE A N 1
ATOM 2975 C CA . ILE A 1 386 ? 10.633 1.803 -16.502 1.00 64.88 386 ILE A CA 1
ATOM 2976 C C . ILE A 1 386 ? 9.809 2.888 -17.205 1.00 64.88 386 ILE A C 1
ATOM 2978 O O . ILE A 1 386 ? 9.411 3.858 -16.555 1.00 64.88 386 ILE A O 1
ATOM 2982 N N . ALA A 1 387 ? 9.528 2.730 -18.500 1.00 64.06 387 ALA A N 1
ATOM 2983 C CA . ALA A 1 387 ? 8.758 3.704 -19.270 1.00 64.06 387 ALA A CA 1
ATOM 2984 C C . ALA A 1 387 ? 7.309 3.849 -18.765 1.00 64.06 387 ALA A C 1
ATOM 2986 O O . ALA A 1 387 ? 6.803 4.965 -18.663 1.00 64.06 387 ALA A O 1
ATOM 2987 N N . GLU A 1 388 ? 6.668 2.743 -18.383 1.00 56.75 388 GLU A N 1
ATOM 2988 C CA . GLU A 1 388 ? 5.311 2.716 -17.817 1.00 56.75 388 GLU A CA 1
ATOM 2989 C C . GLU A 1 388 ? 5.262 3.199 -16.356 1.00 56.75 388 GLU A C 1
ATOM 2991 O O . GLU A 1 388 ? 4.203 3.585 -15.868 1.00 56.75 388 GLU A O 1
ATOM 2996 N N . SER A 1 389 ? 6.403 3.274 -15.659 1.00 62.88 389 SER A N 1
ATOM 2997 C CA . SER A 1 389 ? 6.469 3.734 -14.260 1.00 62.88 389 SER A CA 1
ATOM 2998 C C . SER A 1 389 ? 6.248 5.241 -14.062 1.00 62.88 389 SER A C 1
ATOM 3000 O O . SER A 1 389 ? 6.267 5.724 -12.925 1.00 62.88 389 SER A O 1
ATOM 3002 N N . VAL A 1 390 ? 6.102 6.018 -15.139 1.00 71.81 390 VAL A N 1
ATOM 3003 C CA . VAL A 1 390 ? 5.925 7.474 -15.065 1.00 71.81 390 VAL A CA 1
ATOM 3004 C C . VAL A 1 390 ? 4.635 7.811 -14.311 1.00 71.81 390 VAL A C 1
ATOM 3006 O O . VAL A 1 390 ? 3.543 7.391 -14.682 1.00 71.81 390 VAL A O 1
ATOM 3009 N N . VAL A 1 391 ? 4.753 8.606 -13.242 1.00 59.62 391 VAL A N 1
ATOM 3010 C CA . VAL A 1 391 ? 3.609 8.922 -12.373 1.00 59.62 391 VAL A CA 1
ATOM 3011 C C . VAL A 1 391 ? 2.540 9.772 -13.078 1.00 59.62 391 VAL A C 1
ATOM 3013 O O . VAL A 1 391 ? 2.873 10.672 -13.856 1.00 59.62 391 VAL A O 1
ATOM 3016 N N . PRO A 1 392 ? 1.250 9.610 -12.733 1.00 58.25 392 PRO A N 1
ATOM 3017 C CA . PRO A 1 392 ? 0.217 10.560 -13.132 1.00 58.25 392 PRO A CA 1
ATOM 3018 C C . PRO A 1 392 ? 0.564 11.998 -12.708 1.00 58.25 392 PRO A C 1
ATOM 3020 O O . PRO A 1 392 ? 1.026 12.252 -11.588 1.00 58.25 392 PRO A O 1
ATOM 3023 N N . GLY A 1 393 ? 0.360 12.966 -13.604 1.00 65.12 393 GLY A N 1
ATOM 3024 C CA . GLY A 1 393 ? 0.714 14.369 -13.362 1.00 65.12 393 GLY A CA 1
ATOM 3025 C C . GLY A 1 393 ? 2.218 14.611 -13.174 1.00 65.12 393 GLY A C 1
ATOM 3026 O O . GLY A 1 393 ? 2.617 15.539 -12.462 1.00 65.12 393 GLY A O 1
ATOM 3027 N N . ALA A 1 394 ? 3.059 13.788 -13.808 1.00 76.81 394 ALA A N 1
ATOM 3028 C CA . ALA A 1 394 ? 4.522 13.829 -13.749 1.00 76.81 394 ALA A CA 1
ATOM 3029 C C . ALA A 1 394 ? 5.160 15.208 -14.005 1.00 76.81 394 ALA A C 1
ATOM 3031 O O . ALA A 1 394 ? 6.284 15.452 -13.566 1.00 76.81 394 ALA A O 1
ATOM 3032 N N . ALA A 1 395 ? 4.455 16.149 -14.640 1.00 82.00 395 ALA A N 1
ATOM 3033 C CA . ALA A 1 395 ? 4.911 17.532 -14.777 1.00 82.00 395 ALA A CA 1
ATOM 3034 C C . ALA A 1 395 ? 5.214 18.204 -13.417 1.00 82.00 395 ALA A C 1
ATOM 3036 O O . ALA A 1 395 ? 6.110 19.047 -13.320 1.00 82.00 395 ALA A O 1
ATOM 3037 N N . LYS A 1 396 ? 4.513 17.821 -12.338 1.00 78.69 396 LYS A N 1
ATOM 3038 C CA . LYS A 1 396 ? 4.679 18.407 -10.999 1.00 78.69 396 LYS A CA 1
ATOM 3039 C C . LYS A 1 396 ? 5.721 17.652 -10.180 1.00 78.69 396 LYS A C 1
ATOM 3041 O O . LYS A 1 396 ? 5.552 16.477 -9.876 1.00 78.69 396 LYS A O 1
ATOM 3046 N N . ALA A 1 397 ? 6.724 18.378 -9.679 1.00 79.44 397 ALA A N 1
ATOM 3047 C CA . ALA A 1 397 ? 7.756 17.832 -8.792 1.00 79.44 397 ALA A CA 1
ATOM 3048 C C . ALA A 1 397 ? 7.184 17.068 -7.580 1.00 79.44 397 ALA A C 1
ATOM 3050 O O . ALA A 1 397 ? 7.689 16.014 -7.218 1.00 79.44 397 ALA A O 1
ATOM 3051 N N . ALA A 1 398 ? 6.098 17.567 -6.985 1.00 70.88 398 ALA A N 1
ATOM 3052 C CA . ALA A 1 398 ? 5.444 16.951 -5.831 1.00 70.88 398 ALA A CA 1
ATOM 3053 C C . ALA A 1 398 ? 4.968 15.505 -6.058 1.00 70.88 398 ALA A C 1
ATOM 3055 O O . ALA A 1 398 ? 4.950 14.733 -5.100 1.00 70.88 398 ALA A O 1
ATOM 3056 N N . ASN A 1 399 ? 4.589 15.143 -7.287 1.00 70.12 399 ASN A N 1
ATOM 3057 C CA . ASN A 1 399 ? 4.020 13.827 -7.588 1.00 70.12 399 ASN A CA 1
ATOM 3058 C C . ASN A 1 399 ? 5.089 12.724 -7.570 1.00 70.12 399 ASN A C 1
ATOM 3060 O O . ASN A 1 399 ? 4.785 11.566 -7.306 1.00 70.12 399 ASN A O 1
ATOM 3064 N N . TRP A 1 400 ? 6.358 13.096 -7.740 1.00 78.44 400 TRP A N 1
ATOM 3065 C CA . TRP A 1 400 ? 7.495 12.179 -7.677 1.00 78.44 400 TRP A CA 1
ATOM 3066 C C . TRP A 1 400 ? 7.833 11.713 -6.257 1.00 78.44 400 TRP A C 1
ATOM 3068 O O . TRP A 1 400 ? 8.638 10.800 -6.089 1.00 78.44 400 TRP A O 1
ATOM 3078 N N . ARG A 1 401 ? 7.193 12.277 -5.220 1.00 70.12 401 ARG A N 1
ATOM 3079 C CA . ARG A 1 401 ? 7.394 11.847 -3.826 1.00 70.12 401 ARG A CA 1
ATOM 3080 C C . ARG A 1 401 ? 6.960 10.421 -3.547 1.00 70.12 401 ARG A C 1
ATOM 3082 O O . ARG A 1 401 ? 7.383 9.908 -2.522 1.00 70.12 401 ARG A O 1
ATOM 3089 N N . ASN A 1 402 ? 6.143 9.811 -4.402 1.00 58.91 402 ASN A N 1
ATOM 3090 C CA . ASN A 1 402 ? 5.655 8.438 -4.240 1.00 58.91 402 ASN A CA 1
ATOM 3091 C C . ASN A 1 402 ? 6.040 7.544 -5.431 1.00 58.91 402 ASN A C 1
ATOM 3093 O O . ASN A 1 402 ? 5.474 6.473 -5.592 1.00 58.91 402 ASN A O 1
ATOM 3097 N N . TRP A 1 403 ? 6.938 8.011 -6.302 1.00 71.62 403 TRP A N 1
ATOM 3098 C CA . TRP A 1 403 ? 7.402 7.222 -7.441 1.00 71.62 403 TRP A CA 1
ATOM 3099 C C . TRP A 1 403 ? 8.342 6.098 -6.981 1.00 71.62 403 TRP A C 1
ATOM 3101 O O . TRP A 1 403 ? 9.065 6.277 -6.006 1.00 71.62 403 TRP A O 1
ATOM 3111 N N . GLY A 1 404 ? 8.377 4.979 -7.708 1.00 62.84 404 GLY A N 1
ATOM 3112 C CA . GLY A 1 404 ? 9.246 3.839 -7.404 1.00 62.84 404 GLY A CA 1
ATOM 3113 C C . GLY A 1 404 ? 8.752 2.955 -6.252 1.00 62.84 404 GLY A C 1
ATOM 3114 O O . GLY A 1 404 ? 7.825 3.302 -5.527 1.00 62.84 404 GLY A O 1
ATOM 3115 N N . ASN A 1 405 ? 9.385 1.793 -6.097 1.00 54.62 405 ASN A N 1
ATOM 3116 C CA . ASN A 1 405 ? 9.075 0.786 -5.071 1.00 54.62 405 ASN A CA 1
ATOM 3117 C C . ASN A 1 405 ? 10.078 0.777 -3.905 1.00 54.62 405 ASN A C 1
ATOM 3119 O O . ASN A 1 405 ? 9.964 -0.035 -2.994 1.00 54.62 405 ASN A O 1
ATOM 3123 N N . VAL A 1 406 ? 11.069 1.673 -3.914 1.00 60.47 406 VAL A N 1
ATOM 3124 C CA . VAL A 1 406 ? 12.049 1.800 -2.832 1.00 60.47 406 VAL A CA 1
ATOM 3125 C C . VAL A 1 406 ? 12.093 3.242 -2.330 1.00 60.47 406 VAL A C 1
ATOM 3127 O O . VAL A 1 406 ? 12.382 4.180 -3.081 1.00 60.47 406 VAL A O 1
ATOM 3130 N N . ASP A 1 407 ? 11.827 3.415 -1.034 1.00 66.62 407 ASP A N 1
ATOM 3131 C CA . ASP A 1 407 ? 12.045 4.664 -0.304 1.00 66.62 407 ASP A CA 1
ATOM 3132 C C . ASP A 1 407 ? 13.451 4.688 0.302 1.00 66.62 407 ASP A C 1
ATOM 3134 O O . ASP A 1 407 ? 13.805 3.834 1.111 1.00 66.62 407 ASP A O 1
ATOM 3138 N N . LEU A 1 408 ? 14.253 5.683 -0.065 1.00 71.75 408 LEU A N 1
ATOM 3139 C CA . LEU A 1 408 ? 15.601 5.885 0.473 1.00 71.75 408 LEU A CA 1
ATOM 3140 C C . LEU A 1 408 ? 15.694 7.153 1.331 1.00 71.75 408 LEU A C 1
ATOM 3142 O O . LEU A 1 408 ? 16.785 7.546 1.739 1.00 71.75 408 LEU A O 1
ATOM 3146 N N . THR A 1 409 ? 14.566 7.814 1.608 1.00 68.62 409 THR A N 1
ATOM 3147 C CA . THR A 1 409 ? 14.528 9.148 2.228 1.00 68.62 409 THR A CA 1
ATOM 3148 C C . THR A 1 409 ? 15.154 9.168 3.619 1.00 68.62 409 THR A C 1
ATOM 3150 O O . THR A 1 409 ? 15.780 10.156 3.996 1.00 68.62 409 THR A O 1
ATOM 3153 N N . ALA A 1 410 ? 14.988 8.088 4.382 1.00 51.19 410 ALA A N 1
ATOM 3154 C CA . ALA A 1 410 ? 15.505 7.988 5.742 1.00 51.19 410 ALA A CA 1
ATOM 3155 C C . ALA A 1 410 ? 16.932 7.412 5.832 1.00 51.19 410 ALA A C 1
ATOM 3157 O O . ALA A 1 410 ? 17.517 7.396 6.915 1.00 51.19 410 ALA A O 1
ATOM 3158 N N . GLY A 1 411 ? 17.487 6.936 4.712 1.00 60.44 411 GLY A N 1
ATOM 3159 C CA . GLY A 1 411 ? 18.844 6.399 4.642 1.00 60.44 411 GLY A CA 1
ATOM 3160 C C . GLY A 1 411 ? 19.919 7.488 4.674 1.00 60.44 411 GLY A C 1
ATOM 3161 O O . GLY A 1 411 ? 19.639 8.682 4.543 1.00 60.44 411 GLY A O 1
ATOM 3162 N N . SER A 1 412 ? 21.186 7.085 4.822 1.00 74.62 412 SER A N 1
ATOM 3163 C CA . SER A 1 412 ? 22.287 8.038 4.645 1.00 74.62 412 SER A CA 1
ATOM 3164 C C . SER A 1 412 ? 22.328 8.515 3.196 1.00 74.62 412 SER A C 1
ATOM 3166 O O . SER A 1 412 ? 22.266 7.706 2.271 1.00 74.62 412 SER A O 1
ATOM 3168 N N . ILE A 1 413 ? 22.544 9.817 2.990 1.00 79.12 413 ILE A N 1
ATOM 3169 C CA . ILE A 1 413 ? 22.765 10.386 1.653 1.00 79.12 413 ILE A CA 1
ATOM 3170 C C . ILE A 1 413 ? 23.944 9.713 0.923 1.00 79.12 413 ILE A C 1
ATOM 3172 O O . ILE A 1 413 ? 23.982 9.693 -0.302 1.00 79.12 413 ILE A O 1
ATOM 3176 N N . ASP A 1 414 ? 24.897 9.138 1.669 1.00 77.44 414 ASP A N 1
ATOM 3177 C CA . ASP A 1 414 ? 26.047 8.404 1.121 1.00 77.44 414 ASP A CA 1
ATOM 3178 C C . ASP A 1 414 ? 25.651 7.075 0.465 1.00 77.44 414 ASP A C 1
ATOM 3180 O O . ASP A 1 414 ? 26.415 6.516 -0.316 1.00 77.44 414 ASP A O 1
ATOM 3184 N N . GLN A 1 415 ? 24.473 6.556 0.808 1.00 77.06 415 GLN A N 1
ATOM 3185 C CA . GLN A 1 415 ? 23.939 5.289 0.315 1.00 77.06 415 GLN A CA 1
ATOM 3186 C C . GLN A 1 415 ? 22.927 5.493 -0.813 1.00 77.06 415 GLN A C 1
ATOM 3188 O O . GLN A 1 415 ? 22.430 4.516 -1.369 1.00 77.06 415 GLN A O 1
ATOM 3193 N N . VAL A 1 416 ? 22.617 6.746 -1.163 1.00 84.38 416 VAL A N 1
ATOM 3194 C CA . VAL A 1 416 ? 21.690 7.043 -2.252 1.00 84.38 416 VAL A CA 1
ATOM 3195 C C . VAL A 1 416 ? 22.373 6.726 -3.590 1.00 84.38 416 VAL A C 1
ATOM 3197 O O . VAL A 1 416 ? 23.434 7.282 -3.888 1.00 84.38 416 VAL A O 1
ATOM 3200 N N . PRO A 1 417 ? 21.797 5.836 -4.415 1.00 86.31 417 PRO A N 1
ATOM 3201 C CA . PRO A 1 417 ? 22.375 5.455 -5.693 1.00 86.31 417 PRO A CA 1
ATOM 3202 C C . PRO A 1 417 ? 22.254 6.589 -6.717 1.00 86.31 417 PRO A C 1
ATOM 3204 O O . PRO A 1 417 ? 21.305 7.382 -6.730 1.00 86.31 417 PRO A O 1
ATOM 3207 N N . LYS A 1 418 ? 23.226 6.641 -7.630 1.00 90.94 418 LYS A N 1
ATOM 3208 C CA . LYS A 1 418 ? 23.231 7.592 -8.742 1.00 90.94 418 LYS A CA 1
ATOM 3209 C C . LYS A 1 418 ? 22.030 7.336 -9.657 1.00 90.94 418 LYS A C 1
ATOM 3211 O O . LYS A 1 418 ? 21.885 6.248 -10.210 1.00 90.94 418 LYS A O 1
ATOM 3216 N N . GLY A 1 419 ? 21.197 8.355 -9.837 1.00 91.81 419 GLY A N 1
ATOM 3217 C CA . GLY A 1 419 ? 19.944 8.270 -10.582 1.00 91.81 419 GLY A CA 1
ATOM 3218 C C . GLY A 1 419 ? 18.686 8.140 -9.732 1.00 91.81 419 GLY A C 1
ATOM 3219 O O . GLY A 1 419 ? 17.601 8.150 -10.305 1.00 91.81 419 GLY A O 1
ATOM 3220 N N . ALA A 1 420 ? 18.788 8.086 -8.399 1.00 92.19 420 ALA A N 1
ATOM 3221 C CA . ALA A 1 420 ? 17.608 8.170 -7.539 1.00 92.19 420 ALA A CA 1
ATOM 3222 C C . ALA A 1 420 ? 16.845 9.477 -7.774 1.00 92.19 420 ALA A C 1
ATOM 3224 O O . ALA A 1 420 ? 17.452 10.534 -7.934 1.00 92.19 420 ALA A O 1
ATOM 3225 N N . VAL A 1 421 ? 15.518 9.422 -7.777 1.00 94.00 421 VAL A N 1
ATOM 3226 C CA . VAL A 1 421 ? 14.674 10.609 -7.925 1.00 94.00 421 VAL A CA 1
ATOM 3227 C C . VAL A 1 421 ? 14.570 11.303 -6.572 1.00 94.00 421 VAL A C 1
ATOM 3229 O O . VAL A 1 421 ? 14.022 10.763 -5.614 1.00 94.00 421 VAL A O 1
ATOM 3232 N N . VAL A 1 422 ? 15.104 12.517 -6.481 1.00 92.94 422 VAL A N 1
ATOM 3233 C CA . VAL A 1 422 ? 15.111 13.336 -5.268 1.00 92.94 422 VAL A CA 1
ATOM 3234 C C . VAL A 1 422 ? 14.120 14.474 -5.432 1.00 92.94 422 VAL A C 1
ATOM 3236 O O . VAL A 1 422 ? 14.286 15.338 -6.294 1.00 92.94 422 VAL A O 1
ATOM 3239 N N . THR A 1 423 ? 13.103 14.507 -4.574 1.00 89.31 423 THR A N 1
ATOM 3240 C CA . THR A 1 423 ? 12.124 15.597 -4.533 1.00 89.31 423 THR A CA 1
ATOM 3241 C C . THR A 1 423 ? 12.461 16.563 -3.408 1.00 89.31 423 THR A C 1
ATOM 3243 O O . THR A 1 423 ? 12.607 16.162 -2.252 1.00 89.31 423 THR A O 1
ATOM 3246 N N . LEU A 1 424 ? 12.516 17.854 -3.716 1.00 82.12 424 LEU A N 1
ATOM 3247 C CA . LEU A 1 424 ? 12.848 18.929 -2.789 1.00 82.12 424 LEU A CA 1
ATOM 3248 C C . LEU A 1 424 ? 11.617 19.721 -2.344 1.00 82.12 424 LEU A C 1
ATOM 3250 O O . LEU A 1 424 ? 10.675 19.955 -3.110 1.00 82.12 424 LEU A O 1
ATOM 3254 N N . THR A 1 425 ? 11.661 20.199 -1.103 1.00 75.12 425 THR A N 1
ATOM 3255 C CA . THR A 1 425 ? 10.675 21.123 -0.541 1.00 75.12 425 THR A CA 1
ATOM 3256 C C . THR A 1 425 ? 10.647 22.455 -1.294 1.00 75.12 425 THR A C 1
ATOM 3258 O O . THR A 1 425 ? 11.624 22.898 -1.920 1.00 75.12 425 THR A O 1
ATOM 3261 N N . LYS A 1 426 ? 9.481 23.104 -1.238 1.00 72.81 426 LYS A N 1
ATOM 3262 C CA . LYS A 1 426 ? 9.219 24.394 -1.876 1.00 72.81 426 LYS A CA 1
ATOM 3263 C C . LYS A 1 426 ? 10.086 25.504 -1.271 1.00 72.81 426 LYS A C 1
ATOM 3265 O O . LYS A 1 426 ? 10.227 25.597 -0.056 1.00 72.81 426 LYS A O 1
ATOM 3270 N N . THR A 1 427 ? 10.605 26.375 -2.129 1.00 61.62 427 THR A N 1
ATOM 3271 C CA . THR A 1 427 ? 11.237 27.654 -1.775 1.00 61.62 427 THR A CA 1
ATOM 3272 C C . THR A 1 427 ? 10.554 28.786 -2.541 1.00 61.62 427 THR A C 1
ATOM 3274 O O . THR A 1 427 ? 9.738 28.526 -3.420 1.00 61.62 427 THR A O 1
ATOM 3277 N N . SER A 1 428 ? 10.864 30.043 -2.217 1.00 53.84 428 SER A N 1
ATOM 3278 C CA . SER A 1 428 ? 10.347 31.223 -2.935 1.00 53.84 428 SER A CA 1
ATOM 3279 C C . SER A 1 428 ? 10.632 31.200 -4.440 1.00 53.84 428 SER A C 1
ATOM 3281 O O . SER A 1 428 ? 9.888 31.798 -5.211 1.00 53.84 428 SER A O 1
ATOM 3283 N N . ASP A 1 429 ? 11.681 30.480 -4.835 1.00 49.50 429 ASP A N 1
ATOM 3284 C CA . ASP A 1 429 ? 12.241 30.485 -6.188 1.00 49.50 429 ASP A CA 1
ATOM 3285 C C . ASP A 1 429 ? 11.890 29.201 -6.968 1.00 49.50 429 ASP A C 1
ATOM 3287 O O . ASP A 1 429 ? 12.319 29.022 -8.105 1.00 49.50 429 ASP A O 1
ATOM 3291 N N . SER A 1 430 ? 11.124 28.284 -6.358 1.00 53.25 430 SER A N 1
ATOM 3292 C CA . SER A 1 430 ? 10.584 27.096 -7.023 1.00 53.25 430 SER A CA 1
ATOM 3293 C C . SER A 1 430 ? 9.074 27.222 -7.218 1.00 53.25 430 SER A C 1
ATOM 3295 O O . SER A 1 430 ? 8.377 27.866 -6.431 1.00 53.25 430 SER A O 1
ATOM 3297 N N . GLY A 1 431 ? 8.560 26.623 -8.298 1.00 54.78 431 GLY A N 1
ATOM 3298 C CA . GLY A 1 431 ? 7.131 26.610 -8.604 1.00 54.78 431 GLY A CA 1
ATOM 3299 C C . GLY A 1 431 ? 6.270 26.045 -7.462 1.00 54.78 431 GLY A C 1
ATOM 3300 O O . GLY A 1 431 ? 6.783 25.514 -6.472 1.00 54.78 431 GLY A O 1
ATOM 3301 N N . PRO A 1 432 ? 4.931 26.096 -7.580 1.00 53.53 432 PRO A N 1
ATOM 3302 C CA . PRO A 1 432 ? 4.015 25.753 -6.488 1.00 53.53 432 PRO A CA 1
ATOM 3303 C C . PRO A 1 432 ? 4.165 24.318 -5.947 1.00 53.53 432 PRO A C 1
ATOM 3305 O O . PRO A 1 432 ? 3.714 24.060 -4.834 1.00 53.53 432 PRO A O 1
ATOM 3308 N N . SER A 1 433 ? 4.816 23.411 -6.688 1.00 56.00 433 SER A N 1
ATOM 3309 C CA . SER A 1 433 ? 4.986 21.989 -6.364 1.00 56.00 433 SER A CA 1
ATOM 3310 C C . SER A 1 433 ? 6.365 21.589 -5.796 1.00 56.00 433 SER A C 1
ATOM 3312 O O . SER A 1 433 ? 6.521 20.440 -5.382 1.00 56.00 433 SER A O 1
ATOM 3314 N N . GLY A 1 434 ? 7.350 22.496 -5.715 1.00 76.88 434 GLY A N 1
ATOM 3315 C CA . GLY A 1 434 ? 8.726 22.183 -5.283 1.00 76.88 434 GLY A CA 1
ATOM 3316 C C . GLY A 1 434 ? 9.702 21.987 -6.452 1.00 76.88 434 GLY A C 1
ATOM 3317 O O . GLY A 1 434 ? 9.577 22.658 -7.473 1.00 76.88 434 GLY A O 1
ATOM 3318 N N . HIS A 1 435 ? 10.699 21.108 -6.300 1.00 87.19 435 HIS A N 1
ATOM 3319 C CA . HIS A 1 435 ? 11.642 20.740 -7.371 1.00 87.19 435 HIS A CA 1
ATOM 3320 C C . HIS A 1 435 ? 11.967 19.238 -7.330 1.00 87.19 435 HIS A C 1
ATOM 3322 O O . HIS A 1 435 ? 11.846 18.626 -6.274 1.00 87.19 435 HIS A O 1
ATOM 3328 N N . VAL A 1 436 ? 12.356 18.643 -8.459 1.00 92.50 436 VAL A N 1
ATOM 3329 C CA . VAL A 1 436 ? 12.742 17.230 -8.566 1.00 92.50 436 VAL A CA 1
ATOM 3330 C C . VAL A 1 436 ? 13.966 17.084 -9.471 1.00 92.50 436 VAL A C 1
ATOM 3332 O O . VAL A 1 436 ? 14.082 17.781 -10.478 1.00 92.50 436 VAL A O 1
ATOM 3335 N N . THR A 1 437 ? 14.888 16.202 -9.093 1.00 95.94 437 THR A N 1
ATOM 3336 C CA . THR A 1 437 ? 16.176 15.987 -9.764 1.00 95.94 437 THR A CA 1
ATOM 3337 C C . THR A 1 437 ? 16.636 14.538 -9.588 1.00 95.94 437 THR A C 1
ATOM 3339 O O . THR A 1 437 ? 16.198 13.866 -8.657 1.00 95.94 437 THR A O 1
ATOM 3342 N N . PHE A 1 438 ? 17.533 14.047 -10.443 1.00 96.81 438 PHE A N 1
ATOM 3343 C CA . PHE A 1 438 ? 18.240 12.793 -10.201 1.00 96.81 438 PHE A CA 1
ATOM 3344 C C . PHE A 1 438 ? 19.452 13.016 -9.294 1.00 96.81 438 PHE A C 1
ATOM 3346 O O . PHE A 1 438 ? 20.273 13.891 -9.559 1.00 96.81 438 PHE A O 1
ATOM 3353 N N . PHE A 1 439 ? 19.620 12.204 -8.254 1.00 95.12 439 PHE A N 1
ATOM 3354 C CA . PHE A 1 439 ? 20.807 12.220 -7.405 1.00 95.12 439 PHE A CA 1
ATOM 3355 C C . PHE A 1 439 ? 22.062 11.875 -8.212 1.00 95.12 439 PHE A C 1
ATOM 3357 O O . PHE A 1 439 ? 22.080 10.897 -8.961 1.00 95.12 439 PHE A O 1
ATOM 3364 N N . VAL A 1 440 ? 23.133 12.646 -8.025 1.00 94.56 440 VAL A N 1
ATOM 3365 C CA . VAL A 1 440 ? 24.438 12.377 -8.642 1.00 94.56 440 VAL A CA 1
ATOM 3366 C C . VAL A 1 440 ? 25.444 11.900 -7.605 1.00 94.56 440 VAL A C 1
ATOM 3368 O O . VAL A 1 440 ? 26.077 10.864 -7.798 1.00 94.56 440 VAL A O 1
ATOM 3371 N N . ARG A 1 441 ? 25.641 12.695 -6.547 1.00 93.06 441 ARG A N 1
ATOM 3372 C CA . ARG A 1 441 ? 26.606 12.441 -5.466 1.00 93.06 441 ARG A CA 1
ATOM 3373 C C . ARG A 1 441 ? 26.364 13.373 -4.283 1.00 93.06 441 ARG A C 1
ATOM 3375 O O . ARG A 1 441 ? 25.780 14.443 -4.445 1.00 93.06 441 ARG A O 1
ATOM 3382 N N . ARG A 1 442 ? 26.921 13.025 -3.125 1.00 91.25 442 ARG A N 1
ATOM 3383 C CA . ARG A 1 442 ? 27.059 13.948 -1.994 1.00 91.25 442 ARG A CA 1
ATOM 3384 C C . ARG A 1 442 ? 28.019 15.101 -2.320 1.00 91.25 442 ARG A C 1
ATOM 3386 O O . ARG A 1 442 ? 29.014 14.904 -3.016 1.00 91.25 442 ARG A O 1
ATOM 3393 N N . ASP A 1 443 ? 27.725 16.282 -1.781 1.00 91.06 443 ASP A N 1
ATOM 3394 C CA . ASP A 1 443 ? 28.525 17.502 -1.903 1.00 91.06 443 ASP A CA 1
ATOM 3395 C C . ASP A 1 443 ? 28.799 18.099 -0.515 1.00 91.06 443 ASP A C 1
ATOM 3397 O O . ASP A 1 443 ? 28.019 18.881 0.029 1.00 91.06 443 ASP A O 1
ATOM 3401 N N . GLY A 1 444 ? 29.902 17.678 0.105 1.00 85.88 444 GLY A N 1
ATOM 3402 C CA . GLY A 1 444 ? 30.223 18.070 1.478 1.00 85.88 444 GLY A CA 1
ATOM 3403 C C . GLY A 1 444 ? 29.212 17.551 2.509 1.00 85.88 444 GLY A C 1
ATOM 3404 O O . GLY A 1 444 ? 28.516 16.560 2.294 1.00 85.88 444 GLY A O 1
ATOM 3405 N N . GLU A 1 445 ? 29.154 18.190 3.677 1.00 77.81 445 GLU A N 1
ATOM 3406 C CA . GLU A 1 445 ? 28.360 17.674 4.801 1.00 77.81 445 GLU A CA 1
ATOM 3407 C C . GLU A 1 445 ? 26.856 17.923 4.653 1.00 77.81 445 GLU A C 1
ATOM 3409 O O . GLU A 1 445 ? 26.068 17.068 5.057 1.00 77.81 445 GLU A O 1
ATOM 3414 N N . SER A 1 446 ? 26.467 19.059 4.068 1.00 80.81 446 SER A N 1
ATOM 3415 C CA . SER A 1 446 ? 25.092 19.569 4.082 1.00 80.81 446 SER A CA 1
ATOM 3416 C C . SER A 1 446 ? 24.396 19.595 2.722 1.00 80.81 446 SER A C 1
ATOM 3418 O O . SER A 1 446 ? 23.196 19.877 2.688 1.00 80.81 446 SER A O 1
ATOM 3420 N N . ASN A 1 447 ? 25.096 19.291 1.623 1.00 89.69 447 ASN A N 1
ATOM 3421 C CA . ASN A 1 447 ? 24.546 19.358 0.270 1.00 89.69 447 ASN A CA 1
ATOM 3422 C C . ASN A 1 447 ? 24.717 18.042 -0.507 1.00 89.69 447 ASN A C 1
ATOM 3424 O O . ASN A 1 447 ? 25.485 17.147 -0.148 1.00 89.69 447 ASN A O 1
ATOM 3428 N N . PHE A 1 448 ? 23.986 17.942 -1.610 1.00 94.38 448 PHE A N 1
ATOM 3429 C CA . PHE A 1 448 ? 24.169 16.935 -2.646 1.00 94.38 448 PHE A CA 1
ATOM 3430 C C . PHE A 1 448 ? 24.108 17.595 -4.026 1.00 94.38 448 PHE A C 1
ATOM 3432 O O . PHE A 1 448 ? 23.519 18.664 -4.185 1.00 94.38 448 PHE A O 1
ATOM 3439 N N . ILE A 1 449 ? 24.692 16.947 -5.030 1.00 96.06 449 ILE A N 1
ATOM 3440 C CA . ILE A 1 449 ? 24.535 17.343 -6.427 1.00 96.06 449 ILE A CA 1
ATOM 3441 C C . ILE A 1 449 ? 23.397 16.552 -7.057 1.00 96.06 449 ILE A C 1
ATOM 3443 O O . ILE A 1 449 ? 23.400 15.317 -7.025 1.00 96.06 449 ILE A O 1
ATOM 3447 N N . GLY A 1 450 ? 22.452 17.276 -7.650 1.00 95.44 450 GLY A N 1
ATOM 3448 C CA . GLY A 1 450 ? 21.370 16.733 -8.460 1.00 95.44 450 GLY A CA 1
ATOM 3449 C C . GLY A 1 450 ? 21.515 17.123 -9.931 1.00 95.44 450 GLY A C 1
ATOM 3450 O O . GLY A 1 450 ? 21.918 18.246 -10.232 1.00 95.44 450 GLY A O 1
ATOM 3451 N N . LEU A 1 451 ? 21.182 16.206 -10.837 1.00 96.38 451 LEU A N 1
ATOM 3452 C CA . LEU A 1 451 ? 21.060 16.431 -12.273 1.00 96.38 451 LEU A CA 1
ATOM 3453 C C . LEU A 1 451 ? 19.590 16.653 -12.638 1.00 96.38 451 LEU A C 1
ATOM 3455 O O . LEU A 1 451 ? 18.731 15.815 -12.353 1.00 96.38 451 LEU A O 1
ATOM 3459 N N . GLY A 1 452 ? 19.274 17.786 -13.250 1.00 92.81 452 GLY A N 1
ATOM 3460 C CA . GLY A 1 452 ? 17.901 18.127 -13.598 1.00 92.81 452 GLY A CA 1
ATOM 3461 C C . GLY A 1 452 ? 17.820 19.328 -14.523 1.00 92.81 452 GLY A C 1
ATOM 3462 O O . GLY A 1 452 ? 18.826 19.958 -14.845 1.00 92.81 452 GLY A O 1
ATOM 3463 N N . GLY A 1 453 ? 16.600 19.619 -14.951 1.00 82.81 453 GLY A N 1
ATOM 3464 C CA . GLY A 1 453 ? 16.270 20.791 -15.747 1.00 82.81 453 GLY A CA 1
ATOM 3465 C C . GLY A 1 453 ? 15.466 21.825 -14.967 1.00 82.81 453 GLY A C 1
ATOM 3466 O O . GLY A 1 453 ? 14.974 21.519 -13.881 1.00 82.81 453 GLY A O 1
ATOM 3467 N N . ASN A 1 454 ? 15.268 23.004 -15.566 1.00 77.75 454 ASN A N 1
ATOM 3468 C CA . ASN A 1 454 ? 14.584 24.205 -15.048 1.00 77.75 454 ASN A CA 1
ATOM 3469 C C . ASN A 1 454 ? 15.450 25.117 -14.155 1.00 77.75 454 ASN A C 1
ATOM 3471 O O . ASN A 1 454 ? 15.080 26.261 -13.894 1.00 77.75 454 ASN A O 1
ATOM 3475 N N . GLN A 1 455 ? 16.623 24.671 -13.706 1.00 69.12 455 GLN A N 1
ATOM 3476 C CA . GLN A 1 455 ? 17.596 25.533 -13.033 1.00 69.12 455 GLN A CA 1
ATOM 3477 C C . GLN A 1 455 ? 18.562 26.118 -14.052 1.00 69.12 455 GLN A C 1
ATOM 3479 O O . GLN A 1 455 ? 19.136 25.404 -14.867 1.00 69.12 455 GLN A O 1
ATOM 3484 N N . SER A 1 456 ? 18.775 27.431 -13.976 1.00 73.25 456 SER A N 1
ATOM 3485 C CA . SER A 1 456 ? 19.765 28.129 -14.804 1.00 73.25 456 SER A CA 1
ATOM 3486 C C . SER A 1 456 ? 19.500 28.049 -16.315 1.00 73.25 456 SER A C 1
ATOM 3488 O O . SER A 1 456 ? 20.444 28.146 -17.095 1.00 73.25 456 SER A O 1
ATOM 3490 N N . ASN A 1 457 ? 18.231 27.926 -16.735 1.00 84.88 457 ASN A N 1
ATOM 3491 C CA . ASN A 1 457 ? 17.826 27.945 -18.146 1.00 84.88 457 ASN A CA 1
ATOM 3492 C C . ASN A 1 457 ? 18.374 26.754 -18.973 1.00 84.88 457 ASN A C 1
ATOM 3494 O O . ASN A 1 457 ? 18.558 26.875 -20.186 1.00 84.88 457 ASN A O 1
ATOM 3498 N N . THR A 1 458 ? 18.697 25.627 -18.319 1.00 91.38 458 THR A N 1
ATOM 3499 C CA . THR A 1 458 ? 19.353 24.470 -18.951 1.00 91.38 458 THR A CA 1
ATOM 3500 C C . THR A 1 458 ? 19.145 23.153 -18.181 1.00 91.38 458 THR A C 1
ATOM 3502 O O . THR A 1 458 ? 18.581 23.153 -17.085 1.00 91.38 458 THR A O 1
ATOM 3505 N N . VAL A 1 459 ? 19.598 22.027 -18.746 1.00 94.12 459 VAL A N 1
ATOM 3506 C CA . VAL A 1 459 ? 19.826 20.766 -18.017 1.00 94.12 459 VAL A CA 1
ATOM 3507 C C . VAL A 1 459 ? 21.251 20.777 -17.472 1.00 94.12 459 VAL A C 1
ATOM 3509 O O . VAL A 1 459 ? 22.212 20.830 -18.236 1.00 94.12 459 VAL A O 1
ATOM 3512 N N . THR A 1 460 ? 21.409 20.719 -16.151 1.00 94.38 460 THR A N 1
ATOM 3513 C CA . THR A 1 460 ? 22.733 20.768 -15.516 1.00 94.38 460 THR A CA 1
ATOM 3514 C C . THR A 1 460 ? 22.754 20.061 -14.168 1.00 94.38 460 THR A C 1
ATOM 3516 O O . THR A 1 460 ? 21.732 19.889 -13.501 1.00 94.38 460 THR A O 1
ATOM 3519 N N . GLU A 1 461 ? 23.954 19.697 -13.729 1.00 95.50 461 GLU A N 1
ATOM 3520 C CA . GLU A 1 461 ? 24.218 19.406 -12.326 1.00 95.50 461 GLU A CA 1
ATOM 3521 C C . GLU A 1 461 ? 24.152 20.696 -11.494 1.00 95.50 461 GLU A C 1
ATOM 3523 O O . GLU A 1 461 ? 24.726 21.722 -11.866 1.00 95.50 461 GLU A O 1
ATOM 3528 N N . SER A 1 462 ? 23.445 20.653 -10.367 1.00 93.38 462 SER A N 1
ATOM 3529 C CA . SER A 1 462 ? 23.307 21.757 -9.411 1.00 93.38 462 SER A CA 1
ATOM 3530 C C . SER A 1 462 ? 23.408 21.247 -7.973 1.00 93.38 462 SER A C 1
ATOM 3532 O O . SER A 1 462 ? 23.012 20.120 -7.680 1.00 93.38 462 SER A O 1
ATOM 3534 N N . SER A 1 463 ? 23.951 22.075 -7.075 1.00 92.81 463 SER A N 1
ATOM 3535 C CA . SER A 1 463 ? 24.077 21.750 -5.647 1.00 92.81 463 SER A CA 1
ATOM 3536 C C . SER A 1 463 ? 22.812 22.143 -4.884 1.00 92.81 463 SER A C 1
ATOM 3538 O O . SER A 1 463 ? 22.288 23.247 -5.055 1.00 92.81 463 SER A O 1
ATOM 3540 N N . TYR A 1 464 ? 22.325 21.240 -4.034 1.00 88.00 464 TYR A N 1
ATOM 3541 C CA . TYR A 1 464 ? 21.106 21.399 -3.250 1.00 88.00 464 TYR A CA 1
ATOM 3542 C C . TYR A 1 464 ? 21.331 21.008 -1.782 1.00 88.00 464 TYR A C 1
ATOM 3544 O O . TYR A 1 464 ? 22.005 20.013 -1.514 1.00 88.00 464 TYR A O 1
ATOM 3552 N N . PRO A 1 465 ? 20.720 21.718 -0.814 1.00 81.56 465 PRO A N 1
ATOM 3553 C CA . PRO A 1 465 ? 20.765 21.323 0.591 1.00 81.56 465 PRO A CA 1
ATOM 3554 C C . PRO A 1 465 ? 20.069 19.983 0.848 1.00 81.56 465 PRO A C 1
ATOM 3556 O O . PRO A 1 465 ? 18.899 19.815 0.503 1.00 81.56 465 PRO A O 1
ATOM 3559 N N . ILE A 1 466 ? 20.741 19.074 1.559 1.00 79.00 466 ILE A N 1
ATOM 3560 C CA . ILE A 1 466 ? 20.175 17.797 2.032 1.00 79.00 466 ILE A CA 1
ATOM 3561 C C . ILE A 1 466 ? 18.937 18.054 2.899 1.00 79.00 466 ILE A C 1
ATOM 3563 O O . ILE A 1 466 ? 17.936 17.361 2.772 1.00 79.00 466 ILE A O 1
ATOM 3567 N N . ALA A 1 467 ? 18.950 19.115 3.711 1.00 76.19 467 ALA A N 1
ATOM 3568 C CA . ALA A 1 467 ? 17.816 19.500 4.555 1.00 76.19 467 ALA A CA 1
ATOM 3569 C C . ALA A 1 467 ? 16.535 19.864 3.773 1.00 76.19 467 ALA A C 1
ATOM 3571 O O . ALA A 1 467 ? 15.470 19.999 4.370 1.00 76.19 467 ALA A O 1
ATOM 3572 N N . ARG A 1 468 ? 16.620 20.057 2.449 1.00 81.69 468 ARG A N 1
ATOM 3573 C CA . ARG A 1 468 ? 15.455 20.295 1.585 1.00 81.69 468 ARG A CA 1
ATOM 3574 C C . ARG A 1 468 ? 14.877 19.022 0.983 1.00 81.69 468 ARG A C 1
ATOM 3576 O O . ARG A 1 468 ? 13.852 19.112 0.311 1.00 81.69 468 ARG A O 1
ATOM 3583 N N . ILE A 1 469 ? 15.512 17.870 1.168 1.00 81.19 469 ILE A N 1
ATOM 3584 C CA . ILE A 1 469 ? 15.002 16.601 0.660 1.00 81.19 469 ILE A CA 1
ATOM 3585 C C . ILE A 1 469 ? 13.667 16.303 1.344 1.00 81.19 469 ILE A C 1
ATOM 3587 O O . ILE A 1 469 ? 13.577 16.235 2.565 1.00 81.19 469 ILE A O 1
ATOM 3591 N N . SER A 1 470 ? 12.625 16.160 0.528 1.00 72.12 470 SER A N 1
ATOM 3592 C CA . SER A 1 470 ? 11.290 15.727 0.956 1.00 72.12 470 SER A CA 1
ATOM 3593 C C . SER A 1 470 ? 11.024 14.257 0.646 1.00 72.12 470 SER A C 1
ATOM 3595 O O . SER A 1 470 ? 10.219 13.642 1.329 1.00 72.12 470 SER A O 1
ATOM 3597 N N . ALA A 1 471 ? 11.682 13.706 -0.377 1.00 74.19 471 ALA A N 1
ATOM 3598 C CA . ALA A 1 471 ? 11.661 12.283 -0.690 1.00 74.19 471 ALA A CA 1
ATOM 3599 C C . ALA A 1 471 ? 12.892 11.910 -1.527 1.00 74.19 471 ALA A C 1
ATOM 3601 O O . ALA A 1 471 ? 13.320 12.704 -2.372 1.00 74.19 471 ALA A O 1
ATOM 3602 N N . VAL A 1 472 ? 13.417 10.704 -1.328 1.00 82.31 472 VAL A N 1
ATOM 3603 C CA . VAL A 1 472 ? 14.386 10.042 -2.208 1.00 82.31 472 VAL A CA 1
ATOM 3604 C C . VAL A 1 472 ? 13.788 8.713 -2.629 1.00 82.31 472 VAL A C 1
ATOM 3606 O O . VAL A 1 472 ? 13.489 7.866 -1.791 1.00 82.31 472 VAL A O 1
ATOM 3609 N N . ARG A 1 473 ? 13.609 8.540 -3.932 1.00 82.75 473 ARG A N 1
ATOM 3610 C CA . ARG A 1 473 ? 12.903 7.407 -4.512 1.00 82.75 473 ARG A CA 1
ATOM 3611 C C . ARG A 1 473 ? 13.758 6.651 -5.505 1.00 82.75 473 ARG A C 1
ATOM 3613 O O . ARG A 1 473 ? 14.529 7.243 -6.265 1.00 82.75 473 ARG A O 1
ATOM 3620 N N . TRP A 1 474 ? 13.581 5.342 -5.511 1.00 83.38 474 TRP A N 1
ATOM 3621 C CA . TRP A 1 474 ? 14.244 4.440 -6.430 1.00 83.38 474 TRP A CA 1
ATOM 3622 C C . TRP A 1 474 ? 13.257 3.406 -6.965 1.00 83.38 474 TRP A C 1
ATOM 3624 O O . TRP A 1 474 ? 12.326 2.995 -6.271 1.00 83.38 474 TRP A O 1
ATOM 3634 N N . LEU A 1 475 ? 13.466 3.007 -8.218 1.00 69.69 475 LEU A N 1
ATOM 3635 C CA . LEU A 1 475 ? 12.734 1.923 -8.848 1.00 69.69 475 LEU A CA 1
ATOM 3636 C C . LEU A 1 475 ? 13.690 0.751 -9.042 1.00 69.69 475 LEU A C 1
ATOM 3638 O O . LEU A 1 475 ? 14.567 0.781 -9.904 1.00 69.69 475 LEU A O 1
ATOM 3642 N N . ASN A 1 476 ? 13.489 -0.301 -8.261 1.00 62.84 476 ASN A N 1
ATOM 3643 C CA . ASN A 1 476 ? 13.979 -1.610 -8.637 1.00 62.84 476 ASN A CA 1
ATOM 3644 C C . ASN A 1 476 ? 13.034 -2.165 -9.692 1.00 62.84 476 ASN A C 1
ATOM 3646 O O . ASN A 1 476 ? 11.967 -2.693 -9.375 1.00 62.84 476 ASN A O 1
ATOM 3650 N N . VAL A 1 477 ? 13.447 -2.050 -10.950 1.00 51.84 477 VAL A N 1
ATOM 3651 C CA . VAL A 1 477 ? 12.966 -2.958 -11.989 1.00 51.84 477 VAL A CA 1
ATOM 3652 C C . VAL A 1 477 ? 13.341 -4.353 -11.516 1.00 51.84 477 VAL A C 1
ATOM 3654 O O . VAL A 1 477 ? 14.490 -4.557 -11.120 1.00 51.84 477 VAL A O 1
ATOM 3657 N N . ALA A 1 478 ? 12.382 -5.276 -11.468 1.00 41.50 478 ALA A N 1
ATOM 3658 C CA . ALA A 1 478 ? 12.653 -6.649 -11.072 1.00 41.50 478 ALA A CA 1
ATOM 3659 C C . ALA A 1 478 ? 13.766 -7.209 -11.974 1.00 41.50 478 ALA A C 1
ATOM 3661 O O . ALA A 1 478 ? 13.513 -7.630 -13.099 1.00 41.50 478 ALA A O 1
ATOM 3662 N N . GLN A 1 479 ? 15.015 -7.181 -11.502 1.00 32.25 479 GLN A N 1
ATOM 3663 C CA . GLN A 1 479 ? 16.057 -8.013 -12.077 1.00 32.25 479 GLN A CA 1
ATOM 3664 C C . GLN A 1 479 ? 15.593 -9.439 -11.855 1.00 32.25 479 GLN A C 1
ATOM 3666 O O . GLN A 1 479 ? 15.209 -9.742 -10.731 1.00 32.25 479 GLN A O 1
ATOM 3671 N N . ASP A 1 480 ? 15.594 -10.264 -12.904 1.00 31.08 480 ASP A N 1
ATOM 3672 C CA . ASP A 1 480 ? 15.260 -11.692 -12.878 1.00 31.08 480 ASP A CA 1
ATOM 3673 C C . ASP A 1 480 ? 15.576 -12.324 -11.509 1.00 31.08 480 ASP A C 1
ATOM 3675 O O . ASP A 1 480 ? 16.706 -12.729 -11.219 1.00 31.08 480 ASP A O 1
ATOM 3679 N N . VAL A 1 481 ? 14.566 -12.389 -10.633 1.00 29.59 481 VAL A N 1
ATOM 3680 C CA . VAL A 1 481 ? 14.693 -12.904 -9.263 1.00 29.59 481 VAL A CA 1
ATOM 3681 C C . VAL A 1 481 ? 14.574 -14.429 -9.325 1.00 29.59 481 VAL A C 1
ATOM 3683 O O . VAL A 1 481 ? 13.761 -15.054 -8.654 1.00 29.59 481 VAL A O 1
ATOM 3686 N N . GLY A 1 482 ? 15.369 -15.058 -10.190 1.00 23.62 482 GLY A N 1
ATOM 3687 C CA . GLY A 1 482 ? 15.374 -16.501 -10.437 1.00 23.62 482 GLY A CA 1
ATOM 3688 C C . GLY A 1 482 ? 16.072 -17.327 -9.349 1.00 23.62 482 GLY A C 1
ATOM 3689 O O . GLY A 1 482 ? 16.437 -18.471 -9.605 1.00 23.62 482 GLY A O 1
ATOM 3690 N N . GLY A 1 483 ? 16.320 -16.766 -8.159 1.00 24.94 483 GLY A N 1
ATOM 3691 C CA . GLY A 1 483 ? 17.283 -17.324 -7.200 1.00 24.94 483 GLY A CA 1
ATOM 3692 C C . GLY A 1 483 ? 16.819 -17.515 -5.756 1.00 24.94 483 GLY A C 1
ATOM 3693 O O . GLY A 1 483 ? 17.613 -17.997 -4.952 1.00 24.94 483 GLY A O 1
ATOM 3694 N N . ILE A 1 484 ? 15.587 -17.157 -5.386 1.00 27.53 484 ILE A N 1
ATOM 3695 C CA . ILE A 1 484 ? 15.203 -17.064 -3.968 1.00 27.53 484 ILE A CA 1
ATOM 3696 C C . ILE A 1 484 ? 14.043 -18.021 -3.697 1.00 27.53 484 ILE A C 1
ATOM 3698 O O . ILE A 1 484 ? 12.896 -17.784 -4.066 1.00 27.53 484 ILE A O 1
ATOM 3702 N N . GLY A 1 485 ? 14.394 -19.167 -3.107 1.00 26.73 485 GLY A N 1
ATOM 3703 C CA . GLY A 1 485 ? 13.489 -20.271 -2.808 1.00 26.73 485 GLY A CA 1
ATOM 3704 C C . GLY A 1 485 ? 12.457 -19.911 -1.740 1.00 26.73 485 GLY A C 1
ATOM 3705 O O . GLY A 1 485 ? 12.797 -19.540 -0.617 1.00 26.73 485 GLY A O 1
ATOM 3706 N N . PHE A 1 486 ? 11.181 -20.080 -2.081 1.00 26.48 486 PHE A N 1
ATOM 3707 C CA . PHE A 1 486 ? 10.063 -19.865 -1.174 1.00 26.48 486 PHE A CA 1
ATOM 3708 C C . PHE A 1 486 ? 9.813 -21.097 -0.299 1.00 26.48 486 PHE A C 1
ATOM 3710 O O . PHE A 1 486 ? 9.294 -22.113 -0.754 1.00 26.48 486 PHE A O 1
ATOM 3717 N N . SER A 1 487 ? 10.103 -20.972 0.997 1.00 25.58 487 SER A N 1
ATOM 3718 C CA . SER A 1 487 ? 9.453 -21.782 2.028 1.00 25.58 487 SER A CA 1
ATOM 3719 C C . SER A 1 487 ? 8.174 -21.062 2.459 1.00 25.58 487 SER A C 1
ATOM 3721 O O . SER A 1 487 ? 8.212 -20.121 3.250 1.00 25.58 487 SER A O 1
ATOM 3723 N N . ARG A 1 488 ? 7.029 -21.467 1.897 1.00 26.16 488 ARG A N 1
ATOM 3724 C CA . ARG A 1 488 ? 5.693 -21.036 2.333 1.00 26.16 488 ARG A CA 1
ATOM 3725 C C . ARG A 1 488 ? 5.076 -22.182 3.141 1.00 26.16 488 ARG A C 1
ATOM 3727 O O . ARG A 1 488 ? 4.553 -23.143 2.582 1.00 26.16 488 ARG A O 1
ATOM 3734 N N . GLY A 1 489 ? 5.196 -22.104 4.466 1.00 24.66 489 GLY A N 1
ATOM 3735 C CA . GLY A 1 489 ? 4.648 -23.082 5.409 1.00 24.66 489 GLY A CA 1
ATOM 3736 C C . GLY A 1 489 ? 3.121 -23.007 5.533 1.00 24.66 489 GLY A C 1
ATOM 3737 O O . GLY A 1 489 ? 2.593 -22.165 6.250 1.00 24.66 489 GLY A O 1
ATOM 3738 N N . THR A 1 490 ? 2.456 -23.888 4.782 1.00 35.66 490 THR A N 1
ATOM 3739 C CA . THR A 1 490 ? 1.291 -24.741 5.116 1.00 35.66 490 THR A CA 1
ATOM 3740 C C . THR A 1 490 ? 0.110 -24.192 5.932 1.00 35.66 490 THR A C 1
ATOM 3742 O O . THR A 1 490 ? 0.192 -24.011 7.146 1.00 35.66 490 THR A O 1
ATOM 3745 N N . GLY A 1 491 ? -1.030 -24.123 5.237 1.00 26.66 491 GLY A N 1
ATOM 3746 C CA . GLY A 1 491 ? -2.404 -24.155 5.753 1.00 26.66 491 GLY A CA 1
ATOM 3747 C C . GLY A 1 491 ? -3.302 -23.291 4.863 1.00 26.66 491 GLY A C 1
ATOM 3748 O O . GLY A 1 491 ? -3.318 -22.081 5.043 1.00 26.66 491 GLY A O 1
ATOM 3749 N N . ASP A 1 492 ? -3.968 -23.756 3.805 1.00 29.20 492 ASP A N 1
ATOM 3750 C CA . ASP A 1 492 ? -4.212 -25.098 3.275 1.00 29.20 492 ASP A CA 1
ATOM 3751 C C . ASP A 1 492 ? -3.929 -25.122 1.760 1.00 29.20 492 ASP A C 1
ATOM 3753 O O . ASP A 1 492 ? -4.716 -24.657 0.940 1.00 29.20 492 ASP A O 1
ATOM 3757 N N . MET A 1 493 ? -2.793 -25.703 1.378 1.00 34.72 493 MET A N 1
ATOM 3758 C CA . MET A 1 493 ? -2.766 -26.611 0.238 1.00 34.72 493 MET A CA 1
ATOM 3759 C C . MET A 1 493 ? -2.747 -27.992 0.872 1.00 34.72 493 MET A C 1
ATOM 3761 O O . MET A 1 493 ? -1.801 -28.305 1.597 1.00 34.72 493 MET A O 1
ATOM 3765 N N . ALA A 1 494 ? -3.771 -28.807 0.630 1.00 35.19 494 ALA A N 1
ATOM 3766 C CA . ALA A 1 494 ? -3.664 -30.233 0.897 1.00 35.19 494 ALA A CA 1
ATOM 3767 C C . ALA A 1 494 ? -2.341 -30.718 0.279 1.00 35.19 494 ALA A C 1
ATOM 3769 O O . ALA A 1 494 ? -2.067 -30.435 -0.889 1.00 35.19 494 ALA A O 1
ATOM 3770 N N . ALA A 1 495 ? -1.482 -31.327 1.098 1.00 44.06 495 ALA A N 1
ATOM 3771 C CA . ALA A 1 495 ? -0.130 -31.710 0.720 1.00 44.06 495 ALA A CA 1
ATOM 3772 C C . ALA A 1 495 ? -0.138 -32.421 -0.643 1.00 44.06 495 ALA A C 1
ATOM 3774 O O . ALA A 1 495 ? -0.775 -33.466 -0.769 1.00 44.06 495 ALA A O 1
ATOM 3775 N N . ILE A 1 496 ? 0.547 -31.854 -1.651 1.00 61.31 496 ILE A N 1
ATOM 3776 C CA . ILE A 1 496 ? 0.766 -32.528 -2.939 1.00 61.31 496 ILE A CA 1
ATOM 3777 C C . ILE A 1 496 ? 1.449 -33.854 -2.614 1.00 61.31 496 ILE A C 1
ATOM 3779 O O . ILE A 1 496 ? 2.622 -33.881 -2.225 1.00 61.31 496 ILE A O 1
ATOM 3783 N N . SER A 1 497 ? 0.687 -34.937 -2.716 1.00 77.38 497 SER A N 1
ATOM 3784 C CA . SER A 1 497 ? 1.127 -36.259 -2.298 1.00 77.38 497 SER A CA 1
ATOM 3785 C C . SER A 1 497 ? 2.219 -36.778 -3.233 1.00 77.38 497 SER A C 1
ATOM 3787 O O . SER A 1 497 ? 2.341 -36.339 -4.378 1.00 77.38 497 SER A O 1
ATOM 3789 N N . ASP A 1 498 ? 3.016 -37.749 -2.788 1.00 79.81 498 ASP A N 1
ATOM 3790 C CA . ASP A 1 498 ? 3.952 -38.409 -3.706 1.00 79.81 498 ASP A CA 1
ATOM 3791 C C . ASP A 1 498 ? 3.220 -39.067 -4.886 1.00 79.81 498 ASP A C 1
ATOM 3793 O O . ASP A 1 498 ? 3.734 -39.062 -6.004 1.00 79.81 498 ASP A O 1
ATOM 3797 N N . GLU A 1 499 ? 1.985 -39.534 -4.677 1.00 82.31 499 GLU A N 1
ATOM 3798 C CA . GLU A 1 499 ? 1.130 -40.048 -5.747 1.00 82.31 499 GLU A CA 1
ATOM 3799 C C . GLU A 1 499 ? 0.785 -38.964 -6.784 1.00 82.31 499 GLU A C 1
ATOM 3801 O O . GLU A 1 499 ? 0.919 -39.198 -7.987 1.00 82.31 499 GLU A O 1
ATOM 3806 N N . ASP A 1 500 ? 0.432 -37.750 -6.352 1.00 83.12 500 ASP A N 1
ATOM 3807 C CA . ASP A 1 500 ? 0.192 -36.610 -7.246 1.00 83.12 500 ASP A CA 1
ATOM 3808 C C . ASP A 1 500 ? 1.426 -36.272 -8.085 1.00 83.12 500 ASP A C 1
ATOM 3810 O O . ASP A 1 500 ? 1.331 -36.001 -9.287 1.00 83.12 500 ASP A O 1
ATOM 3814 N N . LYS A 1 501 ? 2.609 -36.328 -7.471 1.00 86.44 501 LYS A N 1
ATOM 3815 C CA . LYS A 1 501 ? 3.863 -36.053 -8.171 1.00 86.44 501 LYS A CA 1
ATOM 3816 C C . LYS A 1 501 ? 4.225 -37.153 -9.170 1.00 86.44 501 LYS A C 1
ATOM 3818 O O . LYS A 1 501 ? 4.724 -36.848 -10.254 1.00 86.44 501 LYS A O 1
ATOM 3823 N N . VAL A 1 502 ? 3.931 -38.419 -8.859 1.00 87.88 502 VAL A N 1
ATOM 3824 C CA . VAL A 1 502 ? 4.045 -39.539 -9.810 1.00 87.88 502 VAL A CA 1
ATOM 3825 C C . VAL A 1 502 ? 3.095 -39.333 -10.993 1.00 87.88 502 VAL A C 1
ATOM 3827 O O . VAL A 1 502 ? 3.494 -39.520 -12.145 1.00 87.88 502 VAL A O 1
ATOM 3830 N N . ILE A 1 503 ? 1.858 -38.896 -10.741 1.00 87.44 503 ILE A N 1
ATOM 3831 C CA . ILE A 1 503 ? 0.869 -38.596 -11.787 1.00 87.44 503 ILE A CA 1
ATOM 3832 C C . ILE A 1 503 ? 1.349 -37.443 -12.675 1.00 87.44 503 ILE A C 1
ATOM 3834 O O . ILE A 1 503 ? 1.310 -37.556 -13.903 1.00 87.44 503 ILE A O 1
ATOM 3838 N N . MET A 1 504 ? 1.860 -36.360 -12.093 1.00 93.38 504 MET A N 1
ATOM 3839 C CA . MET A 1 504 ? 2.413 -35.247 -12.864 1.00 93.38 504 MET A CA 1
ATOM 3840 C C . MET A 1 504 ? 3.632 -35.685 -13.689 1.00 93.38 504 MET A C 1
ATOM 3842 O O . MET A 1 504 ? 3.702 -35.373 -14.875 1.00 93.38 504 MET A O 1
ATOM 3846 N N . ALA A 1 505 ? 4.544 -36.484 -13.127 1.00 93.81 505 ALA A N 1
ATOM 3847 C CA . ALA A 1 505 ? 5.720 -36.987 -13.843 1.00 93.81 505 ALA A CA 1
ATOM 3848 C C . ALA A 1 505 ? 5.337 -37.883 -15.035 1.00 93.81 505 ALA A C 1
ATOM 3850 O O . ALA A 1 505 ? 5.894 -37.747 -16.127 1.00 93.81 505 ALA A O 1
ATOM 3851 N N . LYS A 1 506 ? 4.334 -38.753 -14.861 1.00 91.62 506 LYS A N 1
ATOM 3852 C CA . LYS A 1 506 ? 3.744 -39.551 -15.950 1.00 91.62 506 LYS A CA 1
ATOM 3853 C C . LYS A 1 506 ? 3.115 -38.670 -17.031 1.00 91.62 506 LYS A C 1
ATOM 3855 O O . LYS A 1 506 ? 3.277 -38.951 -18.217 1.00 91.62 506 LYS A O 1
ATOM 3860 N N . THR A 1 507 ? 2.459 -37.585 -16.625 1.00 94.06 507 THR A N 1
ATOM 3861 C CA . THR A 1 507 ? 1.869 -36.600 -17.544 1.00 94.06 507 THR A CA 1
ATOM 3862 C C . THR A 1 507 ? 2.952 -35.899 -18.367 1.00 94.06 507 THR A C 1
ATOM 3864 O O . THR A 1 507 ? 2.867 -35.885 -19.592 1.00 94.06 507 THR A O 1
ATOM 3867 N N . LEU A 1 508 ? 4.029 -35.419 -17.734 1.00 94.69 508 LEU A N 1
ATOM 3868 C CA . LEU A 1 508 ? 5.167 -34.810 -18.437 1.00 94.69 508 LEU A CA 1
ATOM 3869 C C . LEU A 1 508 ? 5.853 -35.779 -19.398 1.00 94.69 508 LEU A C 1
ATOM 3871 O O . LEU A 1 508 ? 6.224 -35.390 -20.504 1.00 94.69 508 LEU A O 1
ATOM 3875 N N . TRP A 1 509 ? 5.978 -37.054 -19.026 1.00 93.38 509 TRP A N 1
ATOM 3876 C CA . TRP A 1 509 ? 6.502 -38.066 -19.939 1.00 93.38 509 TRP A CA 1
ATOM 3877 C C . TRP A 1 509 ? 5.607 -38.240 -21.178 1.00 93.38 509 TRP A C 1
ATOM 3879 O O . TRP A 1 509 ? 6.103 -38.393 -22.293 1.00 93.38 509 TRP A O 1
ATOM 3889 N N . GLY A 1 510 ? 4.284 -38.191 -21.012 1.00 89.25 510 GLY A N 1
ATOM 3890 C CA . GLY A 1 510 ? 3.342 -38.235 -22.132 1.00 89.25 510 GLY A CA 1
ATOM 3891 C C . GLY A 1 510 ? 3.468 -37.037 -23.077 1.00 89.25 510 GLY A C 1
ATOM 3892 O O . GLY A 1 510 ? 3.437 -37.216 -24.292 1.00 89.25 510 GLY A O 1
ATOM 3893 N N . GLU A 1 511 ? 3.655 -35.843 -22.519 1.00 90.06 511 GLU A N 1
ATOM 3894 C CA . GLU A 1 511 ? 3.546 -34.570 -23.244 1.00 90.06 511 GLU A CA 1
ATOM 3895 C C . GLU A 1 511 ? 4.882 -34.015 -23.764 1.00 90.06 511 GLU A C 1
ATOM 3897 O O . GLU A 1 511 ? 4.905 -33.263 -24.740 1.00 90.06 511 GLU A O 1
ATOM 3902 N N . ALA A 1 512 ? 5.998 -34.372 -23.121 1.00 91.31 512 ALA A N 1
ATOM 3903 C CA . ALA A 1 512 ? 7.289 -33.719 -23.336 1.00 91.31 512 ALA A CA 1
ATOM 3904 C C . ALA A 1 512 ? 8.509 -34.662 -23.296 1.00 91.31 512 ALA A C 1
ATOM 3906 O O . ALA A 1 512 ? 9.641 -34.185 -23.309 1.00 91.31 512 ALA A O 1
ATOM 3907 N N . ARG A 1 513 ? 8.354 -36.000 -23.299 1.00 88.12 513 ARG A N 1
ATOM 3908 C CA . ARG A 1 513 ? 9.517 -36.927 -23.244 1.00 88.12 513 ARG A CA 1
ATOM 3909 C C . ARG A 1 513 ? 10.548 -36.745 -24.362 1.00 88.12 513 ARG A C 1
ATOM 3911 O O . ARG A 1 513 ? 11.710 -37.076 -24.164 1.00 88.12 513 ARG A O 1
ATOM 3918 N N . SER A 1 514 ? 10.134 -36.261 -25.533 1.00 87.56 514 SER A N 1
ATOM 3919 C CA . SER A 1 514 ? 11.030 -36.012 -26.670 1.00 87.56 514 SER A CA 1
ATOM 3920 C C . SER A 1 514 ? 11.776 -34.678 -26.582 1.00 87.56 514 SER A C 1
ATOM 3922 O O . SER A 1 514 ? 12.638 -34.424 -27.422 1.00 87.56 514 SER A O 1
ATOM 3924 N N . GLU A 1 515 ? 11.462 -33.829 -25.599 1.00 89.56 515 GLU A N 1
ATOM 3925 C CA . GLU A 1 515 ? 12.168 -32.568 -25.383 1.00 89.56 515 GLU A CA 1
ATOM 3926 C C . GLU A 1 515 ? 13.575 -32.819 -24.837 1.00 89.56 515 GLU A C 1
ATOM 3928 O O . GLU A 1 515 ? 13.763 -33.420 -23.771 1.00 89.56 515 GLU A O 1
ATOM 3933 N N . GLN A 1 516 ? 14.571 -32.310 -25.566 1.00 83.94 516 GLN A N 1
ATOM 3934 C CA . GLN A 1 516 ? 15.983 -32.400 -25.184 1.00 83.94 516 GLN A CA 1
ATOM 3935 C C . GLN A 1 516 ? 16.335 -31.451 -24.030 1.00 83.94 516 GLN A C 1
ATOM 3937 O O . GLN A 1 516 ? 17.282 -31.714 -23.296 1.00 83.94 516 GLN A O 1
ATOM 3942 N N . SER A 1 517 ? 15.569 -30.367 -23.860 1.00 86.56 517 SER A N 1
ATOM 3943 C CA . SER A 1 517 ? 15.761 -29.386 -22.790 1.00 86.56 517 SER A CA 1
ATOM 3944 C C . SER A 1 517 ? 14.855 -29.689 -21.599 1.00 86.56 517 SER A C 1
ATOM 3946 O O . SER A 1 517 ? 13.646 -29.864 -21.765 1.00 86.56 517 SER A O 1
ATOM 3948 N N . ASP A 1 518 ? 15.425 -29.709 -20.392 1.00 87.00 518 ASP A N 1
ATOM 3949 C CA . ASP A 1 518 ? 14.654 -29.774 -19.143 1.00 87.00 518 ASP A CA 1
ATOM 3950 C C . ASP A 1 518 ? 13.740 -28.550 -18.995 1.00 87.00 518 ASP A C 1
ATOM 3952 O O . ASP A 1 518 ? 12.661 -28.661 -18.425 1.00 87.00 518 ASP A O 1
ATOM 3956 N N . GLU A 1 519 ? 14.115 -27.405 -19.569 1.00 80.19 519 GLU A N 1
ATOM 3957 C CA . GLU A 1 519 ? 13.323 -26.175 -19.518 1.00 80.19 519 GLU A CA 1
ATOM 3958 C C . GLU A 1 519 ? 12.028 -26.271 -20.333 1.00 80.19 519 GLU A C 1
ATOM 3960 O O . GLU A 1 519 ? 10.979 -25.808 -19.894 1.00 80.19 519 GLU A O 1
ATOM 3965 N N . ALA A 1 520 ? 12.057 -26.963 -21.475 1.00 77.19 520 ALA A N 1
ATOM 3966 C CA . ALA A 1 520 ? 10.851 -27.216 -22.264 1.00 77.19 520 ALA A CA 1
ATOM 3967 C C . ALA A 1 520 ? 9.880 -28.167 -21.540 1.00 77.19 520 ALA A C 1
ATOM 3969 O O . ALA A 1 520 ? 8.668 -27.956 -21.551 1.00 77.19 520 ALA A O 1
ATOM 3970 N N . VAL A 1 521 ? 10.407 -29.172 -20.833 1.00 92.06 521 VAL A N 1
ATOM 3971 C CA . VAL A 1 521 ? 9.602 -30.059 -19.978 1.00 92.06 521 VAL A CA 1
ATOM 3972 C C . VAL A 1 521 ? 9.031 -29.290 -18.781 1.00 92.06 521 VAL A C 1
ATOM 3974 O O . VAL A 1 521 ? 7.848 -29.426 -18.460 1.00 92.06 521 VAL A O 1
ATOM 3977 N N . LYS A 1 522 ? 9.850 -28.446 -18.141 1.00 85.81 522 LYS A N 1
ATOM 3978 C CA . LYS A 1 522 ? 9.435 -27.559 -17.048 1.00 85.81 522 LYS A CA 1
ATOM 3979 C C . LYS A 1 522 ? 8.323 -26.611 -17.482 1.00 85.81 522 LYS A C 1
ATOM 3981 O O . LYS A 1 522 ? 7.393 -26.411 -16.714 1.00 85.81 522 LYS A O 1
ATOM 3986 N N . ALA A 1 523 ? 8.360 -26.090 -18.706 1.00 76.94 523 ALA A N 1
ATOM 3987 C CA . ALA A 1 523 ? 7.325 -25.204 -19.231 1.00 76.94 523 ALA A CA 1
ATOM 3988 C C . ALA A 1 523 ? 5.958 -25.907 -19.342 1.00 76.94 523 ALA A C 1
ATOM 3990 O O . ALA A 1 523 ? 4.935 -25.351 -18.945 1.00 76.94 523 ALA A O 1
ATOM 3991 N N . VAL A 1 524 ? 5.926 -27.171 -19.777 1.00 89.62 524 VAL A N 1
ATOM 3992 C CA . VAL A 1 524 ? 4.694 -27.983 -19.756 1.00 89.62 524 VAL A CA 1
ATOM 3993 C C . VAL A 1 524 ? 4.214 -28.229 -18.320 1.00 89.62 524 VAL A C 1
ATOM 3995 O O . VAL A 1 524 ? 3.026 -28.084 -18.023 1.00 89.62 524 VAL A O 1
ATOM 3998 N N . GLY A 1 525 ? 5.132 -28.538 -17.401 1.00 88.81 525 GLY A N 1
ATOM 3999 C CA . GLY A 1 525 ? 4.809 -28.677 -15.979 1.00 88.81 525 GLY A CA 1
ATOM 4000 C C . GLY A 1 525 ? 4.296 -27.387 -15.351 1.00 88.81 525 GLY A C 1
ATOM 4001 O O . GLY A 1 525 ? 3.420 -27.429 -14.487 1.00 88.81 525 GLY A O 1
ATOM 4002 N N . ALA A 1 526 ? 4.794 -26.241 -15.809 1.00 73.88 526 ALA A N 1
ATOM 4003 C CA . ALA A 1 526 ? 4.414 -24.948 -15.275 1.00 73.88 526 ALA A CA 1
ATOM 4004 C C . ALA A 1 526 ? 2.963 -24.633 -15.626 1.00 73.88 526 ALA A C 1
ATOM 4006 O O . ALA A 1 526 ? 2.210 -24.194 -14.766 1.00 73.88 526 ALA A O 1
ATOM 4007 N N . VAL A 1 527 ? 2.524 -24.992 -16.836 1.00 81.38 527 VAL A N 1
ATOM 4008 C CA . VAL A 1 527 ? 1.107 -24.920 -17.215 1.00 81.38 527 VAL A CA 1
ATOM 4009 C C . VAL A 1 527 ? 0.235 -25.802 -16.313 1.00 81.38 527 VAL A C 1
ATOM 4011 O O . VAL A 1 527 ? -0.827 -25.354 -15.894 1.00 81.38 527 VAL A O 1
ATOM 4014 N N . ILE A 1 528 ? 0.662 -27.023 -15.965 1.00 87.81 528 ILE A N 1
ATOM 4015 C CA . ILE A 1 528 ? -0.099 -27.908 -15.058 1.00 87.81 528 ILE A CA 1
ATOM 4016 C C . ILE A 1 528 ? -0.303 -27.248 -13.686 1.00 87.81 528 ILE A C 1
ATOM 4018 O O . ILE A 1 528 ? -1.412 -27.259 -13.155 1.00 87.81 528 ILE A O 1
ATOM 4022 N N . LEU A 1 529 ? 0.742 -26.650 -13.115 1.00 77.44 529 LEU A N 1
ATOM 4023 C CA . LEU A 1 529 ? 0.654 -26.011 -11.801 1.00 77.44 529 LEU A CA 1
ATOM 4024 C C . LEU A 1 529 ? -0.028 -24.630 -11.858 1.00 77.44 529 LEU A C 1
ATOM 4026 O O . LEU A 1 529 ? -0.749 -24.278 -10.930 1.00 77.44 529 LEU A O 1
ATOM 4030 N N . ASN A 1 530 ? 0.107 -23.877 -12.955 1.00 68.06 530 ASN A N 1
ATOM 4031 C CA . ASN A 1 530 ? -0.667 -22.651 -13.187 1.00 68.06 530 ASN A CA 1
ATOM 4032 C C . ASN A 1 530 ? -2.165 -22.962 -13.297 1.00 68.06 530 ASN A C 1
ATOM 4034 O O . ASN A 1 530 ? -2.992 -22.233 -12.757 1.00 68.06 530 ASN A O 1
ATOM 4038 N N . ARG A 1 531 ? -2.524 -24.082 -13.940 1.00 79.00 531 ARG A N 1
ATOM 4039 C CA . ARG A 1 531 ? -3.896 -24.603 -13.962 1.00 79.00 531 ARG A CA 1
ATOM 4040 C C . ARG A 1 531 ? -4.355 -25.011 -12.568 1.00 79.00 531 ARG A C 1
ATOM 4042 O O . ARG A 1 531 ? -5.440 -24.615 -12.179 1.00 79.00 531 ARG A O 1
ATOM 4049 N N . LEU A 1 532 ? -3.529 -25.713 -11.792 1.00 77.44 532 LEU A N 1
ATOM 4050 C CA . LEU A 1 532 ? -3.847 -26.052 -10.398 1.00 77.44 532 LEU A CA 1
ATOM 4051 C C . LEU A 1 532 ? -4.150 -24.805 -9.547 1.00 77.44 532 LEU A C 1
ATOM 4053 O O . LEU A 1 532 ? -5.026 -24.845 -8.689 1.00 77.44 532 LEU A O 1
ATOM 4057 N N . ALA A 1 533 ? -3.441 -23.704 -9.803 1.00 52.91 533 ALA A N 1
ATOM 4058 C CA . ALA A 1 533 ? -3.646 -22.416 -9.144 1.00 52.91 533 ALA A CA 1
ATOM 4059 C C . ALA A 1 533 ? -4.801 -21.581 -9.739 1.00 52.91 533 ALA A C 1
ATOM 4061 O O . ALA A 1 533 ? -5.146 -20.536 -9.190 1.00 52.91 533 ALA A O 1
ATOM 4062 N N . SER A 1 534 ? -5.395 -22.011 -10.855 1.00 57.03 534 SER A N 1
ATOM 4063 C CA . SER A 1 534 ? -6.460 -21.301 -11.561 1.00 57.03 534 SER A CA 1
ATOM 4064 C C . SER A 1 534 ? -7.826 -21.901 -11.238 1.00 57.03 534 SER A C 1
ATOM 4066 O O . SER A 1 534 ? -8.045 -23.100 -11.388 1.00 57.03 534 SER A O 1
ATOM 4068 N N . SER A 1 535 ? -8.800 -21.050 -10.912 1.00 61.38 535 SER A N 1
ATOM 4069 C CA . SER A 1 535 ? -10.194 -21.456 -10.670 1.00 61.38 535 SER A CA 1
ATOM 4070 C C . SER A 1 535 ? -10.894 -22.080 -11.889 1.00 61.38 535 SER A C 1
ATOM 4072 O O . SER A 1 535 ? -11.953 -22.687 -11.750 1.00 61.38 535 SER A O 1
ATOM 4074 N N . ARG A 1 536 ? -10.310 -21.969 -13.092 1.00 66.56 536 ARG A N 1
ATOM 4075 C CA . ARG A 1 536 ? -10.829 -22.565 -14.339 1.00 66.56 536 ARG A CA 1
ATOM 4076 C C . ARG A 1 536 ? -10.607 -24.076 -14.432 1.00 66.56 536 ARG A C 1
ATOM 4078 O O . ARG A 1 536 ? -11.171 -24.726 -15.314 1.00 66.56 536 ARG A O 1
ATOM 4085 N N . TYR A 1 537 ? -9.764 -24.628 -13.566 1.00 76.00 537 TYR A N 1
ATOM 4086 C CA . TYR A 1 537 ? -9.323 -26.014 -13.613 1.00 76.00 537 TYR A CA 1
ATOM 4087 C C . TYR A 1 537 ? -9.547 -26.696 -12.254 1.00 76.00 537 TYR A C 1
ATOM 4089 O O . TYR A 1 537 ? -9.792 -26.027 -11.251 1.00 76.00 537 TYR A O 1
ATOM 4097 N N . PRO A 1 538 ? -9.506 -28.039 -12.196 1.00 77.69 538 PRO A N 1
ATOM 4098 C CA . PRO A 1 538 ? -9.618 -28.758 -10.932 1.00 77.69 538 PRO A CA 1
ATOM 4099 C C . PRO A 1 538 ? -8.558 -28.319 -9.911 1.00 77.69 538 PRO A C 1
ATOM 4101 O O . PRO A 1 538 ? -7.395 -28.136 -10.251 1.00 77.69 538 PRO A O 1
ATOM 4104 N N . ASN A 1 539 ? -8.940 -28.245 -8.638 1.00 68.25 539 ASN A N 1
ATOM 4105 C CA . ASN A 1 539 ? -8.087 -27.796 -7.529 1.00 68.25 539 ASN A CA 1
ATOM 4106 C C . ASN A 1 539 ? -7.170 -28.895 -6.946 1.00 68.25 539 ASN A C 1
ATOM 4108 O O . ASN A 1 539 ? -6.676 -28.767 -5.828 1.00 68.25 539 ASN A O 1
ATOM 4112 N N . THR A 1 540 ? -6.948 -29.989 -7.682 1.00 70.75 540 THR A N 1
ATOM 4113 C CA . THR A 1 540 ? -6.026 -31.075 -7.304 1.00 70.75 540 THR A CA 1
ATOM 4114 C C . THR A 1 540 ? -5.100 -31.407 -8.466 1.00 70.75 540 THR A C 1
ATOM 4116 O O . THR A 1 540 ? -5.516 -31.370 -9.627 1.00 70.75 540 THR A O 1
ATOM 4119 N N . LEU A 1 541 ? -3.840 -31.755 -8.180 1.00 77.00 541 LEU A N 1
ATOM 4120 C CA . LEU A 1 541 ? -2.837 -32.001 -9.222 1.00 77.00 541 LEU A CA 1
ATOM 4121 C C . LEU A 1 541 ? -3.221 -33.205 -10.095 1.00 77.00 541 LEU A C 1
ATOM 4123 O O . LEU A 1 541 ? -3.196 -33.113 -11.326 1.00 77.00 541 LEU A O 1
ATOM 4127 N N . ALA A 1 542 ? -3.674 -34.300 -9.474 1.00 7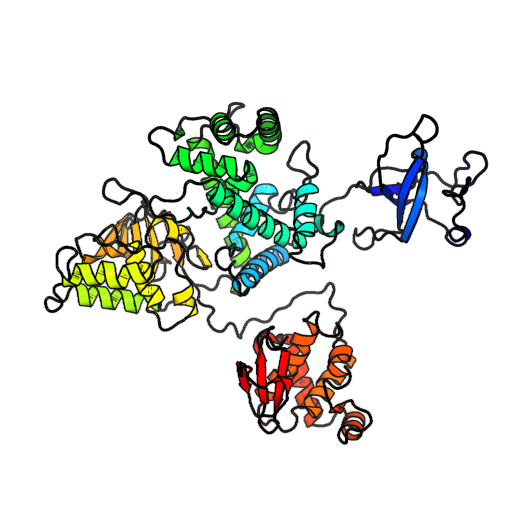9.06 542 ALA A N 1
ATOM 4128 C CA . ALA A 1 542 ? -4.273 -35.422 -10.187 1.00 79.06 542 ALA A CA 1
ATOM 4129 C C . ALA A 1 542 ? -5.509 -35.014 -11.009 1.00 79.06 542 ALA A C 1
ATOM 4131 O O . ALA A 1 542 ? -5.674 -35.502 -12.129 1.00 79.06 542 ALA A O 1
ATOM 4132 N N . GLY A 1 543 ? -6.350 -34.114 -10.487 1.00 77.75 543 GLY A N 1
ATOM 4133 C CA . GLY A 1 543 ? -7.527 -33.589 -11.178 1.00 77.75 543 GLY A CA 1
ATOM 4134 C C . GLY A 1 543 ? -7.173 -32.831 -12.454 1.00 77.75 543 GLY A C 1
ATOM 4135 O O . GLY A 1 543 ? -7.773 -33.096 -13.492 1.00 77.75 543 GLY A O 1
ATOM 4136 N N . VAL A 1 544 ? -6.164 -31.956 -12.412 1.00 85.44 544 VAL A N 1
ATOM 4137 C CA . VAL A 1 544 ? -5.656 -31.240 -13.596 1.00 85.44 544 VAL A CA 1
ATOM 4138 C C . VAL A 1 544 ? -5.056 -32.216 -14.607 1.00 85.44 544 VAL A C 1
ATOM 4140 O O . VAL A 1 544 ? -5.408 -32.183 -15.785 1.00 85.44 544 VAL A O 1
ATOM 4143 N N . CYS A 1 545 ? -4.179 -33.118 -14.157 1.00 86.56 545 CYS A N 1
ATOM 4144 C CA . CYS A 1 545 ? -3.481 -34.060 -15.036 1.00 86.56 545 CYS A CA 1
ATOM 4145 C C . CYS A 1 545 ? -4.436 -35.043 -15.727 1.00 86.56 545 CYS A C 1
ATOM 4147 O O . CYS A 1 545 ? -4.252 -35.379 -16.893 1.00 86.56 545 CYS A O 1
ATOM 4149 N N . ARG A 1 546 ? -5.469 -35.512 -15.018 1.00 82.62 546 ARG A N 1
ATOM 4150 C CA . ARG A 1 546 ? -6.434 -36.501 -15.524 1.00 82.62 546 ARG A CA 1
ATOM 4151 C C . ARG A 1 546 ? -7.725 -35.867 -16.037 1.00 82.62 546 ARG A C 1
ATOM 4153 O O . ARG A 1 546 ? -8.669 -36.596 -16.349 1.00 82.62 546 ARG A O 1
ATOM 4160 N N . GLN A 1 547 ? -7.784 -34.537 -16.140 1.00 83.12 547 GLN A N 1
ATOM 4161 C CA . GLN A 1 547 ? -8.952 -33.856 -16.679 1.00 83.12 547 GLN A CA 1
ATOM 4162 C C . GLN A 1 547 ? -9.217 -34.361 -18.109 1.00 83.12 547 GLN A C 1
ATOM 4164 O O . GLN A 1 547 ? -8.303 -34.350 -18.945 1.00 83.12 547 GLN A O 1
ATOM 4169 N N . PRO A 1 548 ? -10.447 -34.813 -18.425 1.00 74.31 548 PRO A N 1
ATOM 4170 C CA . PRO A 1 548 ? -10.741 -35.413 -19.719 1.00 74.31 548 PRO A CA 1
ATOM 4171 C C . PRO A 1 548 ? -10.316 -34.515 -20.883 1.00 74.31 548 PRO A C 1
ATOM 4173 O O . PRO A 1 548 ? -10.670 -33.337 -20.925 1.00 74.31 548 PRO A O 1
ATOM 4176 N N . LYS A 1 549 ? -9.593 -35.095 -21.851 1.00 72.00 549 LYS A N 1
ATOM 4177 C CA . LYS A 1 549 ? -9.119 -34.438 -23.086 1.00 72.00 549 LYS A CA 1
ATOM 4178 C C . LYS A 1 549 ? -8.071 -33.324 -22.912 1.00 72.00 549 LYS A C 1
ATOM 4180 O O . LYS A 1 549 ? -7.641 -32.796 -23.930 1.00 72.00 549 LYS A O 1
ATOM 4185 N N . GLN A 1 550 ? -7.636 -32.995 -21.693 1.00 80.56 550 GLN A N 1
ATOM 4186 C CA . GLN A 1 550 ? -6.581 -31.990 -21.476 1.00 80.56 550 GLN A CA 1
ATOM 4187 C C . GLN A 1 550 ? -5.183 -32.549 -21.734 1.00 80.56 550 GLN A C 1
ATOM 4189 O O . GLN A 1 550 ? -4.380 -31.903 -22.396 1.00 80.56 550 GLN A O 1
ATOM 4194 N N . PHE A 1 551 ? -4.929 -33.770 -21.263 1.00 84.81 551 PHE A N 1
ATOM 4195 C CA . PHE A 1 551 ? -3.685 -34.497 -21.496 1.00 84.81 551 PHE A CA 1
ATOM 4196 C C . PHE A 1 551 ? -4.027 -35.836 -22.135 1.00 84.81 551 PHE A C 1
ATOM 4198 O O . PHE A 1 551 ? -4.553 -36.749 -21.491 1.00 84.81 551 PHE A O 1
ATOM 4205 N N . SER A 1 552 ? -3.796 -35.923 -23.446 1.00 77.69 552 SER A N 1
ATOM 4206 C CA . SER A 1 552 ? -4.279 -37.032 -24.283 1.00 77.69 552 SER A CA 1
ATOM 4207 C C . SER A 1 552 ? -3.790 -38.401 -23.806 1.00 77.69 552 SER A C 1
ATOM 4209 O O . SER A 1 552 ? -4.521 -39.388 -23.897 1.00 77.69 552 SER A O 1
ATOM 4211 N N . CYS A 1 553 ? -2.610 -38.426 -23.189 1.00 78.00 553 CYS A N 1
ATOM 4212 C CA . CYS A 1 553 ? -1.938 -39.614 -22.693 1.00 78.00 553 CYS A CA 1
ATOM 4213 C C . CYS A 1 553 ? -2.701 -40.376 -21.584 1.00 78.00 553 CYS A C 1
ATOM 4215 O O . CYS A 1 553 ? -2.456 -41.568 -21.388 1.00 78.00 553 CYS A O 1
ATOM 4217 N N . TRP A 1 554 ? -3.670 -39.741 -20.910 1.00 80.94 554 TRP A N 1
ATOM 4218 C CA . TRP A 1 554 ? -4.544 -40.389 -19.923 1.00 80.94 554 TRP A CA 1
ATOM 4219 C C . TRP A 1 554 ? -5.840 -40.959 -20.513 1.00 80.94 554 TRP A C 1
ATOM 4221 O O . TRP A 1 554 ? -6.571 -41.653 -19.807 1.00 80.94 554 TRP A O 1
ATOM 4231 N N . ASN A 1 555 ? -6.153 -40.730 -21.788 1.00 74.69 555 ASN A N 1
ATOM 4232 C CA . ASN A 1 555 ? -7.376 -41.263 -22.391 1.00 74.69 555 ASN A CA 1
ATOM 4233 C C . ASN A 1 555 ? -7.266 -42.781 -22.620 1.00 74.69 555 ASN A C 1
ATOM 4235 O O . ASN A 1 555 ? -6.223 -43.283 -23.027 1.00 74.69 555 ASN A O 1
ATOM 4239 N N . SER A 1 556 ? -8.361 -43.525 -22.423 1.00 70.69 556 SER A N 1
ATOM 4240 C CA . SER A 1 556 ? -8.378 -44.997 -22.535 1.00 70.69 556 SER A CA 1
ATOM 4241 C C . SER A 1 556 ? -7.962 -45.535 -23.910 1.00 70.69 556 SER A C 1
ATOM 4243 O O . SER A 1 556 ? -7.506 -46.668 -24.009 1.00 70.69 556 SER A O 1
ATOM 4245 N N . ASN A 1 557 ? -8.123 -44.726 -24.961 1.00 74.12 557 ASN A N 1
ATOM 4246 C CA . ASN A 1 557 ? -7.857 -45.108 -26.350 1.00 74.12 557 ASN A CA 1
ATOM 4247 C C . ASN A 1 557 ? -6.520 -44.550 -26.876 1.00 74.12 557 ASN A C 1
ATOM 4249 O O . ASN A 1 557 ? -6.217 -44.726 -28.056 1.00 74.12 557 ASN A O 1
ATOM 4253 N N . ASP A 1 558 ? -5.738 -43.853 -26.043 1.00 74.94 558 ASP A N 1
ATOM 4254 C CA . ASP A 1 558 ? -4.460 -43.274 -26.462 1.00 74.94 558 ASP A CA 1
ATOM 4255 C C . ASP A 1 558 ? -3.340 -44.335 -26.451 1.00 74.94 558 ASP A C 1
ATOM 4257 O O . ASP A 1 558 ? -3.162 -45.027 -25.443 1.00 74.94 558 ASP A O 1
ATOM 4261 N N . PRO A 1 559 ? -2.530 -44.469 -27.521 1.00 77.75 559 PRO A N 1
ATOM 4262 C CA . PRO A 1 559 ? -1.422 -45.427 -27.563 1.00 77.75 559 PRO A CA 1
ATOM 4263 C C . PRO A 1 559 ? -0.362 -45.237 -26.465 1.00 77.75 559 PRO A C 1
ATOM 4265 O O . PRO A 1 559 ? 0.410 -46.160 -26.189 1.00 77.75 559 PRO A O 1
ATOM 4268 N N . ASN A 1 560 ? -0.275 -44.052 -25.849 1.00 76.69 560 ASN A N 1
ATOM 4269 C CA . ASN A 1 560 ? 0.619 -43.790 -24.725 1.00 76.69 560 ASN A CA 1
ATOM 4270 C C . ASN A 1 560 ? 0.048 -44.260 -23.385 1.00 76.69 560 ASN A C 1
ATOM 4272 O O . ASN A 1 560 ? 0.836 -44.425 -22.458 1.00 76.69 560 ASN A O 1
ATOM 4276 N N . ARG A 1 561 ? -1.257 -44.541 -23.271 1.00 80.31 561 ARG A N 1
ATOM 4277 C CA . ARG A 1 561 ? -1.880 -44.934 -22.000 1.00 80.31 561 ARG A CA 1
ATOM 4278 C C . ARG A 1 561 ? -1.266 -46.209 -21.428 1.00 80.31 561 ARG A C 1
ATOM 4280 O O . ARG A 1 561 ? -0.773 -46.203 -20.306 1.00 80.31 561 ARG A O 1
ATOM 4287 N N . ALA A 1 562 ? -1.176 -47.262 -22.243 1.00 79.12 562 ALA A N 1
ATOM 4288 C CA . ALA A 1 562 ? -0.535 -48.518 -21.846 1.00 79.12 562 ALA A CA 1
ATOM 4289 C C . ALA A 1 562 ? 0.956 -48.340 -21.497 1.00 79.12 562 ALA A C 1
ATOM 4291 O O . ALA A 1 562 ? 1.485 -49.047 -20.643 1.00 79.12 562 ALA A O 1
ATOM 4292 N N . LYS A 1 563 ? 1.637 -47.380 -22.138 1.00 84.81 563 LYS A N 1
ATOM 4293 C CA . LYS A 1 563 ? 3.048 -47.074 -21.863 1.00 84.81 563 LYS A CA 1
ATOM 4294 C C . LYS A 1 563 ? 3.215 -46.334 -20.537 1.00 84.81 563 LYS A C 1
ATOM 4296 O O . LYS A 1 563 ? 4.130 -46.652 -19.795 1.00 84.81 563 LYS A O 1
ATOM 4301 N N . ILE A 1 564 ? 2.324 -45.394 -20.227 1.00 84.62 564 ILE A N 1
ATOM 4302 C CA . ILE A 1 564 ? 2.291 -44.676 -18.946 1.00 84.62 564 ILE A CA 1
ATOM 4303 C C . ILE A 1 564 ? 1.946 -45.618 -17.787 1.00 84.62 564 ILE A C 1
ATOM 4305 O O . ILE A 1 564 ? 2.546 -45.520 -16.714 1.00 84.62 564 ILE A O 1
ATOM 4309 N N . ASP A 1 565 ? 1.009 -46.543 -17.999 1.00 80.00 565 ASP A N 1
ATOM 4310 C CA . ASP A 1 565 ? 0.640 -47.545 -16.996 1.00 80.00 565 ASP A CA 1
ATOM 4311 C C . ASP A 1 565 ? 1.811 -48.514 -16.724 1.00 80.00 565 ASP A C 1
ATOM 4313 O O . ASP A 1 565 ? 2.041 -48.884 -15.574 1.00 80.00 565 ASP A O 1
ATOM 4317 N N . ALA A 1 566 ? 2.605 -48.854 -17.749 1.00 84.62 566 ALA A N 1
ATOM 4318 C CA . ALA A 1 566 ? 3.796 -49.699 -17.624 1.00 84.62 566 ALA A CA 1
ATOM 4319 C C . ALA A 1 566 ? 5.059 -48.968 -17.120 1.00 84.62 566 ALA A C 1
ATOM 4321 O O . ALA A 1 566 ? 5.980 -49.642 -16.655 1.00 84.62 566 ALA A O 1
ATOM 4322 N N . LEU A 1 567 ? 5.110 -47.630 -17.200 1.00 88.81 567 LEU A N 1
ATOM 4323 C CA . LEU A 1 567 ? 6.264 -46.809 -16.814 1.00 88.81 567 LEU A CA 1
ATOM 4324 C C . LEU A 1 567 ? 6.569 -46.976 -15.317 1.00 88.81 567 LEU A C 1
ATOM 4326 O O . LEU A 1 567 ? 5.721 -46.664 -14.469 1.00 88.81 567 LEU A O 1
ATOM 4330 N N . GLN A 1 568 ? 7.767 -47.480 -15.017 1.00 86.56 568 GLN A N 1
ATOM 4331 C CA . GLN A 1 568 ? 8.248 -47.773 -13.670 1.00 86.56 568 GLN A CA 1
ATOM 4332 C C . GLN A 1 568 ? 9.039 -46.595 -13.107 1.00 86.56 568 GLN A C 1
ATOM 4334 O O . GLN A 1 568 ? 9.690 -45.849 -13.837 1.00 86.56 568 GLN A O 1
ATOM 4339 N N . GLU A 1 569 ? 9.060 -46.463 -11.782 1.00 84.62 569 GLU A N 1
ATOM 4340 C CA . GLU A 1 569 ? 9.800 -45.375 -11.131 1.00 84.62 569 GLU A CA 1
ATOM 4341 C C . GLU A 1 569 ? 11.326 -45.485 -11.286 1.00 84.62 569 GLU A C 1
ATOM 4343 O O . GLU A 1 569 ? 12.050 -44.508 -11.110 1.00 84.62 569 GLU A O 1
ATOM 4348 N N . THR A 1 570 ? 11.819 -46.666 -11.662 1.00 87.69 570 THR A N 1
ATOM 4349 C CA . THR A 1 570 ? 13.232 -46.939 -11.949 1.00 87.69 570 THR A CA 1
ATOM 4350 C C . THR A 1 570 ? 13.643 -46.598 -13.384 1.00 87.69 570 THR A C 1
ATOM 4352 O O . THR A 1 570 ? 14.838 -46.622 -13.693 1.00 87.69 570 THR A O 1
ATOM 4355 N N . ASP A 1 571 ? 12.695 -46.273 -14.268 1.00 90.94 571 ASP A N 1
ATOM 4356 C CA . ASP A 1 571 ? 12.995 -45.928 -15.656 1.00 90.94 571 ASP A CA 1
ATOM 4357 C C . ASP A 1 571 ? 13.706 -44.572 -15.737 1.00 90.94 571 ASP A C 1
ATOM 4359 O O . ASP A 1 571 ? 13.288 -43.587 -15.125 1.00 90.94 571 ASP A O 1
ATOM 4363 N N . ARG A 1 572 ? 14.776 -44.486 -16.543 1.00 90.00 572 ARG A N 1
ATOM 4364 C CA . ARG A 1 572 ? 15.606 -43.268 -16.647 1.00 90.00 572 ARG A CA 1
ATOM 4365 C C . ARG A 1 572 ? 14.800 -42.018 -16.999 1.00 90.00 572 ARG A C 1
ATOM 4367 O O . ARG A 1 572 ? 15.041 -40.958 -16.423 1.00 90.00 572 ARG A O 1
ATOM 4374 N N . ASP A 1 573 ? 13.856 -42.148 -17.926 1.00 87.12 573 ASP A N 1
ATOM 4375 C CA . ASP A 1 573 ? 13.015 -41.028 -18.342 1.00 87.12 573 ASP A CA 1
ATOM 4376 C C . ASP A 1 573 ? 12.046 -40.622 -17.231 1.00 87.12 573 ASP A C 1
ATOM 4378 O O . ASP A 1 573 ? 11.844 -39.430 -17.013 1.00 87.12 573 ASP A O 1
ATOM 4382 N N . PHE A 1 574 ? 11.488 -41.583 -16.486 1.00 91.88 574 PHE A N 1
ATOM 4383 C CA . PHE A 1 574 ? 10.627 -41.277 -15.348 1.00 91.88 574 PHE A CA 1
ATOM 4384 C C . PHE A 1 574 ? 11.404 -40.558 -14.245 1.00 91.88 574 PHE A C 1
ATOM 4386 O O . PHE A 1 574 ? 10.936 -39.537 -13.752 1.00 91.88 574 PHE A O 1
ATOM 4393 N N . ILE A 1 575 ? 12.613 -41.021 -13.911 1.00 91.69 575 ILE A N 1
ATOM 4394 C CA . ILE A 1 575 ? 13.486 -40.371 -12.920 1.00 91.69 575 ILE A CA 1
ATOM 4395 C C . ILE A 1 575 ? 13.759 -38.915 -13.318 1.00 91.69 575 ILE A C 1
ATOM 4397 O O . ILE A 1 575 ? 13.678 -38.023 -12.473 1.00 91.69 575 ILE A O 1
ATOM 4401 N N . ARG A 1 576 ? 14.025 -38.651 -14.607 1.00 93.50 576 ARG A N 1
ATOM 4402 C CA . ARG A 1 576 ? 14.180 -37.282 -15.126 1.00 93.50 576 ARG A CA 1
ATOM 4403 C C . ARG A 1 576 ? 12.905 -36.459 -14.926 1.00 93.50 576 ARG A C 1
ATOM 4405 O O . ARG A 1 576 ? 12.989 -35.359 -14.389 1.00 93.50 576 ARG A O 1
ATOM 4412 N N . MET A 1 577 ? 11.738 -36.978 -15.315 1.00 95.62 577 MET A N 1
ATOM 4413 C CA . MET A 1 577 ? 10.467 -36.256 -15.152 1.00 95.62 577 MET A CA 1
ATOM 4414 C C . MET A 1 577 ? 10.141 -36.005 -13.680 1.00 95.62 577 MET A C 1
ATOM 4416 O O . MET A 1 577 ? 9.741 -34.903 -13.326 1.00 95.62 577 MET A O 1
ATOM 4420 N N . ARG A 1 578 ? 10.355 -36.993 -12.806 1.00 91.56 578 ARG A N 1
ATOM 4421 C CA . ARG A 1 578 ? 10.129 -36.885 -11.361 1.00 91.56 578 ARG A CA 1
ATOM 4422 C C . ARG A 1 578 ? 11.019 -35.814 -10.741 1.00 91.56 578 ARG A C 1
ATOM 4424 O O . ARG A 1 578 ? 10.506 -34.986 -9.995 1.00 91.56 578 ARG A O 1
ATOM 4431 N N . LYS A 1 579 ? 12.303 -35.785 -11.117 1.00 89.81 579 LYS A N 1
ATOM 4432 C CA . LYS A 1 579 ? 13.249 -34.738 -10.717 1.00 89.81 579 LYS A CA 1
ATOM 4433 C C . LYS A 1 579 ? 12.771 -33.356 -11.167 1.00 89.81 579 LYS A C 1
ATOM 4435 O O . LYS A 1 579 ? 12.754 -32.435 -10.363 1.00 89.81 579 LYS A O 1
ATOM 4440 N N . ILE A 1 580 ? 12.331 -33.224 -12.418 1.00 87.62 580 ILE A N 1
ATOM 4441 C CA . ILE A 1 580 ? 11.799 -31.963 -12.952 1.00 87.62 580 ILE A CA 1
ATOM 4442 C C . ILE A 1 580 ? 10.530 -31.524 -12.208 1.00 87.62 580 ILE A C 1
ATOM 4444 O O . ILE A 1 580 ? 10.393 -30.343 -11.908 1.00 87.62 580 ILE A O 1
ATOM 4448 N N . VAL A 1 581 ? 9.624 -32.450 -11.878 1.00 84.38 581 VAL A N 1
ATOM 4449 C CA . VAL A 1 581 ? 8.424 -32.166 -11.073 1.00 84.38 581 VAL A CA 1
ATOM 4450 C C . VAL A 1 581 ? 8.799 -31.675 -9.680 1.00 84.38 581 VAL A C 1
ATOM 4452 O O . VAL A 1 581 ? 8.249 -30.674 -9.235 1.00 84.38 581 VAL A O 1
ATOM 4455 N N . ASP A 1 582 ? 9.729 -32.346 -8.996 1.00 76.94 582 ASP A N 1
ATOM 4456 C CA . ASP A 1 582 ? 10.169 -31.916 -7.666 1.00 76.94 582 ASP A CA 1
ATOM 4457 C C . ASP A 1 582 ? 10.833 -30.541 -7.711 1.00 76.94 582 ASP A C 1
ATOM 4459 O O . ASP A 1 582 ? 10.508 -29.689 -6.888 1.00 76.94 582 ASP A O 1
ATOM 4463 N N . GLU A 1 583 ? 11.705 -30.300 -8.693 1.00 69.81 583 GLU A N 1
ATOM 4464 C CA . GLU A 1 583 ? 12.329 -28.993 -8.903 1.00 69.81 583 GLU A CA 1
ATOM 4465 C C . GLU A 1 583 ? 11.284 -27.909 -9.165 1.00 69.81 583 GLU A C 1
ATOM 4467 O O . GLU A 1 583 ? 11.350 -26.848 -8.558 1.00 69.81 583 GLU A O 1
ATOM 4472 N N . LEU A 1 584 ? 10.306 -28.182 -10.029 1.00 63.88 584 LEU A N 1
ATOM 4473 C CA . LEU A 1 584 ? 9.294 -27.210 -10.423 1.00 63.88 584 LEU A CA 1
ATOM 4474 C C . LEU A 1 584 ? 8.271 -26.923 -9.317 1.00 63.88 584 LEU A C 1
ATOM 4476 O O . LEU A 1 584 ? 7.821 -25.791 -9.179 1.00 63.88 584 LEU A O 1
ATOM 4480 N N . ILE A 1 585 ? 7.894 -27.925 -8.520 1.00 67.75 585 ILE A N 1
ATOM 4481 C CA . ILE A 1 585 ? 7.047 -27.718 -7.337 1.00 67.75 585 ILE A CA 1
ATOM 4482 C C . ILE A 1 585 ? 7.813 -26.914 -6.286 1.00 67.75 585 ILE A C 1
ATOM 4484 O O . ILE A 1 585 ? 7.233 -26.030 -5.662 1.00 67.75 585 ILE A O 1
ATOM 4488 N N . ALA A 1 586 ? 9.105 -27.198 -6.103 1.00 52.88 586 ALA A N 1
ATOM 4489 C CA . ALA A 1 586 ? 9.948 -26.463 -5.169 1.00 52.88 586 ALA A CA 1
ATOM 4490 C C . ALA A 1 586 ? 10.195 -25.011 -5.612 1.00 52.88 586 ALA A C 1
ATOM 4492 O O . ALA A 1 586 ? 10.251 -24.126 -4.762 1.00 52.88 586 ALA A O 1
ATOM 4493 N N . SER A 1 587 ? 10.335 -24.753 -6.918 1.00 45.41 587 SER A N 1
ATOM 4494 C CA . SER A 1 587 ? 10.588 -23.412 -7.464 1.00 45.41 587 SER A CA 1
ATOM 4495 C C . SER A 1 587 ? 9.320 -22.625 -7.815 1.00 45.41 587 SER A C 1
ATOM 4497 O O . SER A 1 587 ? 9.389 -21.414 -8.010 1.00 45.41 587 SER A O 1
ATOM 4499 N N . GLY A 1 588 ? 8.168 -23.294 -7.899 1.00 49.12 588 GLY A N 1
ATOM 4500 C CA . GLY A 1 588 ? 6.900 -22.732 -8.362 1.00 49.12 588 GLY A CA 1
ATOM 4501 C C . GLY A 1 588 ? 6.839 -22.569 -9.891 1.00 49.12 588 GLY A C 1
ATOM 4502 O O . GLY A 1 588 ? 7.855 -22.295 -10.536 1.00 49.12 588 GLY A O 1
ATOM 4503 N N . PRO A 1 589 ? 5.659 -22.701 -10.524 1.00 51.09 589 PRO A N 1
ATOM 4504 C CA . PRO A 1 589 ? 5.546 -22.635 -11.984 1.00 51.09 589 PRO A CA 1
ATOM 4505 C C . PRO A 1 589 ? 5.889 -21.270 -12.588 1.00 51.09 589 PRO A C 1
ATOM 4507 O O . PRO A 1 589 ? 6.333 -21.200 -13.734 1.00 51.09 589 PRO A O 1
ATOM 4510 N N . GLN A 1 590 ? 5.766 -20.201 -11.802 1.00 50.16 590 GLN A N 1
ATOM 4511 C CA . GLN A 1 590 ? 6.084 -18.829 -12.193 1.00 50.16 590 GLN A CA 1
ATOM 4512 C C . GLN A 1 590 ? 7.583 -18.610 -12.415 1.00 50.16 590 GLN A C 1
ATOM 4514 O O . GLN A 1 590 ? 7.947 -17.675 -13.119 1.00 50.16 590 GLN A O 1
ATOM 4519 N N . SER A 1 591 ? 8.440 -19.514 -11.920 1.00 46.25 591 SER A N 1
ATOM 4520 C CA . SER A 1 591 ? 9.866 -19.549 -12.279 1.00 46.25 591 SER A CA 1
ATOM 4521 C C . SER A 1 591 ? 10.122 -19.925 -13.748 1.00 46.25 591 SER A C 1
ATOM 4523 O O . SER A 1 591 ? 11.253 -19.829 -14.213 1.00 46.25 591 SER A O 1
ATOM 4525 N N . VAL A 1 592 ? 9.092 -20.362 -14.487 1.00 50.44 592 VAL A N 1
ATOM 4526 C CA . VAL A 1 592 ? 9.203 -20.823 -15.881 1.00 50.44 592 VAL A CA 1
ATOM 4527 C C . VAL A 1 592 ? 8.194 -20.127 -16.796 1.00 50.44 592 VAL A C 1
ATOM 4529 O O . VAL A 1 592 ? 8.546 -19.713 -17.901 1.00 50.44 592 VAL A O 1
ATOM 4532 N N . LEU A 1 593 ? 6.936 -19.991 -16.363 1.00 49.47 593 LEU A N 1
ATOM 4533 C CA . LEU A 1 593 ? 5.869 -19.322 -17.114 1.00 49.47 593 LEU A CA 1
ATOM 4534 C C . LEU A 1 593 ? 4.944 -18.539 -16.169 1.00 49.47 593 LEU A C 1
ATOM 4536 O O . LEU A 1 593 ? 4.524 -19.096 -15.152 1.00 49.47 593 LEU A O 1
ATOM 4540 N N . PRO A 1 594 ? 4.542 -17.299 -16.510 1.00 42.94 594 PRO A N 1
ATOM 4541 C CA . PRO A 1 594 ? 3.646 -16.511 -15.667 1.00 42.94 594 PRO A CA 1
ATOM 4542 C C . PRO A 1 594 ? 2.277 -17.187 -15.517 1.00 42.94 594 PRO A C 1
ATOM 4544 O O . PRO A 1 594 ? 1.853 -17.961 -16.378 1.00 42.94 594 PRO A O 1
ATOM 4547 N N . ALA A 1 595 ? 1.559 -16.865 -14.437 1.00 50.66 595 ALA A N 1
ATOM 4548 C CA . ALA A 1 595 ? 0.298 -17.521 -14.067 1.00 50.66 595 ALA A CA 1
ATOM 4549 C C . ALA A 1 595 ? -0.797 -17.446 -15.153 1.00 50.66 595 ALA A C 1
ATOM 4551 O O . ALA A 1 595 ? -1.662 -18.316 -15.226 1.00 50.66 595 ALA A O 1
ATOM 4552 N N . SER A 1 596 ? -0.740 -16.432 -16.022 1.00 57.75 596 SER A N 1
ATOM 4553 C CA . SER A 1 596 ? -1.654 -16.240 -17.154 1.00 57.75 596 SER A CA 1
ATOM 4554 C C . SER A 1 596 ? -1.478 -17.265 -18.281 1.00 57.75 596 SER A C 1
ATOM 4556 O O . SER A 1 596 ? -2.370 -17.413 -19.122 1.00 57.75 596 SER A O 1
ATOM 4558 N N . VAL A 1 597 ? -0.356 -17.993 -18.317 1.00 60.31 597 VAL A N 1
ATOM 4559 C CA . VAL A 1 597 ? -0.054 -19.000 -19.340 1.00 60.31 597 VAL A CA 1
ATOM 4560 C C . VAL A 1 597 ? -0.628 -20.345 -18.920 1.00 60.31 597 VAL A C 1
ATOM 4562 O O . VAL A 1 597 ? -0.046 -21.093 -18.131 1.00 60.31 597 VAL A O 1
ATOM 4565 N N . LEU A 1 598 ? -1.799 -20.641 -19.482 1.00 77.44 598 LEU A N 1
ATOM 4566 C CA . LEU A 1 598 ? -2.598 -21.828 -19.166 1.00 77.44 598 LEU A CA 1
ATOM 4567 C C . LEU A 1 598 ? -2.741 -22.786 -20.353 1.00 77.44 598 LEU A C 1
ATOM 4569 O O . LEU A 1 598 ? -3.346 -23.848 -20.206 1.00 77.44 598 LEU A O 1
ATOM 4573 N N . HIS A 1 599 ? -2.217 -22.436 -21.529 1.00 81.88 599 HIS A N 1
ATOM 4574 C CA . HIS A 1 599 ? -2.409 -23.208 -22.755 1.00 81.88 599 HIS A CA 1
ATOM 4575 C C . HIS A 1 599 ? -1.103 -23.360 -23.521 1.00 81.88 599 HIS A C 1
ATOM 4577 O O . HIS A 1 599 ? -0.277 -22.449 -23.570 1.00 81.88 599 HIS A O 1
ATOM 4583 N N . TYR A 1 600 ? -0.936 -24.520 -24.146 1.00 91.19 600 TYR A N 1
ATOM 4584 C CA . TYR A 1 600 ? 0.153 -24.775 -25.071 1.00 91.19 600 TYR A CA 1
ATOM 4585 C C . TYR A 1 600 ? -0.282 -25.785 -26.131 1.00 91.19 600 TYR A C 1
ATOM 4587 O O . TYR A 1 600 ? -1.226 -26.551 -25.933 1.00 91.19 600 TYR A O 1
ATOM 4595 N N . HIS A 1 601 ? 0.422 -25.798 -27.256 1.00 86.56 601 HIS A N 1
ATOM 4596 C CA . HIS A 1 601 ? 0.370 -26.902 -28.207 1.00 86.56 601 HIS A CA 1
ATOM 4597 C C . HIS A 1 601 ? 1.733 -27.088 -28.876 1.00 86.56 601 HIS A C 1
ATOM 4599 O O . HIS A 1 601 ? 2.556 -26.169 -28.906 1.00 86.56 601 HIS A O 1
ATOM 4605 N N . THR A 1 602 ? 1.998 -28.274 -29.422 1.00 83.69 602 THR A N 1
ATOM 4606 C CA . THR A 1 602 ? 3.218 -28.487 -30.209 1.00 83.69 602 THR A CA 1
ATOM 4607 C C . THR A 1 602 ? 3.170 -27.633 -31.476 1.00 83.69 602 THR A C 1
ATOM 4609 O O . THR A 1 602 ? 2.128 -27.480 -32.111 1.00 83.69 602 THR A O 1
ATOM 4612 N N . ALA A 1 603 ? 4.300 -27.067 -31.885 1.00 77.62 603 ALA A N 1
ATOM 4613 C CA . ALA A 1 603 ? 4.381 -26.191 -33.053 1.00 77.62 603 ALA A CA 1
ATOM 4614 C C . ALA A 1 603 ? 4.056 -26.910 -34.378 1.00 77.62 603 ALA A C 1
ATOM 4616 O O . ALA A 1 603 ? 3.892 -26.263 -35.409 1.00 77.62 603 ALA A O 1
ATOM 4617 N N . THR A 1 604 ? 3.989 -28.243 -34.362 1.00 77.31 604 THR A N 1
ATOM 4618 C CA . THR A 1 604 ? 3.650 -29.089 -35.511 1.00 77.31 604 THR A CA 1
ATOM 4619 C C . THR A 1 604 ? 2.147 -29.303 -35.689 1.00 77.31 604 THR A C 1
ATOM 4621 O O . THR A 1 604 ? 1.743 -29.817 -36.732 1.00 77.31 604 THR A O 1
ATOM 4624 N N . ILE A 1 605 ? 1.320 -28.917 -34.712 1.00 77.94 605 ILE A N 1
ATOM 4625 C CA . ILE A 1 605 ? -0.142 -29.016 -34.786 1.00 77.94 605 ILE A CA 1
ATOM 4626 C C . ILE A 1 605 ? -0.776 -27.624 -34.787 1.00 77.94 605 ILE A C 1
ATOM 4628 O O . ILE A 1 605 ? -0.258 -26.691 -34.179 1.00 77.94 605 ILE A O 1
ATOM 4632 N N . SER A 1 606 ? -1.914 -27.488 -35.467 1.00 74.62 606 SER A N 1
ATOM 4633 C CA . SER A 1 606 ? -2.754 -26.291 -35.400 1.00 74.62 606 SER A CA 1
ATOM 4634 C C . SER A 1 606 ? -3.959 -26.607 -34.526 1.00 74.62 606 SER A C 1
ATOM 4636 O O . SER A 1 606 ? -4.735 -27.506 -34.846 1.00 74.62 606 SER A O 1
ATOM 4638 N N . ALA A 1 607 ? -4.081 -25.906 -33.402 1.00 80.00 607 ALA A N 1
ATOM 4639 C CA . ALA A 1 607 ? -5.233 -26.022 -32.526 1.00 80.00 607 ALA A CA 1
ATOM 4640 C C . ALA A 1 607 ? -6.270 -24.955 -32.900 1.00 80.00 607 ALA A C 1
ATOM 4642 O O . ALA A 1 607 ? -5.925 -23.787 -33.056 1.00 80.00 607 ALA A O 1
ATOM 4643 N N . ASP A 1 608 ? -7.544 -25.330 -33.030 1.00 81.38 608 ASP A N 1
ATOM 4644 C CA . ASP A 1 608 ? -8.591 -24.376 -33.430 1.00 81.38 608 ASP A CA 1
ATOM 4645 C C . ASP A 1 608 ? -8.726 -23.202 -32.449 1.00 81.38 608 ASP A C 1
ATOM 4647 O O . ASP A 1 608 ? -8.985 -22.079 -32.875 1.00 81.38 608 ASP A O 1
ATOM 4651 N N . TRP A 1 609 ? -8.487 -23.449 -31.157 1.00 79.12 609 TRP A N 1
ATOM 4652 C CA . TRP A 1 609 ? -8.534 -22.431 -30.107 1.00 79.12 609 TRP A CA 1
ATOM 4653 C C . TRP A 1 609 ? -7.364 -21.437 -30.149 1.00 79.12 609 TRP A C 1
ATOM 4655 O O . TRP A 1 609 ? -7.482 -20.374 -29.558 1.00 79.12 609 TRP A O 1
ATOM 4665 N N . SER A 1 610 ? -6.249 -21.741 -30.828 1.00 79.56 610 SER A N 1
ATOM 4666 C CA . SER A 1 610 ? -5.098 -20.824 -30.924 1.00 79.56 610 SER A CA 1
ATOM 4667 C C . SER A 1 610 ? -5.145 -19.921 -32.161 1.00 79.56 610 SER A C 1
ATOM 4669 O O . SER A 1 610 ? -4.224 -19.141 -32.413 1.00 79.56 610 SER A O 1
ATOM 4671 N N . ARG A 1 611 ? -6.206 -20.011 -32.974 1.00 74.94 611 ARG A N 1
ATOM 4672 C CA . ARG A 1 611 ? -6.320 -19.255 -34.223 1.00 74.94 611 ARG A CA 1
ATOM 4673 C C . ARG A 1 611 ? -6.560 -17.771 -33.947 1.00 74.94 611 ARG A C 1
ATOM 4675 O O . ARG A 1 611 ? -7.634 -17.390 -33.505 1.00 74.94 611 ARG A O 1
ATOM 4682 N N . GLY A 1 612 ? -5.588 -16.942 -34.327 1.00 67.25 612 GLY A N 1
ATOM 4683 C CA . GLY A 1 612 ? -5.644 -15.488 -34.137 1.00 67.25 612 GLY A CA 1
ATOM 4684 C C . GLY A 1 612 ? -5.091 -15.020 -32.791 1.00 67.25 612 GLY A C 1
ATOM 4685 O O . GLY A 1 612 ? -4.984 -13.818 -32.579 1.00 67.25 612 GLY A O 1
ATOM 4686 N N . GLU A 1 613 ? -4.685 -15.953 -31.930 1.00 65.38 613 GLU A N 1
ATOM 4687 C CA . GLU A 1 613 ? -4.167 -15.664 -30.597 1.00 65.38 613 GLU A CA 1
ATOM 4688 C C . GLU A 1 613 ? -2.639 -15.505 -30.625 1.00 65.38 613 GLU A C 1
ATOM 4690 O O . GLU A 1 613 ? -1.945 -16.310 -31.267 1.00 65.38 613 GLU A O 1
ATOM 4695 N N . PRO A 1 614 ? -2.078 -14.485 -29.952 1.00 59.66 614 PRO A N 1
ATOM 4696 C CA . PRO A 1 614 ? -0.642 -14.257 -29.942 1.00 59.66 614 PRO A CA 1
ATOM 4697 C C . PRO A 1 614 ? 0.082 -15.359 -29.160 1.00 59.66 614 PRO A C 1
ATOM 4699 O O . PRO A 1 614 ? -0.286 -15.713 -28.039 1.00 59.66 614 PRO A O 1
ATOM 4702 N N . VAL A 1 615 ? 1.159 -15.889 -29.745 1.00 66.25 615 VAL A N 1
ATOM 4703 C CA . VAL A 1 615 ? 2.065 -16.803 -29.038 1.00 66.25 615 VAL A CA 1
ATOM 4704 C C . VAL A 1 615 ? 2.801 -16.002 -27.968 1.00 66.25 615 VAL A C 1
ATOM 4706 O O . VAL A 1 615 ? 3.563 -15.099 -28.302 1.00 66.25 615 VAL A O 1
ATOM 4709 N N . PHE A 1 616 ? 2.611 -16.355 -26.696 1.00 60.44 616 PHE A N 1
ATOM 4710 C CA . PHE A 1 616 ? 3.314 -15.725 -25.577 1.00 60.44 616 PHE A CA 1
ATOM 4711 C C . PHE A 1 616 ? 4.816 -16.015 -25.645 1.00 60.44 616 PHE A C 1
ATOM 4713 O O . PHE A 1 616 ? 5.650 -15.114 -25.594 1.00 60.44 616 PHE A O 1
ATOM 4720 N N . ARG A 1 617 ? 5.173 -17.297 -25.776 1.00 66.69 617 ARG A N 1
ATOM 4721 C CA . ARG A 1 617 ? 6.562 -17.745 -25.908 1.00 66.69 617 ARG A CA 1
ATOM 4722 C C . ARG A 1 617 ? 6.603 -19.127 -26.546 1.00 66.69 617 ARG A C 1
ATOM 4724 O O . ARG A 1 617 ? 5.707 -19.940 -26.334 1.00 66.69 617 ARG A O 1
ATOM 4731 N N . ARG A 1 618 ? 7.662 -19.415 -27.299 1.00 80.12 618 ARG A N 1
ATOM 4732 C CA . ARG A 1 618 ? 7.981 -20.771 -27.756 1.00 80.12 618 ARG A CA 1
ATOM 4733 C C . ARG A 1 618 ? 9.153 -21.312 -26.947 1.00 80.12 618 ARG A C 1
ATOM 4735 O O . ARG A 1 618 ? 10.199 -20.672 -26.910 1.00 80.12 618 ARG A O 1
ATOM 4742 N N . ILE A 1 619 ? 8.986 -22.480 -26.333 1.00 74.38 619 ILE A N 1
ATOM 4743 C CA . ILE A 1 619 ? 10.036 -23.160 -25.562 1.00 74.38 619 ILE A CA 1
ATOM 4744 C C . ILE A 1 619 ? 10.096 -24.605 -26.051 1.00 74.38 619 ILE A C 1
ATOM 4746 O O . ILE A 1 619 ? 9.093 -25.316 -26.029 1.00 74.38 619 ILE A O 1
ATOM 4750 N N . GLY A 1 620 ? 11.258 -25.021 -26.557 1.00 87.56 620 GLY A N 1
ATOM 4751 C CA . GLY A 1 620 ? 11.394 -26.317 -27.223 1.00 87.56 620 GLY A CA 1
ATOM 4752 C C . GLY A 1 620 ? 10.476 -26.438 -28.445 1.00 87.56 620 GLY A C 1
ATOM 4753 O O . GLY A 1 620 ? 10.430 -25.548 -29.309 1.00 87.56 620 GLY A O 1
ATOM 4754 N N . SER A 1 621 ? 9.739 -27.547 -28.538 1.00 88.44 621 SER A N 1
ATOM 4755 C CA . SER A 1 621 ? 8.778 -27.766 -29.623 1.00 88.44 621 SER A CA 1
ATOM 4756 C C . SER A 1 621 ? 7.373 -27.206 -29.363 1.00 88.44 621 SER A C 1
ATOM 4758 O O . SER A 1 621 ? 6.520 -27.342 -30.242 1.00 88.44 621 SER A O 1
ATOM 4760 N N . HIS A 1 622 ? 7.124 -26.524 -28.238 1.00 86.88 622 HIS A N 1
ATOM 4761 C CA . HIS A 1 622 ? 5.790 -26.055 -27.839 1.00 86.88 622 HIS A CA 1
ATOM 4762 C C . HIS A 1 622 ? 5.635 -24.533 -27.933 1.00 86.88 622 HIS A C 1
ATOM 4764 O O . HIS A 1 622 ? 6.512 -23.769 -27.526 1.00 86.88 622 HIS A O 1
ATOM 4770 N N . ASN A 1 623 ? 4.483 -24.096 -28.443 1.00 79.38 623 ASN A N 1
ATOM 4771 C CA . ASN A 1 623 ? 4.019 -22.712 -28.372 1.00 79.38 623 ASN A CA 1
ATOM 4772 C C . ASN A 1 623 ? 3.106 -22.565 -27.151 1.00 79.38 623 ASN A C 1
ATOM 4774 O O . ASN A 1 623 ? 2.166 -23.347 -27.000 1.00 79.38 623 ASN A O 1
ATOM 4778 N N . PHE A 1 624 ? 3.367 -21.565 -26.314 1.00 78.44 624 PHE A N 1
ATOM 4779 C CA . PHE A 1 624 ? 2.613 -21.261 -25.100 1.00 78.44 624 PHE A CA 1
ATOM 4780 C C . PHE A 1 624 ? 1.779 -19.993 -25.289 1.00 78.44 624 PHE A C 1
ATOM 4782 O O . PHE A 1 624 ? 2.196 -19.076 -25.997 1.00 78.44 624 PHE A O 1
ATOM 4789 N N . TYR A 1 625 ? 0.613 -19.940 -24.645 1.00 71.44 625 TYR A N 1
ATOM 4790 C CA . TYR A 1 625 ? -0.382 -18.884 -24.826 1.00 71.44 625 TYR A CA 1
ATOM 4791 C C . TYR A 1 625 ? -0.918 -18.406 -23.475 1.00 71.44 625 TYR A C 1
ATOM 4793 O O . TYR A 1 625 ? -1.293 -19.216 -22.617 1.00 71.44 625 TYR A O 1
ATOM 4801 N N . ALA A 1 626 ? -0.961 -17.086 -23.309 1.00 61.19 626 ALA A N 1
ATOM 4802 C CA . ALA A 1 626 ? -1.530 -16.419 -22.146 1.00 61.19 626 ALA A CA 1
ATOM 4803 C C . ALA A 1 626 ? -2.966 -15.958 -22.435 1.00 61.19 626 ALA A C 1
ATOM 4805 O O . ALA A 1 626 ? -3.303 -15.689 -23.582 1.00 61.19 626 ALA A O 1
ATOM 4806 N N . ASN A 1 627 ? -3.795 -15.847 -21.395 1.00 60.94 627 ASN A N 1
ATOM 4807 C CA . ASN A 1 627 ? -5.105 -15.173 -21.440 1.00 60.94 627 ASN A CA 1
ATOM 4808 C C . ASN A 1 627 ? -6.154 -15.746 -22.417 1.00 60.94 627 ASN A C 1
ATOM 4810 O O . ASN A 1 627 ? -7.152 -15.090 -22.695 1.00 60.94 627 ASN A O 1
ATOM 4814 N N . ILE A 1 628 ? -5.987 -16.987 -22.885 1.00 64.19 628 ILE A N 1
ATOM 4815 C CA . ILE A 1 628 ? -7.022 -17.688 -23.664 1.00 64.19 628 ILE A CA 1
ATOM 4816 C C . ILE A 1 628 ? -8.211 -17.988 -22.745 1.00 64.19 628 ILE A C 1
ATOM 4818 O O . ILE A 1 628 ? -8.032 -18.720 -21.764 1.00 64.19 628 ILE A O 1
ATOM 4822 N N . ALA A 1 629 ? -9.379 -17.411 -23.039 1.00 55.41 629 ALA A N 1
ATOM 4823 C CA . ALA A 1 629 ? -10.605 -17.475 -22.227 1.00 55.41 629 ALA A CA 1
ATOM 4824 C C . ALA A 1 629 ? -11.224 -18.876 -22.119 1.00 55.41 629 ALA A C 1
ATOM 4826 O O . ALA A 1 629 ? -11.066 -19.692 -23.051 1.00 55.41 629 ALA A O 1
#